Protein AF-0000000073392433 (afdb_homodimer)

Sequence (426 aa):
MHSLFSDGELLPSELARRAANLNHEVIAITDHVDYSNVEQIPQIQKAIDDINANWNIKVVLGAEVTHVPTESIDGVAKKAKDLGAQIVVVHGETLNEPVIEGTNYAAVNSEYVDILGHPGLITYEEAQIAKENGIYLEISARSGHCLGNGHVANIASEVGNKLLVNTDTHSPDNLITFEKSYEIALGAGLSKKEAMAAIVDNPRELLKSKGILMHSLFSDGELLPSELARRAANLNHEVIAITDHVDYSNVEQIPQIQKAIDDINANWNIKVVLGAEVTHVPTESIDGVAKKAKDLGAQIVVVHGETLNEPVIEGTNYAAVNSEYVDILGHPGLITYEEAQIAKENGIYLEISARSGHCLGNGHVANIASEVGNKLLVNTDTHSPDNLITFEKSYEIALGAGLSKKEAMAAIVDNPRELLKSKGIL

Nearest PDB structures (foldseek):
  2r8w-assembly1_A  TM=4.993E-01  e=2.217E-03  Agrobacterium fabrum str. C58
  3na8-assembly1_D  TM=4.942E-01  e=3.981E-03  Pseudomonas aeruginosa
  3na8-assembly1_B  TM=4.917E-01  e=8.037E-03  Pseudomonas aeruginosa
  4dpp-assembly1_A  TM=5.577E-01  e=8.863E-02  Arabidopsis thaliana
  5zjm-assembly1_B  TM=4.886E-01  e=6.119E-01  Fusobacterium nucleatum subsp. nucleatum ATCC 25586

Foldseek 3Di:
DEDPLAQFDHQPLVVQVLLVVLVAAEDEHAHEDDPVRLLCLLVSVVVQVVCCVPHRHHYFRAYEHEQDPLVCQQVSLVSNVVSPHLAYEYAADAPQDDHDPCNLVSQLQHLSHAEYELNAQDDLVSQLSNQVSNHEYECELDPRSNPRLLNVQVSCVVNVGQYAYDQPHRYSVSDDHLVVQLVSLVVSVDDNVSSCRRYPVVVVVSCVVSVND/DEDPLAQFDHQPLVVQVLLVVLVAAEDEHAHEDDPVRLLCLLVSVVVQVVCCVPHRHHYARAYEHEQDPLVCQQVSLVSNVVSPHLAYEYAAPAPQDDHDPCNLVSQLQHLSHAEHELNAQDDLVSQLSNQVSNHEYECELDPRSNPRLLNVQVSCVVNVGQYAYDQPHRYSVSDDHLVVQLVSLVVSVDDNVSSCRRYPVVVVVSCVVSVND

Organism: Methanobrevibacter smithii (strain ATCC 35061 / DSM 861 / OCM 144 / PS) (NCBI:txid420247)

Secondary structure (DSSP, 8-state):
---TTTT-SS-HHHHHHHHHHTT-SEEEE--EE-TTTGGGHHHHHHHHHHHHHHSSSEEEEEEEE-S--GGGHHHHHHHHHHTT-SEEEEE---SSS-PPTTHHHHHHT-TT--EEES-SS--HHHHHHHHHTTPEEEEE-STTGGGGHHHHHHHHHHHT--EEEE----SGGG---HHHHHHHHHHTT--HHHHHIIIIIHHHHHHHHTT--/---TTTT-SS-HHHHHHHHHHTT-SEEEE--EE-TTTGGGHHHHHHHHHHHHHHSSSEEEEEEEE-S--GGGHHHHHHHHHHTT-SEEEEE---SSS-PPTTHHHHHHT-TT--EEES-SS--HHHHHHHHHTTPEEEEE-STTGGGGHHHHHHHHHHHT--EEEE----SGGG---HHHHHHHHHHTT--HHHHHIIIIIHHHHHHHHTT--

Radius of gyration: 22.59 Å; Cα contacts (8 Å, |Δi|>4): 978; chains: 2; bounding box: 40×64×51 Å

Solvent-accessible surface area (backbone atoms only — not comparable to full-atom values): 21178 Å² total; per-residue (Å²): 53,30,23,56,84,43,82,14,74,35,50,66,66,57,48,50,51,53,39,37,75,54,65,40,64,64,50,48,44,29,26,59,27,44,91,89,48,43,83,49,53,54,70,52,46,59,60,39,50,54,43,49,74,72,44,94,35,42,62,40,54,30,28,18,44,47,86,60,58,49,87,43,47,49,58,52,35,42,51,35,43,75,49,59,32,72,43,30,31,31,58,24,35,27,80,69,52,93,49,63,87,56,34,50,53,39,44,39,70,26,91,51,40,42,32,41,32,28,36,12,77,65,46,71,66,47,48,47,42,13,43,76,64,65,27,30,40,38,36,38,69,30,64,45,39,16,40,12,22,8,26,43,41,52,51,27,66,74,72,64,43,54,41,33,67,44,40,70,22,37,47,82,85,40,64,71,44,68,69,52,53,46,50,44,33,36,11,19,47,38,50,74,68,54,22,47,34,19,69,47,51,40,53,50,50,56,34,36,75,66,67,74,92,52,30,24,58,86,44,82,14,74,36,50,67,66,57,48,50,52,55,40,39,74,53,65,40,63,65,48,47,45,31,27,59,27,45,90,89,47,44,82,49,53,54,68,52,45,58,60,39,50,54,44,46,72,72,45,92,36,42,62,40,54,28,29,18,44,48,86,59,58,50,88,43,47,50,57,52,34,42,49,35,42,74,50,59,32,71,43,31,31,31,58,25,36,24,80,70,52,94,47,62,85,55,32,50,54,39,45,38,70,26,93,50,40,43,32,41,31,28,37,12,78,64,45,71,67,46,47,48,43,12,44,76,63,66,27,29,40,38,36,39,68,28,64,43,39,16,40,11,22,9,25,43,42,52,52,27,63,73,72,63,40,53,42,33,66,43,40,70,21,36,45,82,84,40,63,70,41,70,68,52,52,46,53,42,32,36,11,18,46,36,50,75,68,55,22,46,35,18,69,46,52,41,52,50,50,54,35,35,75,66,66,73,92

pLDDT: mean 97.25, std 1.83, range [87.81, 98.94]

Structure (mmCIF, N/CA/C/O backbone):
data_AF-0000000073392433-model_v1
#
loop_
_entity.id
_entity.type
_entity.pdbx_description
1 polymer 'Amidohydrolase (PHP family)'
#
loop_
_atom_site.group_PDB
_atom_site.id
_atom_site.type_symbol
_atom_site.label_atom_id
_atom_site.label_alt_id
_atom_site.label_comp_id
_atom_site.label_asym_id
_atom_site.label_entity_id
_atom_site.label_seq_id
_atom_site.pdbx_PDB_ins_code
_atom_site.Cartn_x
_atom_site.Cartn_y
_atom_site.Cartn_z
_atom_site.occupancy
_atom_site.B_iso_or_equiv
_atom_site.auth_seq_id
_atom_site.auth_comp_id
_atom_site.auth_asym_id
_atom_site.auth_atom_id
_atom_site.pdbx_PDB_model_num
ATOM 1 N N . MET A 1 1 ? 4.375 -12.195 -11.547 1 97.12 1 MET A N 1
ATOM 2 C CA . MET A 1 1 ? 4.742 -11.102 -12.438 1 97.12 1 MET A CA 1
ATOM 3 C C . MET A 1 1 ? 3.912 -11.133 -13.719 1 97.12 1 MET A C 1
ATOM 5 O O . MET A 1 1 ? 3.422 -12.188 -14.117 1 97.12 1 MET A O 1
ATOM 9 N N . HIS A 1 2 ? 3.814 -9.938 -14.312 1 98.12 2 HIS A N 1
ATOM 10 C CA . HIS A 1 2 ? 3.047 -9.82 -15.547 1 98.12 2 HIS A CA 1
ATOM 11 C C . HIS A 1 2 ? 3.936 -9.391 -16.703 1 98.12 2 HIS A C 1
ATOM 13 O O . HIS A 1 2 ? 4.805 -8.531 -16.547 1 98.12 2 HIS A O 1
ATOM 19 N N . SER A 1 3 ? 3.717 -9.969 -17.797 1 96.75 3 SER A N 1
ATOM 20 C CA . SER A 1 3 ? 4.465 -9.672 -19.016 1 96.75 3 SER A CA 1
ATOM 21 C C . SER A 1 3 ? 3.566 -9.055 -20.078 1 96.75 3 SER A C 1
ATOM 23 O O . SER A 1 3 ? 2.414 -8.711 -19.812 1 96.75 3 SER A O 1
ATOM 25 N N . LEU A 1 4 ? 4.09 -8.914 -21.328 1 94.88 4 LEU A N 1
ATOM 26 C CA . LEU A 1 4 ? 3.369 -8.32 -22.453 1 94.88 4 LEU A CA 1
ATOM 27 C C . LEU A 1 4 ? 2.168 -9.18 -22.844 1 94.88 4 LEU A C 1
ATOM 29 O O . LEU A 1 4 ? 1.278 -8.719 -23.562 1 94.88 4 LEU A O 1
ATOM 33 N N . PHE A 1 5 ? 2.092 -10.375 -22.375 1 93.88 5 PHE A N 1
ATOM 34 C CA . PHE A 1 5 ? 0.995 -11.273 -22.703 1 93.88 5 PHE A CA 1
ATOM 35 C C . PHE A 1 5 ? -0.269 -10.898 -21.938 1 93.88 5 PHE A C 1
ATOM 37 O O . PHE A 1 5 ? -1.332 -11.484 -22.172 1 93.88 5 PHE A O 1
ATOM 44 N N . SER A 1 6 ? -0.134 -9.977 -21.078 1 95.31 6 SER A N 1
ATOM 45 C CA . SER A 1 6 ? -1.279 -9.281 -20.484 1 95.31 6 SER A CA 1
ATOM 46 C C . SER A 1 6 ? -1.027 -7.785 -20.391 1 95.31 6 SER A C 1
ATOM 48 O O . SER A 1 6 ? -1.01 -7.082 -21.391 1 95.31 6 SER A O 1
ATOM 50 N N . ASP A 1 7 ? -0.821 -7.254 -19.109 1 95.75 7 ASP A N 1
ATOM 51 C CA . ASP A 1 7 ? -0.661 -5.805 -19.016 1 95.75 7 ASP A CA 1
ATOM 52 C C . ASP A 1 7 ? 0.702 -5.445 -18.422 1 95.75 7 ASP A C 1
ATOM 54 O O . ASP A 1 7 ? 0.88 -4.352 -17.875 1 95.75 7 ASP A O 1
ATOM 58 N N . GLY A 1 8 ? 1.646 -6.305 -18.484 1 96.31 8 GLY A N 1
ATOM 59 C CA . GLY A 1 8 ? 3.021 -5.973 -18.156 1 96.31 8 GLY A CA 1
ATOM 60 C C . GLY A 1 8 ? 3.744 -5.23 -19.266 1 96.31 8 GLY A C 1
ATOM 61 O O . GLY A 1 8 ? 3.369 -5.332 -20.422 1 96.31 8 GLY A O 1
ATOM 62 N N . GLU A 1 9 ? 4.816 -4.621 -18.938 1 96.69 9 GLU A N 1
ATOM 63 C CA . GLU A 1 9 ? 5.516 -3.766 -19.891 1 96.69 9 GLU A CA 1
ATOM 64 C C . GLU A 1 9 ? 6.656 -4.52 -20.562 1 96.69 9 GLU A C 1
ATOM 66 O O . GLU A 1 9 ? 7.199 -4.059 -21.578 1 96.69 9 GLU A O 1
ATOM 71 N N . LEU A 1 10 ? 7.004 -5.688 -20.047 1 95.5 10 LEU A N 1
ATOM 72 C CA . LEU A 1 10 ? 8.25 -6.316 -20.469 1 95.5 10 LEU A CA 1
ATOM 73 C C . LEU A 1 10 ? 7.98 -7.699 -21.062 1 95.5 10 LEU A C 1
ATOM 75 O O . LEU A 1 10 ? 7.02 -8.367 -20.688 1 95.5 10 LEU A O 1
ATOM 79 N N . LEU A 1 11 ? 8.852 -8.102 -21.922 1 95.19 11 LEU A N 1
ATOM 80 C CA . LEU A 1 11 ? 8.898 -9.492 -22.375 1 95.19 11 LEU A CA 1
ATOM 81 C C . LEU A 1 11 ? 9.328 -10.414 -21.234 1 95.19 11 LEU A C 1
ATOM 83 O O . LEU A 1 11 ? 10.047 -9.992 -20.328 1 95.19 11 LEU A O 1
ATOM 87 N N . PRO A 1 12 ? 8.891 -11.695 -21.328 1 96 12 PRO A N 1
ATOM 88 C CA . PRO A 1 12 ? 9.352 -12.648 -20.312 1 96 12 PRO A CA 1
ATOM 89 C C . PRO A 1 12 ? 10.875 -12.664 -20.172 1 96 12 PRO A C 1
ATOM 91 O O . PRO A 1 12 ? 11.391 -12.711 -19.047 1 96 12 PRO A O 1
ATOM 94 N N . SER A 1 13 ? 11.578 -12.555 -21.281 1 96.5 13 SER A N 1
ATOM 95 C CA . SER A 1 13 ? 13.031 -12.586 -21.234 1 96.5 13 SER A CA 1
ATOM 96 C C . SER A 1 13 ? 13.586 -11.359 -20.516 1 96.5 13 SER A C 1
ATOM 98 O O . SER A 1 13 ? 14.539 -11.477 -19.734 1 96.5 13 SER A O 1
ATOM 100 N N . GLU A 1 14 ? 13.031 -10.227 -20.781 1 96.25 14 GLU A N 1
ATOM 101 C CA . GLU A 1 14 ? 13.477 -9.008 -20.125 1 96.25 14 GLU A CA 1
ATOM 102 C C . GLU A 1 14 ? 13.195 -9.062 -18.625 1 96.25 14 GLU A C 1
ATOM 104 O O . GLU A 1 14 ? 14.016 -8.633 -17.812 1 96.25 14 GLU A O 1
ATOM 109 N N . LEU A 1 15 ? 12.039 -9.578 -18.312 1 96.56 15 LEU A N 1
ATOM 110 C CA . LEU A 1 15 ? 11.672 -9.742 -16.906 1 96.56 15 LEU A CA 1
ATOM 111 C C . LEU A 1 15 ? 12.648 -10.672 -16.188 1 96.56 15 LEU A C 1
ATOM 113 O O . LEU A 1 15 ? 13.141 -10.344 -15.109 1 96.56 15 LEU A O 1
ATOM 117 N N . ALA A 1 16 ? 12.922 -11.758 -16.797 1 97 16 ALA A N 1
ATOM 118 C CA . ALA A 1 16 ? 13.82 -12.758 -16.219 1 97 16 ALA A CA 1
ATOM 119 C C . ALA A 1 16 ? 15.227 -12.195 -16.047 1 97 16 ALA A C 1
ATOM 121 O O . ALA A 1 16 ? 15.875 -12.43 -15.023 1 97 16 ALA A O 1
ATOM 122 N N . ARG A 1 17 ? 15.688 -11.445 -17.016 1 96.56 17 ARG A N 1
ATOM 123 C CA . ARG A 1 17 ? 17.016 -10.859 -16.953 1 96.56 17 ARG A CA 1
ATOM 124 C C . ARG A 1 17 ? 17.125 -9.867 -15.805 1 96.56 17 ARG A C 1
ATOM 126 O O . ARG A 1 17 ? 18.109 -9.883 -15.047 1 96.56 17 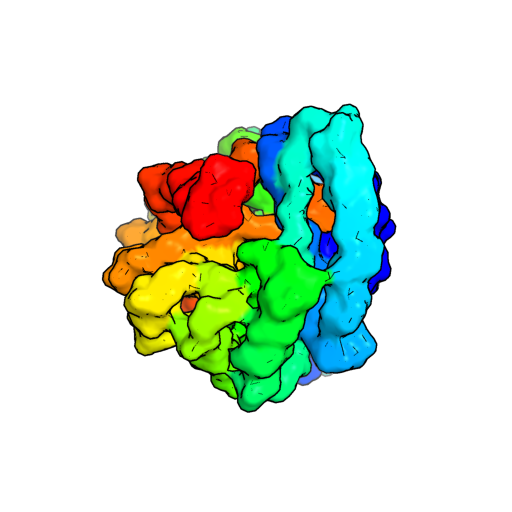ARG A O 1
ATOM 133 N N . ARG A 1 18 ? 16.156 -9.07 -15.688 1 96.5 18 ARG A N 1
ATOM 134 C CA . ARG A 1 18 ? 16.141 -8.086 -14.609 1 96.5 18 ARG A CA 1
ATOM 135 C C . ARG A 1 18 ? 16.047 -8.758 -13.25 1 96.5 18 ARG A C 1
ATOM 137 O O . ARG A 1 18 ? 16.719 -8.344 -12.297 1 96.5 18 ARG A O 1
ATOM 144 N N . ALA A 1 19 ? 15.188 -9.742 -13.164 1 96.75 19 ALA A N 1
ATOM 145 C CA . ALA A 1 19 ? 15.047 -10.492 -11.914 1 96.75 19 ALA A CA 1
ATOM 146 C C . ALA A 1 19 ? 16.344 -11.195 -11.547 1 96.75 19 ALA A C 1
ATOM 148 O O . ALA A 1 19 ? 16.734 -11.219 -10.375 1 96.75 19 ALA A O 1
ATOM 149 N N . ALA A 1 20 ? 17.016 -11.75 -12.539 1 95.88 20 ALA A N 1
ATOM 150 C CA . ALA A 1 20 ? 18.312 -12.406 -12.312 1 95.88 20 ALA A CA 1
ATOM 151 C C . ALA A 1 20 ? 19.344 -11.422 -11.766 1 95.88 20 ALA A C 1
ATOM 153 O O . ALA A 1 20 ? 20.125 -11.773 -10.883 1 95.88 20 ALA A O 1
ATOM 154 N N . ASN A 1 21 ? 19.312 -10.234 -12.312 1 95.56 21 ASN A N 1
ATOM 155 C CA . ASN A 1 21 ? 20.234 -9.195 -11.859 1 95.56 21 ASN A CA 1
ATOM 156 C C . ASN A 1 21 ? 20 -8.828 -10.398 1 95.56 21 ASN A C 1
ATOM 158 O O . ASN A 1 21 ? 20.891 -8.336 -9.719 1 95.56 21 ASN A O 1
ATOM 162 N N . LEU A 1 22 ? 18.812 -9.062 -9.906 1 95.38 22 LEU A N 1
ATOM 163 C CA . LEU A 1 22 ? 18.453 -8.812 -8.516 1 95.38 22 LEU A CA 1
ATOM 164 C C . LEU A 1 22 ? 18.625 -10.086 -7.68 1 95.38 22 LEU A C 1
ATOM 166 O O . LEU A 1 22 ? 18.188 -10.141 -6.535 1 95.38 22 LEU A O 1
ATOM 170 N N . ASN A 1 23 ? 19.109 -11.164 -8.312 1 95.56 23 ASN A N 1
ATOM 171 C CA . ASN A 1 23 ? 19.484 -12.414 -7.66 1 95.56 23 ASN A CA 1
ATOM 172 C C . ASN A 1 23 ? 18.25 -13.242 -7.281 1 95.56 23 ASN A C 1
ATOM 174 O O . ASN A 1 23 ? 18.234 -13.898 -6.242 1 95.56 23 ASN A O 1
ATOM 178 N N . HIS A 1 24 ? 17.203 -13.062 -8 1 95.38 24 HIS A N 1
ATOM 179 C CA . HIS A 1 24 ? 16.094 -14 -7.852 1 95.38 24 HIS A CA 1
ATOM 180 C C . HIS A 1 24 ? 16.469 -15.391 -8.344 1 95.38 24 HIS A C 1
ATOM 182 O O . HIS A 1 24 ? 17.125 -15.531 -9.383 1 95.38 24 HIS A O 1
ATOM 188 N N . GLU A 1 25 ? 16.109 -16.391 -7.594 1 95.5 25 GLU A N 1
ATOM 189 C CA . GLU A 1 25 ? 16.344 -17.766 -7.992 1 95.5 25 GLU A CA 1
ATOM 190 C C . GLU A 1 25 ? 15.234 -18.281 -8.898 1 95.5 25 GLU A C 1
ATOM 192 O O . GLU A 1 25 ? 15.492 -19.016 -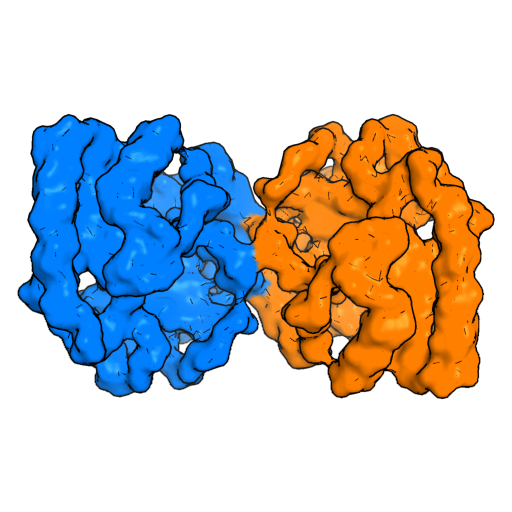9.859 1 95.5 25 GLU A O 1
ATOM 197 N N . VAL A 1 26 ? 14.039 -17.938 -8.562 1 97.12 26 VAL A N 1
ATOM 198 C CA . VAL A 1 26 ? 12.844 -18.375 -9.281 1 97.12 26 VAL A CA 1
ATOM 199 C C . VAL A 1 26 ? 11.875 -17.203 -9.445 1 97.12 26 VAL A C 1
ATOM 201 O O . VAL A 1 26 ? 11.719 -16.406 -8.523 1 97.12 26 VAL A O 1
ATOM 204 N N . ILE A 1 27 ? 11.289 -17.047 -10.555 1 97.69 27 ILE A N 1
ATOM 205 C CA . ILE A 1 27 ? 10.18 -16.125 -10.758 1 97.69 27 ILE A CA 1
ATOM 206 C C . ILE A 1 27 ? 9.039 -16.859 -11.477 1 97.69 27 ILE A C 1
ATOM 208 O O . ILE A 1 27 ? 9.258 -17.875 -12.125 1 97.69 27 ILE A O 1
ATOM 212 N N . ALA A 1 28 ? 7.887 -16.406 -11.289 1 98 28 ALA A N 1
ATOM 213 C CA . ALA A 1 28 ? 6.727 -16.922 -12.008 1 98 28 ALA A CA 1
ATOM 214 C C . ALA A 1 28 ? 6.086 -15.836 -12.867 1 98 28 ALA A C 1
ATOM 216 O O . ALA A 1 28 ? 5.918 -14.703 -12.422 1 98 28 ALA A O 1
ATOM 217 N N . ILE A 1 29 ? 5.848 -16.188 -14.078 1 97.56 29 ILE A N 1
ATOM 218 C CA . ILE A 1 29 ? 5.086 -15.312 -14.969 1 97.56 29 ILE A CA 1
ATOM 219 C C . ILE A 1 29 ? 3.605 -15.688 -14.914 1 97.56 29 ILE A C 1
ATOM 221 O O . ILE A 1 29 ? 3.203 -16.734 -15.422 1 97.56 29 ILE A O 1
ATOM 225 N N . THR A 1 30 ? 2.838 -14.812 -14.305 1 98.06 30 THR A N 1
ATOM 226 C CA . THR A 1 30 ? 1.433 -15.102 -14.039 1 98.06 30 THR A CA 1
ATOM 227 C C . THR A 1 30 ? 0.531 -14.07 -14.703 1 98.06 30 THR A C 1
ATOM 229 O O . THR A 1 30 ? -0.269 -13.414 -14.039 1 98.06 30 THR A O 1
ATOM 232 N N . ASP A 1 31 ? 0.594 -14 -16 1 98.19 31 ASP A N 1
ATOM 233 C CA . ASP A 1 31 ? -0.204 -13.031 -16.75 1 98.19 31 ASP A CA 1
ATOM 234 C C . ASP A 1 31 ? -1.694 -13.227 -16.484 1 98.19 31 ASP A C 1
ATOM 236 O O . ASP A 1 31 ? -2.135 -14.328 -16.156 1 98.19 31 ASP A O 1
ATOM 240 N N . HIS A 1 32 ? -2.449 -12.125 -16.609 1 98.5 32 HIS A N 1
ATOM 241 C CA . HIS A 1 32 ? -3.898 -12.18 -16.453 1 98.5 32 HIS A CA 1
ATOM 242 C C . HIS A 1 32 ? -4.535 -13.086 -17.5 1 98.5 32 HIS A C 1
ATOM 244 O O . HIS A 1 32 ? -4.188 -13.023 -18.672 1 98.5 32 HIS A O 1
ATOM 250 N N . VAL A 1 33 ? -5.543 -13.852 -17 1 98.06 33 VAL A N 1
ATOM 251 C CA . VAL A 1 33 ? -6.273 -14.672 -17.953 1 98.06 33 VAL A CA 1
ATOM 252 C C . VAL A 1 33 ? -7.758 -14.68 -17.609 1 98.06 33 VAL A C 1
ATOM 254 O O . VAL A 1 33 ? -8.133 -14.547 -16.438 1 98.06 33 VAL A O 1
ATOM 257 N N . ASP A 1 34 ? -8.531 -14.703 -18.562 1 96.94 34 ASP A N 1
ATOM 258 C CA . ASP A 1 34 ? -9.914 -15.164 -18.578 1 96.94 34 ASP A CA 1
ATOM 259 C C . ASP A 1 34 ? -10.164 -16.094 -19.766 1 96.94 34 ASP A C 1
ATOM 261 O O . ASP A 1 34 ? -9.227 -16.609 -20.375 1 96.94 34 ASP A O 1
ATOM 265 N N . TYR A 1 35 ? -11.391 -16.344 -20.125 1 96.62 35 TYR A N 1
ATOM 266 C CA . TYR A 1 35 ? -11.656 -17.297 -21.203 1 96.62 35 TYR A CA 1
ATOM 267 C C . TYR A 1 35 ? -11.242 -16.719 -22.547 1 96.62 35 TYR A C 1
ATOM 269 O O . TYR A 1 35 ? -11.094 -17.453 -23.531 1 96.62 35 TYR A O 1
ATOM 277 N N . SER A 1 36 ? -11.023 -15.445 -22.656 1 96.06 36 SER A N 1
ATOM 278 C CA . SER A 1 36 ? -10.688 -14.828 -23.938 1 96.06 36 SER A CA 1
ATOM 279 C C . SER A 1 36 ? -9.242 -15.117 -24.328 1 96.06 36 SER A C 1
ATOM 281 O O . SER A 1 36 ? -8.898 -15.125 -25.516 1 96.06 36 SER A O 1
ATOM 283 N N . ASN A 1 37 ? -8.359 -15.383 -23.281 1 96.56 37 ASN A N 1
ATOM 284 C CA . ASN A 1 37 ? -6.941 -15.477 -23.625 1 96.56 37 ASN A CA 1
ATOM 285 C C . ASN A 1 37 ? -6.266 -16.641 -22.922 1 96.56 37 ASN A C 1
ATOM 287 O O . ASN A 1 37 ? -5.066 -16.875 -23.094 1 96.56 37 ASN A O 1
ATOM 291 N N . VAL A 1 38 ? -7.043 -17.391 -22.094 1 97.06 38 VAL A N 1
ATOM 292 C CA . VAL A 1 38 ? -6.453 -18.469 -21.312 1 97.06 38 VAL A CA 1
ATOM 293 C C . VAL A 1 38 ? -5.754 -19.453 -22.25 1 97.06 38 VAL A C 1
ATOM 295 O O . VAL A 1 38 ? -4.738 -20.047 -21.891 1 97.06 38 VAL A O 1
ATOM 298 N N . GLU A 1 39 ? -6.145 -19.562 -23.5 1 96.75 39 GLU A N 1
ATOM 299 C CA . GLU A 1 39 ? -5.578 -20.484 -24.469 1 96.75 39 GLU A CA 1
ATOM 300 C C . GLU A 1 39 ? -4.195 -20.031 -24.922 1 96.75 39 GLU A C 1
ATOM 302 O O . GLU A 1 39 ? -3.459 -20.812 -25.547 1 96.75 39 GLU A O 1
ATOM 307 N N . GLN A 1 40 ? -3.777 -18.859 -24.531 1 94.94 40 GLN A N 1
ATOM 308 C CA . GLN A 1 40 ? -2.477 -18.344 -24.938 1 94.94 40 GLN A CA 1
ATOM 309 C C . GLN A 1 40 ? -1.378 -18.812 -23.984 1 94.94 40 GLN A C 1
ATOM 311 O O . GLN A 1 40 ? -0.19 -18.641 -24.266 1 94.94 40 GLN A O 1
ATOM 316 N N . ILE A 1 41 ? -1.717 -19.453 -22.906 1 95.56 41 ILE A N 1
ATOM 317 C CA . ILE A 1 41 ? -0.773 -19.859 -21.859 1 95.56 41 ILE A CA 1
ATOM 318 C C . ILE A 1 41 ? 0.349 -20.688 -22.484 1 95.56 41 ILE A C 1
ATOM 320 O O . ILE A 1 41 ? 1.529 -20.422 -22.234 1 95.56 41 ILE A O 1
ATOM 324 N N . PRO A 1 42 ? 0.035 -21.609 -23.438 1 95.38 42 PRO A N 1
ATOM 325 C CA . PRO A 1 42 ? 1.104 -22.438 -24 1 95.38 42 PRO A CA 1
ATOM 326 C C . PRO A 1 42 ? 2.078 -21.641 -24.859 1 95.38 42 PRO A C 1
ATOM 328 O O . PRO A 1 42 ? 3.223 -22.062 -25.047 1 95.38 42 PRO A O 1
ATOM 331 N N . GLN A 1 43 ? 1.611 -20.5 -25.297 1 93.06 43 GLN A N 1
ATOM 332 C CA . GLN A 1 43 ? 2.436 -19.688 -26.188 1 93.06 43 GLN A CA 1
ATOM 333 C C . GLN A 1 43 ? 3.639 -19.109 -25.453 1 93.06 43 GLN A C 1
ATOM 335 O O . GLN A 1 43 ? 4.656 -18.781 -26.062 1 93.06 43 GLN A O 1
ATOM 340 N N . ILE A 1 44 ? 3.506 -18.969 -24.156 1 94.44 44 ILE A N 1
ATOM 341 C CA . ILE A 1 44 ? 4.555 -18.359 -23.344 1 94.44 44 ILE A CA 1
ATOM 342 C C . ILE A 1 44 ? 5.637 -19.391 -23.047 1 94.44 44 ILE A C 1
ATOM 344 O O . ILE A 1 44 ? 6.773 -19.031 -22.719 1 94.44 44 ILE A O 1
ATOM 348 N N . GLN A 1 45 ? 5.309 -20.641 -23.234 1 95.31 45 GLN A N 1
ATOM 349 C CA . GLN A 1 45 ? 6.141 -21.75 -22.797 1 95.31 45 GLN A CA 1
ATOM 350 C C . GLN A 1 45 ? 7.484 -21.75 -23.516 1 95.31 45 GLN A C 1
ATOM 352 O O . GLN A 1 45 ? 8.523 -22.016 -22.906 1 95.31 45 GLN A O 1
ATOM 357 N N . LYS A 1 46 ? 7.441 -21.453 -24.797 1 94.31 46 LYS A N 1
ATOM 358 C CA . LYS A 1 46 ? 8.68 -21.484 -25.562 1 94.31 46 LYS A CA 1
ATOM 359 C C . LYS A 1 46 ? 9.695 -20.484 -25.016 1 94.31 46 LYS A C 1
ATOM 361 O O . LYS A 1 46 ? 10.883 -20.781 -24.938 1 94.31 46 LYS A O 1
ATOM 366 N N . ALA A 1 47 ? 9.172 -19.312 -24.766 1 95.06 47 ALA A N 1
ATOM 367 C CA . ALA A 1 47 ? 10.055 -18.297 -24.188 1 95.06 47 ALA A CA 1
ATOM 368 C C . ALA A 1 47 ? 10.625 -18.766 -22.859 1 95.06 47 ALA A C 1
ATOM 370 O O . ALA A 1 47 ? 11.82 -18.578 -22.578 1 95.06 47 ALA A O 1
ATOM 371 N N . ILE A 1 48 ? 9.836 -19.359 -22.078 1 96.62 48 ILE A N 1
ATOM 372 C CA . ILE A 1 48 ? 10.242 -19.844 -20.766 1 96.62 48 ILE A CA 1
ATOM 373 C C . ILE A 1 48 ? 11.281 -20.953 -20.922 1 96.62 48 ILE A C 1
ATOM 375 O O . ILE A 1 48 ? 12.289 -20.969 -20.219 1 96.62 48 ILE A O 1
ATOM 379 N N . ASP A 1 49 ? 11.055 -21.812 -21.906 1 97.06 49 ASP A N 1
ATOM 380 C CA . ASP A 1 49 ? 12.008 -22.891 -22.156 1 97.06 49 ASP A CA 1
ATOM 381 C C . ASP A 1 49 ? 13.375 -22.344 -22.547 1 97.06 49 ASP A C 1
ATOM 383 O O . ASP A 1 49 ? 14.406 -22.828 -22.078 1 97.06 49 ASP A O 1
ATOM 387 N N . ASP A 1 50 ? 13.281 -21.391 -23.391 1 96.94 50 ASP A N 1
ATOM 388 C CA . ASP A 1 50 ? 14.523 -20.781 -23.859 1 96.94 50 ASP A CA 1
ATOM 389 C C . ASP A 1 50 ? 15.289 -20.156 -22.688 1 96.94 50 ASP A C 1
ATOM 391 O O . ASP A 1 50 ? 16.5 -20.312 -22.578 1 96.94 50 ASP A O 1
ATOM 395 N N . ILE A 1 51 ? 14.594 -19.438 -21.797 1 97.25 51 ILE A N 1
ATOM 396 C CA . ILE A 1 51 ? 15.203 -18.781 -20.641 1 97.25 51 ILE A CA 1
ATOM 397 C C . ILE A 1 51 ? 15.789 -19.844 -19.703 1 97.25 51 ILE A C 1
ATOM 399 O O . ILE A 1 51 ? 16.953 -19.75 -19.312 1 97.25 51 ILE A O 1
ATOM 403 N N . ASN A 1 52 ? 15.023 -20.859 -19.469 1 97.38 52 ASN A N 1
ATOM 404 C CA . ASN A 1 52 ? 15.43 -21.891 -18.5 1 97.38 52 ASN A CA 1
ATOM 405 C C . ASN A 1 52 ? 16.625 -22.688 -19.016 1 97.38 52 ASN A C 1
ATOM 407 O O . ASN A 1 52 ? 17.422 -23.203 -18.234 1 97.38 52 ASN A O 1
ATOM 411 N N . ALA A 1 53 ? 16.766 -22.766 -20.281 1 97.31 53 ALA A N 1
ATOM 412 C CA . ALA A 1 53 ? 17.859 -23.516 -20.875 1 97.31 53 ALA A CA 1
ATOM 413 C C . ALA A 1 53 ? 19.156 -22.703 -20.875 1 97.31 53 ALA A C 1
ATOM 415 O O . ALA A 1 53 ? 20.25 -23.266 -20.875 1 97.31 53 ALA A O 1
ATOM 416 N N . ASN A 1 54 ? 19.031 -21.406 -20.828 1 96.69 54 ASN A N 1
ATOM 417 C CA . ASN A 1 54 ? 20.188 -20.609 -21.172 1 96.69 54 ASN A CA 1
ATOM 418 C C . ASN A 1 54 ? 20.609 -19.703 -20.016 1 96.69 54 ASN A C 1
ATOM 420 O O . ASN A 1 54 ? 21.734 -19.203 -19.984 1 96.69 54 ASN A O 1
ATOM 424 N N . TRP A 1 55 ? 19.734 -19.438 -19.094 1 95.12 55 TRP A N 1
ATOM 425 C CA . TRP A 1 55 ? 20.047 -18.531 -18 1 95.12 55 TRP A CA 1
ATOM 426 C C . TRP A 1 55 ? 19.984 -19.234 -16.656 1 95.12 55 TRP A C 1
ATOM 428 O O . TRP A 1 55 ? 19.375 -20.297 -16.547 1 95.12 55 TRP A O 1
ATOM 438 N N . ASN A 1 56 ? 20.734 -18.609 -15.68 1 94.56 56 ASN A N 1
ATOM 439 C CA . ASN A 1 56 ? 20.75 -19.156 -14.32 1 94.56 56 ASN A CA 1
ATOM 440 C C . ASN A 1 56 ? 19.609 -18.594 -13.477 1 94.56 56 ASN A C 1
ATOM 442 O O . ASN A 1 56 ? 19.844 -17.953 -12.445 1 94.56 56 ASN A O 1
ATOM 446 N N . ILE A 1 57 ? 18.453 -18.734 -13.867 1 96.44 57 ILE A N 1
ATOM 447 C CA . ILE A 1 57 ? 17.203 -18.406 -13.195 1 96.44 57 ILE A CA 1
ATOM 448 C C . ILE A 1 57 ? 16.109 -19.359 -13.656 1 96.44 57 ILE A C 1
ATOM 450 O O . ILE A 1 57 ? 16.062 -19.734 -14.828 1 96.44 57 ILE A O 1
ATOM 454 N N . LYS A 1 58 ? 15.297 -19.719 -12.805 1 97.62 58 LYS A N 1
ATOM 455 C CA . LYS A 1 58 ? 14.156 -20.562 -13.156 1 97.62 58 LYS A CA 1
ATOM 456 C C . LYS A 1 58 ? 12.891 -19.734 -13.344 1 97.62 58 LYS A C 1
ATOM 458 O O . LYS A 1 58 ? 12.531 -18.938 -12.469 1 97.62 58 LYS A O 1
ATOM 463 N N . VAL A 1 59 ? 12.312 -19.875 -14.445 1 98 59 VAL A N 1
ATOM 464 C CA . VAL A 1 59 ? 11.047 -19.188 -14.727 1 98 59 VAL A CA 1
ATOM 465 C C . VAL A 1 59 ? 9.906 -20.203 -14.742 1 98 59 VAL A C 1
ATOM 467 O O . VAL A 1 59 ? 9.992 -21.234 -15.43 1 98 59 VAL A O 1
ATOM 470 N N . VAL A 1 60 ? 8.891 -19.938 -13.992 1 98.06 60 VAL A N 1
ATOM 471 C CA . VAL A 1 60 ? 7.727 -20.797 -13.867 1 98.06 60 VAL A CA 1
ATOM 472 C C . VAL A 1 60 ? 6.562 -20.234 -14.672 1 98.06 60 VAL A C 1
ATOM 474 O O . VAL A 1 60 ? 6.285 -19.031 -14.602 1 98.06 60 VAL A O 1
ATOM 477 N N . LEU A 1 61 ? 5.949 -21.109 -15.445 1 97.81 61 LEU A N 1
ATOM 478 C CA . LEU A 1 61 ? 4.746 -20.703 -16.172 1 97.81 61 LEU A CA 1
ATOM 479 C C . LEU A 1 61 ? 3.527 -20.734 -15.25 1 97.81 61 LEU A C 1
ATOM 481 O O . LEU A 1 61 ? 3.193 -21.781 -14.688 1 97.81 61 LEU A O 1
ATOM 485 N N . GLY A 1 62 ? 2.904 -19.547 -15.07 1 98 62 GLY A N 1
ATOM 486 C CA . GLY A 1 62 ? 1.69 -19.453 -14.281 1 98 62 GLY A CA 1
ATOM 487 C C . GLY A 1 62 ? 0.606 -18.625 -14.953 1 98 62 GLY A C 1
ATOM 488 O O . GLY A 1 62 ? 0.667 -18.375 -16.156 1 98 62 GLY A O 1
ATOM 489 N N . ALA A 1 63 ? -0.406 -18.359 -14.188 1 98.5 63 ALA A N 1
ATOM 490 C CA . ALA A 1 63 ? -1.525 -17.531 -14.633 1 98.5 63 ALA A CA 1
ATOM 491 C C . ALA A 1 63 ? -2.232 -16.875 -13.453 1 98.5 63 ALA A C 1
ATOM 493 O O . ALA A 1 63 ? -2.254 -17.438 -12.352 1 98.5 63 ALA A O 1
ATOM 494 N N . GLU A 1 64 ? -2.787 -15.734 -13.719 1 98.81 64 GLU A N 1
ATOM 495 C CA . GLU A 1 64 ? -3.66 -15.086 -12.75 1 98.81 64 GLU A CA 1
ATOM 496 C C . GLU A 1 64 ? -5.07 -14.914 -13.297 1 98.81 64 GLU A C 1
ATOM 498 O O . GLU A 1 64 ? -5.293 -14.125 -14.219 1 98.81 64 GLU A O 1
ATOM 503 N N . VAL A 1 65 ? -5.988 -15.633 -12.734 1 98.75 65 VAL A N 1
ATOM 504 C CA . VAL A 1 65 ? -7.391 -15.461 -13.094 1 98.75 65 VAL A CA 1
ATOM 505 C C . VAL A 1 65 ? -7.898 -14.125 -12.555 1 98.75 65 VAL A C 1
ATOM 507 O O . VAL A 1 65 ? -7.867 -13.875 -11.352 1 98.75 65 VAL A O 1
ATOM 510 N N . THR A 1 66 ? -8.391 -13.273 -13.531 1 98.06 66 THR A N 1
ATOM 511 C CA . THR A 1 66 ? -8.625 -11.891 -13.141 1 98.06 66 THR A CA 1
ATOM 512 C C . THR A 1 66 ? -10.008 -11.43 -13.602 1 98.06 66 THR A C 1
ATOM 514 O O . THR A 1 66 ? -10.305 -11.438 -14.797 1 98.06 66 THR A O 1
ATOM 517 N N . HIS A 1 67 ? -10.891 -11.062 -12.664 1 96.44 67 HIS A N 1
ATOM 518 C CA . HIS A 1 67 ? -12.141 -10.344 -12.852 1 96.44 67 HIS A CA 1
ATOM 519 C C . HIS A 1 67 ? -13.148 -11.172 -13.641 1 96.44 67 HIS A C 1
ATOM 521 O O . HIS A 1 67 ? -13.953 -10.633 -14.398 1 96.44 67 HIS A O 1
ATOM 527 N N . VAL A 1 68 ? -13.055 -12.484 -13.602 1 97.25 68 VAL A N 1
ATOM 528 C CA . VAL A 1 68 ? -14.078 -13.344 -14.195 1 97.25 68 VAL A CA 1
ATOM 529 C C . VAL A 1 68 ? -15.242 -13.508 -13.219 1 97.25 68 VAL A C 1
ATOM 531 O O . VAL A 1 68 ? -15.102 -13.266 -12.023 1 97.25 68 VAL A O 1
ATOM 534 N N . PRO A 1 69 ? -16.422 -13.852 -13.773 1 97.56 69 PRO A N 1
ATOM 535 C CA . PRO A 1 69 ? -17.5 -14.195 -12.836 1 97.56 69 PRO A CA 1
ATOM 536 C C . PRO A 1 69 ? -17.062 -15.234 -11.797 1 97.56 69 PRO A C 1
ATOM 538 O O . PRO A 1 69 ? -16.297 -16.141 -12.117 1 97.56 69 PRO A O 1
ATOM 541 N N . THR A 1 70 ? -17.578 -15.062 -10.617 1 98.25 70 THR A N 1
ATOM 542 C CA . TH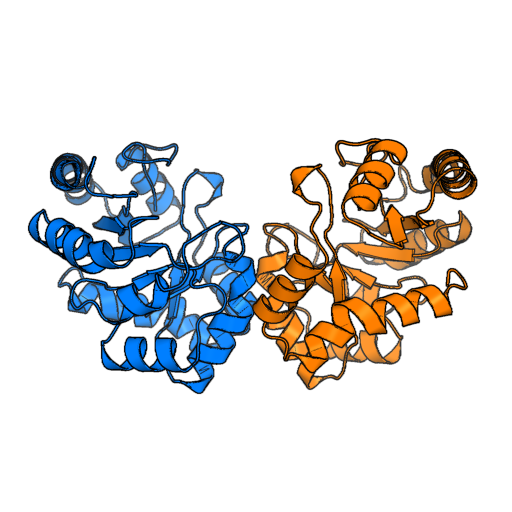R A 1 70 ? -17.156 -15.945 -9.531 1 98.25 70 THR A CA 1
ATOM 543 C C . THR A 1 70 ? -17.406 -17.406 -9.898 1 98.25 70 THR A C 1
ATOM 545 O O . THR A 1 70 ? -16.594 -18.281 -9.547 1 98.25 70 THR A O 1
ATOM 548 N N . GLU A 1 71 ? -18.453 -17.672 -10.672 1 97.81 71 GLU A N 1
ATOM 549 C CA . GLU A 1 71 ? -18.812 -19.031 -11.078 1 97.81 71 GLU A CA 1
ATOM 550 C C . GLU A 1 71 ? -17.812 -19.594 -12.062 1 97.81 71 GLU A C 1
ATOM 552 O O . GLU A 1 71 ? -17.734 -20.812 -12.25 1 97.81 71 GLU A O 1
ATOM 557 N N . SER A 1 72 ? -17.031 -18.719 -12.656 1 98.25 72 SER A N 1
ATOM 558 C CA . SER A 1 72 ? -16.125 -19.141 -13.711 1 98.25 72 SER A CA 1
ATOM 559 C C . SER A 1 72 ? -14.711 -19.359 -13.18 1 98.25 72 SER A C 1
ATOM 561 O O . SER A 1 72 ? -13.859 -19.906 -13.875 1 98.25 72 SER A O 1
ATOM 563 N N . ILE A 1 73 ? -14.43 -18.984 -11.969 1 98.62 73 ILE A N 1
ATOM 564 C CA . ILE A 1 73 ? -13.078 -18.969 -11.43 1 98.62 73 ILE A CA 1
ATOM 565 C C . ILE A 1 73 ? -12.492 -20.375 -11.438 1 98.62 73 ILE A C 1
ATOM 567 O O . ILE A 1 73 ? -11.391 -20.594 -11.953 1 98.62 73 ILE A O 1
ATOM 571 N N . ASP A 1 74 ? -13.266 -21.312 -10.953 1 98.69 74 ASP A N 1
ATOM 572 C CA . ASP A 1 74 ? -12.789 -22.703 -10.883 1 98.69 74 ASP A CA 1
ATOM 573 C C . ASP A 1 74 ? -12.492 -23.25 -12.273 1 98.69 74 ASP A C 1
ATOM 575 O O . ASP A 1 74 ? -11.453 -23.891 -12.492 1 98.69 74 ASP A O 1
ATOM 579 N N . GLY A 1 75 ? -13.367 -22.969 -13.203 1 98.62 75 GLY A N 1
ATOM 580 C CA . GLY A 1 75 ? -13.195 -23.469 -14.555 1 98.62 75 GLY A CA 1
ATOM 581 C C . GLY A 1 75 ? -11.992 -22.859 -15.258 1 98.62 75 GLY A C 1
ATOM 582 O O . GLY A 1 75 ? -11.242 -23.578 -15.93 1 98.62 75 GLY A O 1
ATOM 583 N N . VAL A 1 76 ? -11.797 -21.578 -15.109 1 98.62 76 VAL A N 1
ATOM 584 C CA . VAL A 1 76 ? -10.672 -20.906 -15.742 1 98.62 76 VAL A CA 1
ATOM 585 C C . VAL A 1 76 ? -9.367 -21.391 -15.117 1 98.62 76 VAL A C 1
ATOM 587 O O . VAL A 1 76 ? -8.367 -21.609 -15.812 1 98.62 76 VAL A O 1
ATOM 590 N N . ALA A 1 77 ? -9.391 -21.578 -13.805 1 98.81 77 ALA A N 1
ATOM 591 C CA . ALA A 1 77 ? -8.211 -22.094 -13.102 1 98.81 77 ALA A CA 1
ATOM 592 C C . ALA A 1 77 ? -7.844 -23.484 -13.586 1 98.81 77 ALA A C 1
ATOM 594 O O . ALA A 1 77 ? -6.676 -23.766 -13.859 1 98.81 77 ALA A O 1
ATOM 595 N N . LYS A 1 78 ? -8.836 -24.312 -13.703 1 98.81 78 LYS A N 1
ATOM 596 C CA . LYS A 1 78 ? -8.609 -25.656 -14.219 1 98.81 78 LYS A CA 1
ATOM 597 C C . LYS A 1 78 ? -8.023 -25.625 -15.625 1 98.81 78 LYS A C 1
ATOM 599 O O . LYS A 1 78 ? -7.07 -26.344 -15.93 1 98.81 78 LYS A O 1
ATOM 604 N N . LYS A 1 79 ? -8.641 -24.812 -16.453 1 98.69 79 LYS A N 1
ATOM 605 C CA . LYS A 1 79 ? -8.18 -24.703 -17.828 1 98.69 79 LYS A CA 1
ATOM 606 C C . LYS A 1 79 ? -6.727 -24.25 -17.891 1 98.69 79 LYS A C 1
ATOM 608 O O . LYS A 1 79 ? -5.941 -24.734 -18.703 1 98.69 79 LYS A O 1
ATOM 613 N N . ALA A 1 80 ? -6.414 -23.281 -17.016 1 98.44 80 ALA A N 1
ATOM 614 C CA . ALA A 1 80 ? -5.035 -22.797 -16.953 1 98.44 80 ALA A CA 1
ATOM 615 C C . ALA A 1 80 ? -4.074 -23.938 -16.609 1 98.44 80 ALA A C 1
ATOM 617 O O . ALA A 1 80 ? -3.027 -24.078 -17.25 1 98.44 80 ALA A O 1
ATOM 618 N N . LYS A 1 81 ? -4.457 -24.734 -15.641 1 98.44 81 LYS A N 1
ATOM 619 C CA . LYS A 1 81 ? -3.635 -25.891 -15.266 1 98.44 81 LYS A CA 1
ATOM 620 C C . LYS A 1 81 ? -3.516 -26.875 -16.406 1 98.44 81 LYS A C 1
ATOM 622 O O . LYS A 1 81 ? -2.424 -27.375 -16.703 1 98.44 81 LYS A O 1
ATOM 627 N N . ASP A 1 82 ? -4.586 -27.109 -17.078 1 98.38 82 ASP A N 1
ATOM 628 C CA . ASP A 1 82 ? -4.602 -28.047 -18.188 1 98.38 82 ASP A CA 1
ATOM 629 C C . ASP A 1 82 ? -3.676 -27.578 -19.312 1 98.38 82 ASP A C 1
ATOM 631 O O . ASP A 1 82 ? -3.119 -28.391 -20.047 1 98.38 82 ASP A O 1
ATOM 635 N N . LEU A 1 83 ? -3.525 -26.328 -19.391 1 98 83 LEU A N 1
ATOM 636 C CA . LEU A 1 83 ? -2.752 -25.75 -20.484 1 98 83 LEU A CA 1
ATOM 637 C C . LEU A 1 83 ? -1.296 -25.547 -20.078 1 98 83 LEU A C 1
ATOM 639 O O . LEU A 1 83 ? -0.505 -24.984 -20.844 1 98 83 LEU A O 1
ATOM 643 N N . GLY A 1 84 ? -0.998 -25.96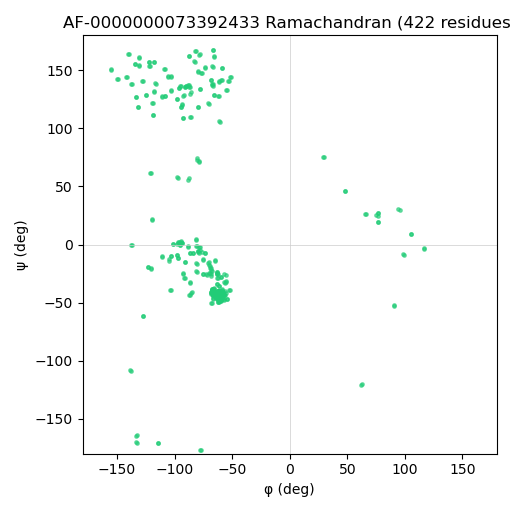9 -18.797 1 97.5 84 GLY A N 1
ATOM 644 C CA . GLY A 1 84 ? 0.41 -26.062 -18.453 1 97.5 84 GLY A CA 1
ATOM 645 C C . GLY A 1 84 ? 0.812 -25.109 -17.344 1 97.5 84 GLY A C 1
ATOM 646 O O . GLY A 1 84 ? 1.964 -25.125 -16.891 1 97.5 84 GLY A O 1
ATOM 647 N N . ALA A 1 85 ? -0.091 -24.266 -16.844 1 98.25 85 ALA A N 1
ATOM 648 C CA . ALA A 1 85 ? 0.241 -23.391 -15.727 1 98.25 85 ALA A CA 1
ATOM 649 C C . ALA A 1 85 ? 0.605 -24.203 -14.484 1 98.25 85 ALA A C 1
ATOM 651 O O . ALA A 1 85 ? -0.17 -25.062 -14.039 1 98.25 85 ALA A O 1
ATOM 652 N N . GLN A 1 86 ? 1.72 -23.875 -13.953 1 98 86 GLN A N 1
ATOM 653 C CA . GLN A 1 86 ? 2.17 -24.594 -12.766 1 98 86 GLN A CA 1
ATOM 654 C C . GLN A 1 86 ? 1.702 -23.891 -11.492 1 98 86 GLN A C 1
ATOM 656 O O . GLN A 1 86 ? 1.564 -24.531 -10.445 1 98 86 GLN A O 1
ATOM 661 N N . ILE A 1 87 ? 1.528 -22.578 -11.562 1 98.38 87 ILE A N 1
ATOM 662 C CA . ILE A 1 87 ? 1.01 -21.766 -10.469 1 98.38 87 ILE A CA 1
ATOM 663 C C . ILE A 1 87 ? -0.208 -20.984 -10.945 1 98.38 87 ILE A C 1
ATOM 665 O O . ILE A 1 87 ? -0.147 -20.281 -11.961 1 98.38 87 ILE A O 1
ATOM 669 N N . VAL A 1 88 ? -1.26 -21.062 -10.227 1 98.81 88 VAL A N 1
ATOM 670 C CA . VAL A 1 88 ? -2.457 -20.297 -10.547 1 98.81 88 VAL A CA 1
ATOM 671 C C . VAL A 1 88 ? -2.795 -19.359 -9.391 1 98.81 88 VAL A C 1
ATOM 673 O O . VAL A 1 88 ? -2.926 -19.797 -8.25 1 98.81 88 VAL A O 1
ATOM 676 N N . VAL A 1 89 ? -2.844 -18.078 -9.688 1 98.88 89 VAL A N 1
ATOM 677 C CA . VAL A 1 89 ? -3.252 -17.031 -8.773 1 98.88 89 VAL A CA 1
ATOM 678 C C . VAL A 1 89 ? -4.652 -16.531 -9.141 1 98.88 89 VAL A C 1
ATOM 680 O O . VAL A 1 89 ? -5.027 -16.531 -10.312 1 98.88 89 VAL A O 1
ATOM 683 N N . VAL A 1 90 ? -5.445 -16.188 -8.164 1 98.88 90 VAL A N 1
ATOM 684 C CA . VAL A 1 90 ? -6.68 -15.445 -8.422 1 98.88 90 VAL A CA 1
ATOM 685 C C . VAL A 1 90 ? -6.555 -14.023 -7.883 1 98.88 90 VAL A C 1
ATOM 687 O O . VAL A 1 90 ? -6.148 -13.82 -6.738 1 98.88 90 VAL A O 1
ATOM 690 N N . HIS A 1 91 ? -6.836 -13.062 -8.75 1 98.62 91 HIS A N 1
ATOM 691 C CA . HIS A 1 91 ? -6.926 -11.664 -8.344 1 98.62 91 HIS A CA 1
ATOM 692 C C . HIS A 1 91 ? -8.023 -11.461 -7.305 1 98.62 91 HIS A C 1
ATOM 694 O O . HIS A 1 91 ? -9.211 -11.461 -7.645 1 98.62 91 HIS A O 1
ATOM 700 N N . GLY A 1 92 ? -7.648 -11.273 -6.105 1 98.56 92 GLY A N 1
ATOM 701 C CA . GLY A 1 92 ? -8.602 -11.227 -5.008 1 98.56 92 GLY A CA 1
ATOM 702 C C . GLY A 1 92 ? -9.344 -9.906 -4.926 1 98.56 92 GLY A C 1
ATOM 703 O O . GLY A 1 92 ? -9.195 -9.047 -5.801 1 98.56 92 GLY A O 1
ATOM 704 N N . GLU A 1 93 ? -10.195 -9.789 -3.869 1 97.44 93 GLU A N 1
ATOM 705 C CA . GLU A 1 93 ? -11.023 -8.609 -3.65 1 97.44 93 GLU A CA 1
ATOM 706 C C . GLU A 1 93 ? -10.211 -7.477 -3.033 1 97.44 93 GLU A C 1
ATOM 708 O O . GLU A 1 93 ? -10.484 -7.055 -1.907 1 97.44 93 GLU A O 1
ATOM 713 N N . THR A 1 94 ? -9.359 -6.945 -3.871 1 95 94 THR A N 1
ATOM 714 C CA . THR A 1 94 ? -8.492 -5.859 -3.438 1 95 94 THR A CA 1
ATOM 715 C C . THR A 1 94 ? -9.305 -4.613 -3.1 1 95 94 THR A C 1
ATOM 717 O O . THR A 1 94 ? -10.453 -4.484 -3.52 1 95 94 THR A O 1
ATOM 720 N N . LEU A 1 95 ? -8.727 -3.672 -2.35 1 93.88 95 LEU A N 1
ATOM 721 C CA . LEU A 1 95 ? -9.391 -2.426 -1.973 1 93.88 95 LEU A CA 1
ATOM 722 C C . LEU A 1 95 ? -9.258 -1.384 -3.078 1 93.88 95 LEU A C 1
ATOM 724 O O . LEU A 1 95 ? -9.93 -0.35 -3.047 1 93.88 95 LEU A O 1
ATOM 728 N N . ASN A 1 96 ? -8.531 -1.65 -4.039 1 90.81 96 ASN A N 1
ATOM 729 C CA . ASN A 1 96 ? -8.148 -0.626 -5.008 1 90.81 96 ASN A CA 1
ATOM 730 C C . ASN A 1 96 ? -8.922 -0.775 -6.316 1 90.81 96 ASN A C 1
ATOM 732 O O . ASN A 1 96 ? -8.867 0.102 -7.18 1 90.81 96 ASN A O 1
ATOM 736 N N . GLU A 1 97 ? -9.578 -1.928 -6.496 1 92.44 97 GLU A N 1
ATOM 737 C CA . GLU A 1 97 ? -10.273 -2.209 -7.75 1 92.44 97 GLU A CA 1
ATOM 738 C C . GLU A 1 97 ? -11.664 -2.771 -7.492 1 92.44 97 GLU A C 1
ATOM 740 O O . GLU A 1 97 ? -11.93 -3.318 -6.418 1 92.44 97 GLU A O 1
ATOM 745 N N . PRO A 1 98 ? -12.469 -2.582 -8.43 1 93 98 PRO A N 1
ATOM 746 C CA . PRO A 1 98 ? -13.844 -3.062 -8.281 1 93 98 PRO A CA 1
ATOM 747 C C . PRO A 1 98 ? -13.977 -4.559 -8.562 1 93 98 PRO A C 1
ATOM 749 O O . PRO A 1 98 ? -14.617 -4.945 -9.547 1 93 98 PRO A O 1
ATOM 752 N N . VAL A 1 99 ? -13.547 -5.383 -7.75 1 95.19 99 VAL A N 1
ATOM 753 C CA . VAL A 1 99 ? -13.656 -6.832 -7.883 1 95.19 99 VAL A CA 1
ATOM 754 C C . VAL A 1 99 ? -14.984 -7.301 -7.297 1 95.19 99 VAL A C 1
ATOM 756 O O . VAL A 1 99 ? -15.406 -6.84 -6.23 1 95.19 99 VAL A O 1
ATOM 759 N N . ILE A 1 100 ? -15.617 -8.164 -7.961 1 96.19 100 ILE A N 1
ATOM 760 C CA . ILE A 1 100 ? -16.938 -8.617 -7.551 1 96.19 100 ILE A CA 1
ATOM 761 C C . ILE A 1 100 ? -16.828 -9.398 -6.242 1 96.19 100 ILE A C 1
ATOM 763 O O . ILE A 1 100 ? -15.898 -10.188 -6.059 1 96.19 100 ILE A O 1
ATOM 767 N N . GLU A 1 101 ? -17.766 -9.141 -5.355 1 96.81 101 GLU A N 1
ATOM 768 C CA . GLU A 1 101 ? -17.844 -9.867 -4.09 1 96.81 101 GLU A CA 1
ATOM 769 C C . GLU A 1 101 ? -18 -11.367 -4.32 1 96.81 101 GLU A C 1
ATOM 771 O O . GLU A 1 101 ? -18.75 -11.781 -5.207 1 96.81 101 GLU A O 1
ATOM 776 N N . GLY A 1 102 ? -17.375 -12.156 -3.521 1 98.38 102 GLY A N 1
ATOM 777 C CA . GLY A 1 102 ? -17.422 -13.602 -3.672 1 98.38 102 GLY A CA 1
ATOM 778 C C . GLY A 1 102 ? -16.219 -14.172 -4.391 1 98.38 102 GLY A C 1
ATOM 779 O O . GLY A 1 102 ? -16.031 -15.391 -4.422 1 98.38 102 GLY A O 1
ATOM 780 N N . THR A 1 103 ? -15.398 -13.336 -4.922 1 98.75 103 THR A N 1
ATOM 781 C CA . THR A 1 103 ? -14.203 -13.773 -5.641 1 98.75 103 THR A CA 1
ATOM 782 C C . THR A 1 103 ? -13.266 -14.539 -4.719 1 98.75 103 THR A C 1
ATOM 784 O O . THR A 1 103 ? -12.797 -15.625 -5.059 1 98.75 103 THR A O 1
ATOM 787 N N . ASN A 1 104 ? -13 -13.977 -3.523 1 98.88 104 ASN A N 1
ATOM 788 C CA . ASN A 1 104 ? -12.141 -14.672 -2.566 1 98.88 104 ASN A CA 1
ATOM 789 C C . ASN A 1 104 ? -12.68 -16.062 -2.23 1 98.88 104 ASN A C 1
ATOM 791 O O . ASN A 1 104 ? -11.93 -17.031 -2.254 1 98.88 104 ASN A O 1
ATOM 795 N N . TYR A 1 105 ? -13.938 -16.062 -1.972 1 98.88 105 TYR A N 1
ATOM 796 C CA . TYR A 1 105 ? -14.57 -17.328 -1.581 1 98.88 105 TYR A CA 1
ATOM 797 C C . TYR A 1 105 ? -14.445 -18.359 -2.688 1 98.88 105 TYR A C 1
ATOM 799 O O . TYR A 1 105 ? -14.094 -19.516 -2.428 1 98.88 105 TYR A O 1
ATOM 807 N N . ALA A 1 106 ? -14.766 -17.984 -3.908 1 98.81 106 ALA A N 1
ATOM 808 C CA . ALA A 1 106 ? -14.648 -18.891 -5.043 1 98.81 106 ALA A CA 1
ATOM 809 C C . ALA A 1 106 ? -13.211 -19.375 -5.211 1 98.81 106 ALA A C 1
ATOM 811 O O . ALA A 1 106 ? -12.977 -20.562 -5.492 1 98.81 106 ALA A O 1
ATOM 812 N N . ALA A 1 107 ? -12.305 -18.531 -5.035 1 98.88 107 ALA A N 1
ATOM 813 C CA . ALA A 1 107 ? -10.891 -18.844 -5.219 1 98.88 107 ALA A CA 1
ATOM 814 C C . ALA A 1 107 ? -10.422 -19.891 -4.215 1 98.88 107 ALA A C 1
ATOM 816 O O . ALA A 1 107 ? -9.797 -20.891 -4.59 1 98.88 107 ALA A O 1
ATOM 817 N N . VAL A 1 108 ? -10.789 -19.734 -2.908 1 98.81 108 VAL A N 1
ATOM 818 C CA . VAL A 1 108 ? -10.227 -20.578 -1.857 1 98.81 108 VAL A CA 1
ATOM 819 C C . VAL A 1 108 ? -10.93 -21.938 -1.85 1 98.81 108 VAL A C 1
ATOM 821 O O . VAL A 1 108 ? -10.484 -22.875 -1.182 1 98.81 108 VAL A O 1
ATOM 824 N N . ASN A 1 109 ? -11.938 -22.016 -2.643 1 98.69 109 ASN A N 1
ATOM 825 C CA . ASN A 1 109 ? -12.648 -23.281 -2.74 1 98.69 109 ASN A CA 1
ATOM 826 C C . ASN A 1 109 ? -12.25 -24.047 -3.994 1 98.69 109 ASN A C 1
ATOM 828 O O . ASN A 1 109 ? -12.75 -25.156 -4.242 1 98.69 109 ASN A O 1
ATOM 832 N N . SER A 1 110 ? -11.398 -23.547 -4.754 1 98.69 110 SER A N 1
ATOM 833 C CA . SER A 1 110 ? -10.961 -24.203 -5.977 1 98.69 110 SER A CA 1
ATOM 834 C C . SER A 1 110 ? -9.75 -25.094 -5.723 1 98.69 110 SER A C 1
ATOM 836 O O . SER A 1 110 ? -8.766 -24.656 -5.113 1 98.69 110 SER A O 1
ATOM 838 N N . GLU A 1 111 ? -9.734 -26.312 -6.258 1 98.19 111 GLU A N 1
ATOM 839 C CA . GLU A 1 111 ? -8.594 -27.203 -6.082 1 98.19 111 GLU A CA 1
ATOM 840 C C . GLU A 1 111 ? -7.461 -26.859 -7.039 1 98.19 111 GLU A C 1
ATOM 842 O O . GLU A 1 111 ? -6.344 -27.359 -6.898 1 98.19 111 GLU A O 1
ATOM 847 N N . TYR A 1 112 ? -7.719 -25.906 -7.949 1 98.69 112 TYR A N 1
ATOM 848 C CA . TYR A 1 112 ? -6.742 -25.578 -8.984 1 98.69 112 TYR A CA 1
ATOM 849 C C . TYR A 1 112 ? -6.012 -24.281 -8.648 1 98.69 112 TYR A C 1
ATOM 851 O O . TYR A 1 112 ? -5.043 -23.906 -9.32 1 98.69 112 TYR A O 1
ATOM 859 N N . VAL A 1 113 ? -6.465 -23.562 -7.645 1 98.88 113 VAL A N 1
ATOM 860 C CA . VAL A 1 113 ? -5.867 -22.297 -7.246 1 98.88 113 VAL A CA 1
ATOM 861 C C . VAL A 1 113 ? -4.777 -22.547 -6.207 1 98.88 113 VAL A C 1
ATOM 863 O O . VAL A 1 113 ? -4.969 -23.312 -5.266 1 98.88 113 VAL A O 1
ATOM 866 N N . ASP A 1 114 ? -3.648 -21.875 -6.375 1 98.88 114 ASP A N 1
ATOM 867 C CA . ASP A 1 114 ? -2.523 -22.016 -5.457 1 98.88 114 ASP A CA 1
ATOM 868 C C . ASP A 1 114 ? -2.416 -20.828 -4.516 1 98.88 114 ASP A C 1
ATOM 870 O O . ASP A 1 114 ? -2.01 -20.969 -3.361 1 98.88 114 ASP A O 1
ATOM 874 N N . ILE A 1 115 ? -2.676 -19.656 -5.047 1 98.88 115 ILE A N 1
ATOM 875 C CA . ILE A 1 115 ? -2.469 -18.406 -4.328 1 98.88 115 ILE A CA 1
ATOM 876 C C . ILE A 1 115 ? -3.686 -17.5 -4.5 1 98.88 115 ILE A C 1
ATOM 878 O O . ILE A 1 115 ? -4.176 -17.312 -5.617 1 98.88 115 ILE A O 1
ATOM 882 N N . LEU A 1 116 ? -4.25 -17.031 -3.412 1 98.94 116 LEU A N 1
ATOM 883 C CA . LEU A 1 116 ? -5.188 -15.906 -3.469 1 98.94 116 LEU A CA 1
ATOM 884 C C . LEU A 1 116 ? -4.449 -14.578 -3.412 1 98.94 116 LEU A C 1
ATOM 886 O O . LEU A 1 116 ? -3.889 -14.211 -2.375 1 98.94 116 LEU A O 1
ATOM 890 N N . GLY A 1 117 ? -4.461 -13.875 -4.551 1 98.75 117 GLY A N 1
ATOM 891 C CA . GLY A 1 117 ? -3.721 -12.633 -4.695 1 98.75 117 GLY A CA 1
ATOM 892 C C . GLY A 1 117 ? -4.406 -11.453 -4.039 1 98.75 117 GLY A C 1
ATOM 893 O O . GLY A 1 117 ? -5.609 -11.258 -4.207 1 98.75 117 GLY A O 1
ATOM 894 N N . HIS A 1 118 ? -3.688 -10.633 -3.287 1 98.38 118 HIS A N 1
ATOM 895 C CA . HIS A 1 118 ? -4.117 -9.398 -2.639 1 98.38 118 HIS A CA 1
ATOM 896 C C . HIS A 1 118 ? -5.602 -9.445 -2.297 1 98.38 118 HIS A C 1
ATOM 898 O O . HIS A 1 118 ? -6.395 -8.695 -2.867 1 98.38 118 HIS A O 1
ATOM 904 N N . PRO A 1 119 ? -5.922 -10.172 -1.292 1 98.56 119 PRO A N 1
ATOM 905 C CA . PRO A 1 119 ? -7.312 -10.539 -1.019 1 98.56 119 PRO A CA 1
ATOM 906 C C . PRO A 1 119 ? -8.086 -9.438 -0.287 1 98.56 119 PRO A C 1
ATOM 908 O O . PRO A 1 119 ? -9.242 -9.641 0.088 1 98.56 119 PRO A O 1
ATOM 911 N N . GLY A 1 120 ? -7.473 -8.281 -0.056 1 97.62 120 GLY A N 1
ATOM 912 C CA . GLY A 1 120 ? -8.18 -7.176 0.574 1 97.62 120 GLY A CA 1
ATOM 913 C C . GLY A 1 120 ? -8.648 -7.496 1.981 1 97.62 120 GLY A C 1
ATOM 914 O O . GLY A 1 120 ? -7.844 -7.867 2.84 1 97.62 120 GLY A O 1
ATOM 915 N N . LEU A 1 121 ? -9.961 -7.434 2.215 1 98.31 121 LEU A N 1
ATOM 916 C CA . LEU A 1 121 ? -10.547 -7.703 3.523 1 98.31 121 LEU A CA 1
ATOM 917 C C . LEU A 1 121 ? -11.055 -9.133 3.605 1 98.31 121 LEU A C 1
ATOM 919 O O . LEU A 1 121 ? -12.242 -9.359 3.873 1 98.31 121 LEU A O 1
ATOM 923 N N . ILE A 1 122 ? -10.156 -10.023 3.379 1 98.75 122 ILE A N 1
ATOM 924 C CA . ILE A 1 122 ? -10.484 -11.445 3.457 1 98.75 122 ILE A CA 1
ATOM 925 C C . ILE A 1 122 ? -11.133 -11.75 4.805 1 98.75 122 ILE A C 1
ATOM 927 O O . ILE A 1 122 ? -10.703 -11.234 5.84 1 98.75 122 ILE A O 1
ATOM 931 N N . THR A 1 123 ? -12.148 -12.617 4.812 1 98.5 123 THR A N 1
ATOM 932 C CA . THR A 1 123 ? -12.852 -12.961 6.043 1 98.5 123 THR A CA 1
ATOM 933 C C . THR A 1 123 ? -12.164 -14.125 6.754 1 98.5 123 THR A C 1
ATOM 935 O O . THR A 1 123 ? -11.367 -14.844 6.145 1 98.5 123 THR A O 1
ATOM 938 N N . TYR A 1 124 ? -12.516 -14.234 8.023 1 98.5 124 TYR A N 1
ATOM 939 C CA . TYR A 1 124 ? -12.016 -15.352 8.812 1 98.5 124 TYR A CA 1
ATOM 940 C C . TYR A 1 124 ? -12.391 -16.688 8.172 1 98.5 124 TYR A C 1
ATOM 942 O O . TYR A 1 124 ? -11.562 -17.594 8.086 1 98.5 124 TYR A O 1
ATOM 950 N N . GLU A 1 125 ? -13.594 -16.781 7.727 1 98.62 125 GLU A N 1
ATOM 951 C CA . GLU A 1 125 ? -14.086 -18 7.09 1 98.62 125 GLU A CA 1
ATOM 952 C C . GLU A 1 125 ? -13.297 -18.328 5.828 1 98.62 125 GLU A C 1
ATOM 954 O O . GLU A 1 125 ? -12.867 -19.469 5.633 1 98.62 125 GLU A O 1
ATOM 959 N N . GLU A 1 126 ? -13.109 -17.391 4.984 1 98.81 126 GLU A N 1
ATOM 960 C CA . GLU A 1 126 ? -12.352 -17.578 3.756 1 98.81 126 GLU A CA 1
ATOM 961 C C . GLU A 1 126 ? -10.914 -18.016 4.055 1 98.81 126 GLU A C 1
ATOM 963 O O . GLU A 1 126 ? -10.375 -18.891 3.379 1 98.81 126 GLU A O 1
ATOM 968 N N . ALA A 1 127 ? -10.336 -17.375 5.043 1 98.88 127 ALA A N 1
ATOM 969 C CA . ALA A 1 127 ? -8.977 -17.719 5.441 1 98.88 127 ALA A CA 1
ATOM 970 C C . ALA A 1 127 ? -8.891 -19.156 5.945 1 98.88 127 ALA A C 1
ATOM 972 O O . ALA A 1 127 ? -7.93 -19.875 5.648 1 98.88 127 ALA A O 1
ATOM 973 N N . GLN A 1 128 ? -9.859 -19.562 6.707 1 98.81 128 GLN A N 1
ATOM 974 C CA . GLN A 1 128 ? -9.898 -20.938 7.199 1 98.81 128 GLN A CA 1
ATOM 975 C C . GLN A 1 128 ? -9.977 -21.922 6.043 1 98.81 128 GLN A C 1
ATOM 977 O O . GLN A 1 128 ? -9.273 -22.938 6.035 1 98.81 128 GLN A O 1
ATOM 982 N N . ILE A 1 129 ? -10.82 -21.656 5.09 1 98.88 129 ILE A N 1
ATOM 983 C CA . ILE A 1 129 ? -10.961 -22.531 3.93 1 98.88 129 ILE A CA 1
ATOM 984 C C . ILE A 1 129 ? -9.648 -22.562 3.15 1 98.88 129 ILE A C 1
ATOM 986 O O . ILE A 1 129 ? -9.219 -23.641 2.711 1 98.88 129 ILE A O 1
ATOM 990 N N . ALA A 1 130 ? -9.039 -21.406 2.955 1 98.88 130 ALA A N 1
ATOM 991 C CA . ALA A 1 130 ? -7.746 -21.344 2.273 1 98.88 130 ALA A CA 1
ATOM 992 C C . ALA A 1 130 ? -6.727 -22.266 2.949 1 98.88 130 ALA A C 1
ATOM 994 O O . ALA A 1 130 ? -6.012 -23.016 2.277 1 98.88 130 ALA A O 1
ATOM 995 N N . LYS A 1 131 ? -6.684 -22.172 4.262 1 98.69 131 LYS A N 1
ATOM 996 C CA . LYS A 1 131 ? -5.758 -22.984 5.035 1 98.69 131 LYS A CA 1
ATOM 997 C C . LYS A 1 131 ? -6.035 -24.484 4.816 1 98.69 131 LYS A C 1
ATOM 999 O O . LYS A 1 131 ? -5.113 -25.25 4.555 1 98.69 131 LYS A O 1
ATOM 1004 N N . GLU A 1 132 ? -7.219 -24.828 4.922 1 98.5 132 GLU A N 1
ATOM 1005 C CA . GLU A 1 132 ? -7.613 -26.234 4.789 1 98.5 132 GLU A CA 1
ATOM 1006 C C . GLU A 1 132 ? -7.305 -26.766 3.393 1 98.5 132 GLU A C 1
ATOM 1008 O O . GLU A 1 132 ? -6.953 -27.938 3.23 1 98.5 132 GLU A O 1
ATOM 1013 N N . ASN A 1 133 ? -7.418 -25.922 2.424 1 98.5 133 ASN A N 1
ATOM 1014 C CA . ASN A 1 133 ? -7.25 -26.359 1.042 1 98.5 133 ASN A CA 1
ATOM 1015 C C . ASN A 1 133 ? -5.832 -26.094 0.543 1 98.5 133 ASN A C 1
ATOM 1017 O O . ASN A 1 133 ? -5.535 -26.297 -0.635 1 98.5 133 ASN A O 1
ATOM 1021 N N . GLY A 1 134 ? -4.984 -25.578 1.391 1 98.25 134 GLY A N 1
ATOM 1022 C CA . GLY A 1 134 ? -3.58 -25.406 1.062 1 98.25 134 GLY A CA 1
ATOM 1023 C C . GLY A 1 134 ? -3.33 -24.219 0.137 1 98.25 134 GLY A C 1
ATOM 1024 O O . GLY A 1 134 ? -2.379 -24.234 -0.647 1 98.25 134 GLY A O 1
ATOM 1025 N N . ILE A 1 135 ? -4.211 -23.25 0.136 1 98.81 135 ILE A N 1
ATOM 1026 C CA . ILE A 1 135 ? -4.074 -22.062 -0.7 1 98.81 135 ILE A CA 1
ATOM 1027 C C . ILE A 1 135 ? -3.35 -20.969 0.078 1 98.81 135 ILE A C 1
ATOM 1029 O O . ILE A 1 135 ? -3.723 -20.641 1.21 1 98.81 135 ILE A O 1
ATOM 1033 N N . TYR A 1 136 ? -2.299 -20.406 -0.514 1 98.88 136 TYR A N 1
ATOM 1034 C CA . TYR A 1 136 ? -1.519 -19.344 0.108 1 98.88 136 TYR A CA 1
ATOM 1035 C C . TYR A 1 136 ? -2.215 -17.984 -0.043 1 98.88 136 TYR A C 1
ATOM 1037 O O . TYR A 1 136 ? -2.934 -17.766 -1.02 1 98.88 136 TYR A O 1
ATOM 1045 N N . LEU A 1 137 ? -2.023 -17.125 0.914 1 98.94 137 LEU A N 1
ATOM 1046 C CA . LEU A 1 137 ? -2.488 -15.742 0.814 1 98.94 137 LEU A CA 1
ATOM 1047 C C . LEU A 1 137 ? -1.333 -14.797 0.5 1 98.94 137 LEU A C 1
ATOM 1049 O O . LEU A 1 137 ? -0.236 -14.953 1.042 1 98.94 137 LEU A O 1
ATOM 1053 N N . GLU A 1 138 ? -1.62 -13.812 -0.26 1 98.88 138 GLU A N 1
ATOM 1054 C CA . GLU A 1 138 ? -0.569 -12.906 -0.714 1 98.88 138 GLU A CA 1
ATOM 1055 C C . GLU A 1 138 ? -0.481 -11.672 0.177 1 98.88 138 GLU A C 1
ATOM 1057 O O . GLU A 1 138 ? -1.505 -11.094 0.545 1 98.88 138 GLU A O 1
ATOM 1062 N N . ILE A 1 139 ? 0.681 -11.305 0.549 1 98.75 139 ILE A N 1
ATOM 1063 C CA . ILE A 1 139 ? 1.076 -9.945 0.899 1 98.75 139 ILE A CA 1
ATOM 1064 C C . ILE A 1 139 ? 1.66 -9.242 -0.327 1 98.75 139 ILE A C 1
ATOM 1066 O O . ILE A 1 139 ? 2.691 -9.664 -0.855 1 98.75 139 ILE A O 1
ATOM 1070 N N . SER A 1 140 ? 1.035 -8.156 -0.698 1 98 140 SER A N 1
ATOM 1071 C CA . SER A 1 140 ? 1.383 -7.562 -1.985 1 98 140 SER A CA 1
ATOM 1072 C C . SER A 1 140 ? 2.426 -6.461 -1.823 1 98 140 SER A C 1
ATOM 1074 O O . SER A 1 140 ? 2.309 -5.613 -0.937 1 98 140 SER A O 1
ATOM 1076 N N . ALA A 1 141 ? 3.414 -6.465 -2.697 1 97.19 141 ALA A N 1
ATOM 1077 C CA . ALA A 1 141 ? 4.375 -5.367 -2.77 1 97.19 141 ALA A CA 1
ATOM 1078 C C . ALA A 1 141 ? 3.885 -4.266 -3.703 1 97.19 141 ALA A C 1
ATOM 1080 O O . ALA A 1 141 ? 4.523 -3.219 -3.83 1 97.19 141 ALA A O 1
ATOM 1081 N N . ARG A 1 142 ? 2.734 -4.484 -4.312 1 94.75 142 ARG A N 1
ATOM 1082 C CA . ARG A 1 142 ? 2.229 -3.586 -5.348 1 94.75 142 ARG A CA 1
ATOM 1083 C C . ARG A 1 142 ? 1.443 -2.43 -4.734 1 94.75 142 ARG A C 1
ATOM 1085 O O . ARG A 1 142 ? 0.594 -2.641 -3.867 1 94.75 142 ARG A O 1
ATOM 1092 N N . SER A 1 143 ? 1.751 -1.252 -5.277 1 88.12 143 SER A N 1
ATOM 1093 C CA . SER A 1 143 ? 1.029 -0.05 -4.867 1 88.12 143 SER A CA 1
ATOM 1094 C C . SER A 1 143 ? -0.476 -0.226 -5.039 1 88.12 143 SER A C 1
ATOM 1096 O O . SER A 1 143 ? -0.938 -0.707 -6.074 1 88.12 143 SER A O 1
ATOM 1098 N N . GLY A 1 144 ? -1.227 0.168 -3.98 1 91.38 144 GLY A N 1
ATOM 1099 C CA . GLY A 1 144 ? -2.674 0.022 -3.996 1 91.38 144 GLY A CA 1
ATOM 1100 C C . GLY A 1 144 ? -3.146 -1.302 -3.426 1 91.38 144 GLY A C 1
ATOM 1101 O O . GLY A 1 144 ? -3.996 -1.332 -2.535 1 91.38 144 GLY A O 1
ATOM 1102 N N . HIS A 1 145 ? -2.564 -2.389 -3.971 1 95.19 145 HIS A N 1
ATOM 1103 C CA . HIS A 1 145 ? -2.951 -3.709 -3.488 1 95.19 145 HIS A CA 1
ATOM 1104 C C . HIS A 1 145 ? -2.492 -3.93 -2.051 1 95.19 145 HIS A C 1
ATOM 1106 O O . HIS A 1 145 ? -3.111 -4.695 -1.309 1 95.19 145 HIS A O 1
ATOM 1112 N N . CYS A 1 146 ? -1.518 -3.213 -1.646 1 96.56 146 CYS A N 1
ATOM 1113 C CA . CYS A 1 146 ? -0.932 -3.408 -0.323 1 96.56 146 CYS A CA 1
ATOM 1114 C C . CYS A 1 146 ? -1.769 -2.725 0.75 1 96.56 146 CYS A C 1
ATOM 1116 O O . CYS A 1 146 ? -1.477 -2.844 1.941 1 96.56 146 CYS A O 1
ATOM 1118 N N . LEU A 1 147 ? -2.807 -2.08 0.381 1 97.12 147 LEU A N 1
ATOM 1119 C CA . LEU A 1 147 ? -3.691 -1.409 1.329 1 97.12 147 LEU A CA 1
ATOM 1120 C C . LEU A 1 147 ? -4.34 -2.416 2.271 1 97.12 147 LEU A C 1
ATOM 1122 O O . LEU A 1 147 ? -4.715 -2.068 3.395 1 97.12 147 LEU A O 1
ATOM 1126 N N . GLY A 1 148 ? -4.461 -3.604 1.856 1 97.94 148 GLY A N 1
ATOM 1127 C CA . GLY A 1 148 ? -5.113 -4.625 2.664 1 97.94 148 GLY A CA 1
ATOM 1128 C C . GLY A 1 148 ? -4.137 -5.488 3.434 1 97.94 148 GLY A C 1
ATOM 1129 O O . GLY A 1 148 ? -4.543 -6.371 4.191 1 97.94 148 GLY A O 1
ATOM 1130 N N . ASN A 1 149 ? -2.803 -5.227 3.316 1 98.56 149 ASN A N 1
ATOM 1131 C CA . ASN A 1 149 ? -1.771 -6.125 3.824 1 98.56 149 ASN A CA 1
ATOM 1132 C C . ASN A 1 149 ? -1.898 -6.324 5.332 1 98.56 149 ASN A C 1
ATOM 1134 O O . ASN A 1 149 ? -1.704 -7.434 5.832 1 98.56 149 ASN A O 1
ATOM 1138 N N . GLY A 1 150 ? -2.123 -5.246 6.043 1 98.69 150 GLY A N 1
ATOM 1139 C CA . GLY A 1 150 ? -2.217 -5.371 7.488 1 98.69 150 GLY A CA 1
ATOM 1140 C C . GLY A 1 150 ? -3.32 -6.312 7.934 1 98.69 150 GLY A C 1
ATOM 1141 O O . GLY A 1 150 ? -3.113 -7.145 8.82 1 98.69 150 GLY A O 1
ATOM 1142 N N . HIS A 1 151 ? -4.488 -6.172 7.352 1 98.69 151 HIS A N 1
ATOM 1143 C CA . HIS A 1 151 ? -5.625 -7.035 7.652 1 98.69 151 HIS A CA 1
ATOM 1144 C C . HIS A 1 151 ? -5.32 -8.492 7.301 1 98.69 151 HIS A C 1
ATOM 1146 O O . HIS A 1 151 ? -5.582 -9.391 8.102 1 98.69 151 HIS A O 1
ATOM 1152 N N . VAL A 1 152 ? -4.773 -8.68 6.133 1 98.81 152 VAL A N 1
ATOM 1153 C CA . VAL A 1 152 ? -4.434 -10.023 5.684 1 98.81 152 VAL A CA 1
ATOM 1154 C C . VAL A 1 152 ? -3.443 -10.664 6.656 1 98.81 152 VAL A C 1
ATOM 1156 O O . VAL A 1 152 ? -3.602 -11.82 7.043 1 98.81 152 VAL A O 1
ATOM 1159 N N . ALA A 1 153 ? -2.438 -9.914 7.039 1 98.75 153 ALA A N 1
ATOM 1160 C CA . ALA A 1 153 ? -1.429 -10.406 7.973 1 98.75 153 ALA A CA 1
ATOM 1161 C C . ALA A 1 153 ? -2.062 -10.805 9.305 1 98.75 153 ALA A C 1
ATOM 1163 O O . ALA A 1 153 ? -1.761 -11.875 9.844 1 98.75 153 ALA A O 1
ATOM 1164 N N . ASN A 1 154 ? -2.951 -9.961 9.82 1 98.25 154 ASN A N 1
ATOM 1165 C CA . ASN A 1 154 ? -3.613 -10.242 11.094 1 98.25 154 ASN A CA 1
ATOM 1166 C C . ASN A 1 154 ? -4.453 -11.516 11.016 1 98.25 154 ASN A C 1
ATOM 1168 O O . ASN A 1 154 ? -4.344 -12.383 11.883 1 98.25 154 ASN A O 1
ATOM 1172 N N . ILE A 1 155 ? -5.285 -11.602 9.984 1 98.44 155 ILE A N 1
ATOM 1173 C CA . ILE A 1 155 ? -6.16 -12.758 9.812 1 98.44 155 ILE A CA 1
ATOM 1174 C C . ILE A 1 155 ? -5.32 -14.023 9.664 1 98.44 155 ILE A C 1
ATOM 1176 O O . ILE A 1 155 ? -5.621 -15.055 10.281 1 98.44 155 ILE A O 1
ATOM 1180 N N . ALA A 1 156 ? -4.289 -13.938 8.836 1 98.44 156 ALA A N 1
ATOM 1181 C CA . ALA A 1 156 ? -3.436 -15.102 8.586 1 98.44 156 ALA A CA 1
ATOM 1182 C C . ALA A 1 156 ? -2.756 -15.562 9.875 1 98.44 156 ALA A C 1
ATOM 1184 O O . ALA A 1 156 ? -2.584 -16.766 10.094 1 98.44 156 ALA A O 1
ATOM 1185 N N . SER A 1 157 ? -2.324 -14.617 10.656 1 96.88 157 SER A N 1
ATOM 1186 C CA . SER A 1 157 ? -1.694 -14.938 11.93 1 96.88 157 SER A CA 1
ATOM 1187 C C . SER A 1 157 ? -2.666 -15.656 12.859 1 96.88 157 SER A C 1
ATOM 1189 O O . SER A 1 157 ? -2.295 -16.609 13.539 1 96.88 157 SER A O 1
ATOM 1191 N N . GLU A 1 158 ? -3.859 -15.227 12.922 1 97 158 GLU A N 1
ATOM 1192 C CA . GLU A 1 158 ? -4.883 -15.812 13.781 1 97 158 GLU A CA 1
ATOM 1193 C C . GLU A 1 158 ? -5.266 -17.203 13.305 1 97 158 GLU A C 1
ATOM 1195 O O . GLU A 1 158 ? -5.434 -18.125 14.117 1 97 158 GLU A O 1
ATOM 1200 N N . VAL A 1 159 ? -5.402 -17.391 12.047 1 98.19 159 VAL A N 1
ATOM 1201 C CA . VAL A 1 159 ? -5.934 -18.625 11.477 1 98.19 159 VAL A CA 1
ATOM 1202 C C . VAL A 1 159 ? -4.805 -19.641 11.281 1 98.19 159 VAL A C 1
ATOM 1204 O O . VAL A 1 159 ? -5.023 -20.844 11.375 1 98.19 159 VAL A O 1
ATOM 1207 N N . GLY A 1 160 ? -3.578 -19.141 10.992 1 98.25 160 GLY A N 1
ATOM 1208 C CA . GLY A 1 160 ? -2.445 -20 10.672 1 98.25 160 GLY A CA 1
ATOM 1209 C C . GLY A 1 160 ? -2.264 -20.219 9.18 1 98.25 160 GLY A C 1
ATOM 1210 O O . GLY A 1 160 ? -1.881 -21.312 8.75 1 98.25 160 GLY A O 1
ATOM 1211 N N . ASN A 1 161 ? -2.637 -19.234 8.398 1 98.81 161 ASN A N 1
ATOM 1212 C CA . ASN A 1 161 ? -2.449 -19.328 6.957 1 98.81 161 ASN A CA 1
ATOM 1213 C C . ASN A 1 161 ? -0.98 -19.172 6.57 1 98.81 161 ASN A C 1
ATOM 1215 O O . ASN A 1 161 ? -0.222 -18.484 7.258 1 98.81 161 ASN A O 1
ATOM 1219 N N . LYS A 1 162 ? -0.597 -19.766 5.453 1 98.69 162 LYS A N 1
ATOM 1220 C CA . LYS A 1 162 ? 0.713 -19.531 4.855 1 98.69 162 LYS A CA 1
ATOM 1221 C C . LYS A 1 162 ? 0.679 -18.312 3.928 1 98.69 162 LYS A C 1
ATOM 1223 O O . LYS A 1 162 ? -0.196 -18.219 3.064 1 98.69 162 LYS A O 1
ATOM 1228 N N . LEU A 1 163 ? 1.619 -17.422 4.125 1 98.81 163 LEU A N 1
ATOM 1229 C CA . LEU A 1 163 ? 1.678 -16.172 3.373 1 98.81 163 LEU A CA 1
ATOM 1230 C C . LEU A 1 163 ? 2.832 -16.188 2.379 1 98.81 163 LEU A C 1
ATOM 1232 O O . LEU A 1 163 ? 3.834 -16.875 2.596 1 98.81 163 LEU A O 1
ATOM 1236 N N . LEU A 1 164 ? 2.66 -15.461 1.287 1 98.75 164 LEU A N 1
ATOM 1237 C CA . LEU A 1 164 ? 3.719 -15.148 0.333 1 98.75 164 LEU A CA 1
ATOM 1238 C C . LEU A 1 164 ? 3.801 -13.648 0.08 1 98.75 164 LEU A C 1
ATOM 1240 O O . LEU A 1 164 ? 2.773 -12.969 0.003 1 98.75 164 LEU A O 1
ATOM 1244 N N . VAL A 1 165 ? 4.98 -13.133 -0.043 1 98.56 165 VAL A N 1
ATOM 1245 C CA . VAL A 1 165 ? 5.152 -11.773 -0.543 1 98.56 165 VAL A CA 1
ATOM 1246 C C . VAL A 1 165 ? 5.402 -11.805 -2.049 1 98.56 165 VAL A C 1
ATOM 1248 O O . VAL A 1 165 ? 6.359 -12.43 -2.514 1 98.56 165 VAL A O 1
ATOM 1251 N N . ASN A 1 166 ? 4.527 -11.211 -2.797 1 98.25 166 ASN A N 1
ATOM 1252 C CA . ASN A 1 166 ? 4.676 -11.164 -4.246 1 98.25 166 ASN A CA 1
ATOM 1253 C C . ASN A 1 166 ? 4.695 -9.727 -4.766 1 98.25 166 ASN A C 1
ATOM 1255 O O . ASN A 1 166 ? 4.141 -8.828 -4.133 1 98.25 166 ASN A O 1
ATOM 1259 N N . THR A 1 167 ? 5.277 -9.57 -5.926 1 97 167 THR A N 1
ATOM 1260 C CA . THR A 1 167 ? 5.551 -8.227 -6.426 1 97 167 THR A CA 1
ATOM 1261 C C . THR A 1 167 ? 4.406 -7.738 -7.305 1 97 167 THR A C 1
ATOM 1263 O O . THR A 1 167 ? 4.188 -6.531 -7.434 1 97 167 THR A O 1
ATOM 1266 N N . ASP A 1 168 ? 3.689 -8.711 -7.879 1 96.69 168 ASP A N 1
ATOM 1267 C CA . ASP A 1 168 ? 2.727 -8.297 -8.891 1 96.69 168 ASP A CA 1
ATOM 1268 C C . ASP A 1 168 ? 3.363 -7.336 -9.898 1 96.69 168 ASP A C 1
ATOM 1270 O O . ASP A 1 168 ? 2.793 -6.293 -10.219 1 96.69 168 ASP A O 1
ATOM 1274 N N . THR A 1 169 ? 4.508 -7.637 -10.375 1 97.19 169 THR A N 1
ATOM 1275 C CA . THR A 1 169 ? 5.32 -6.781 -11.242 1 97.19 169 THR A CA 1
ATOM 1276 C C . THR A 1 169 ? 4.637 -6.57 -12.586 1 97.19 169 THR A C 1
ATOM 1278 O O . THR A 1 169 ? 4.254 -7.535 -13.258 1 97.19 169 THR A O 1
ATOM 1281 N N . HIS A 1 170 ? 4.523 -5.262 -12.961 1 97.31 170 HIS A N 1
ATOM 1282 C CA . HIS A 1 170 ? 3.98 -4.898 -14.266 1 97.31 170 HIS A CA 1
ATOM 1283 C C . HIS A 1 170 ? 4.973 -4.055 -15.055 1 97.31 170 HIS A C 1
ATOM 1285 O O . HIS A 1 170 ? 4.828 -3.895 -16.266 1 97.31 170 HIS A O 1
ATOM 1291 N N . SER A 1 171 ? 5.918 -3.492 -14.297 1 95.94 171 SER A N 1
ATOM 1292 C CA . SER A 1 171 ? 6.945 -2.635 -14.875 1 95.94 171 SER A CA 1
ATOM 1293 C C . SER A 1 171 ? 8.305 -2.875 -14.227 1 95.94 171 SER A C 1
ATOM 1295 O O . SER A 1 171 ? 8.383 -3.482 -13.156 1 95.94 171 SER A O 1
ATOM 1297 N N . PRO A 1 172 ? 9.344 -2.408 -14.867 1 94.06 172 PRO A N 1
ATOM 1298 C CA . PRO A 1 172 ? 10.68 -2.658 -14.32 1 94.06 172 PRO A CA 1
ATOM 1299 C C . PRO A 1 172 ? 10.82 -2.172 -12.875 1 94.06 172 PRO A C 1
ATOM 1301 O O . PRO A 1 172 ? 11.516 -2.801 -12.078 1 94.06 172 PRO A O 1
ATOM 1304 N N . ASP A 1 173 ? 10.141 -1.132 -12.547 1 93.12 173 ASP A N 1
ATOM 1305 C CA . ASP A 1 173 ? 10.32 -0.499 -11.242 1 93.12 173 ASP A CA 1
ATOM 1306 C C . ASP A 1 173 ? 9.594 -1.277 -10.148 1 93.12 173 ASP A C 1
ATOM 1308 O O . ASP A 1 173 ? 9.75 -0.984 -8.961 1 93.12 173 ASP A O 1
ATOM 1312 N N . ASN A 1 174 ? 8.883 -2.359 -10.523 1 95.81 174 ASN A N 1
ATOM 1313 C CA . ASN A 1 174 ? 8.133 -3.145 -9.547 1 95.81 174 ASN A CA 1
ATOM 1314 C C . ASN A 1 174 ? 8.977 -4.289 -8.984 1 95.81 174 ASN A C 1
ATOM 1316 O O . ASN A 1 174 ? 8.594 -4.91 -7.992 1 95.81 174 ASN A O 1
ATOM 1320 N N . LEU A 1 175 ? 10.062 -4.582 -9.641 1 95.81 175 LEU A N 1
ATOM 1321 C CA . LEU A 1 175 ? 10.938 -5.621 -9.117 1 95.81 175 LEU A CA 1
ATOM 1322 C C . LEU A 1 175 ? 11.602 -5.168 -7.816 1 95.81 175 LEU A C 1
ATOM 1324 O O . LEU A 1 175 ? 11.977 -4.004 -7.676 1 95.81 175 LEU A O 1
ATOM 1328 N N . ILE A 1 176 ? 11.703 -6.109 -6.941 1 96.12 176 ILE A N 1
ATOM 1329 C CA . ILE A 1 176 ? 12.273 -5.723 -5.656 1 96.12 176 ILE A CA 1
ATOM 1330 C C . ILE A 1 176 ? 13.375 -6.707 -5.266 1 96.12 176 ILE A C 1
ATOM 1332 O O . ILE A 1 176 ? 13.453 -7.809 -5.809 1 96.12 176 ILE A O 1
ATOM 1336 N N . THR A 1 177 ? 14.234 -6.301 -4.359 1 95.88 177 THR A N 1
ATOM 1337 C CA . THR A 1 177 ? 15.281 -7.145 -3.801 1 95.88 177 THR A CA 1
ATOM 1338 C C . THR A 1 177 ? 14.734 -8.031 -2.689 1 95.88 177 THR A C 1
ATOM 1340 O O . THR A 1 177 ? 13.609 -7.836 -2.23 1 95.88 177 THR A O 1
ATOM 1343 N N . PHE A 1 178 ? 15.523 -8.984 -2.346 1 96.12 178 PHE A N 1
ATOM 1344 C CA . PHE A 1 178 ? 15.195 -9.836 -1.209 1 96.12 178 PHE A CA 1
ATOM 1345 C C . PHE A 1 178 ? 14.992 -9.008 0.051 1 96.12 178 PHE A C 1
ATOM 1347 O O . PHE A 1 178 ? 14.031 -9.211 0.795 1 96.12 178 PHE A O 1
ATOM 1354 N N . GLU A 1 179 ? 15.891 -8.023 0.267 1 96.19 179 GLU A N 1
ATOM 1355 C CA . GLU A 1 179 ? 15.82 -7.168 1.446 1 96.19 179 GLU A CA 1
ATOM 1356 C C . GLU A 1 179 ? 14.516 -6.371 1.468 1 96.19 179 GLU A C 1
ATOM 1358 O O . GLU A 1 179 ? 13.891 -6.23 2.518 1 96.19 179 GLU A O 1
ATOM 1363 N N . LYS A 1 180 ? 14.156 -5.934 0.336 1 96.81 180 LYS A N 1
ATOM 1364 C CA . LYS A 1 180 ? 12.93 -5.152 0.245 1 96.81 180 LYS A CA 1
ATOM 1365 C C . LYS A 1 180 ? 11.703 -6.02 0.534 1 96.81 180 LYS A C 1
ATOM 1367 O O . LYS A 1 180 ? 10.75 -5.562 1.169 1 96.81 180 LYS A O 1
ATOM 1372 N N . SER A 1 181 ? 11.758 -7.277 0.026 1 97.81 181 SER A N 1
ATOM 1373 C CA . SER A 1 181 ? 10.641 -8.18 0.317 1 97.81 181 SER A CA 1
ATOM 1374 C C . SER A 1 181 ? 10.508 -8.422 1.816 1 97.81 181 SER A C 1
ATOM 1376 O O . SER A 1 181 ? 9.391 -8.5 2.338 1 97.81 181 SER A O 1
ATOM 1378 N N . TYR A 1 182 ? 11.633 -8.484 2.492 1 98.12 182 TYR A N 1
ATOM 1379 C CA . TYR A 1 182 ? 11.633 -8.656 3.941 1 98.12 182 TYR A CA 1
ATOM 1380 C C . TYR A 1 182 ? 11.031 -7.434 4.633 1 98.12 182 TYR A C 1
ATOM 1382 O O . TYR A 1 182 ? 10.203 -7.566 5.535 1 98.12 182 TYR A O 1
ATOM 1390 N N . GLU A 1 183 ? 11.391 -6.219 4.18 1 97.75 183 GLU A N 1
ATOM 1391 C CA . GLU A 1 183 ? 10.859 -4.977 4.73 1 97.75 183 GLU A CA 1
ATOM 1392 C C . GLU A 1 183 ? 9.352 -4.891 4.531 1 97.75 183 GLU A C 1
ATOM 1394 O O . GLU A 1 183 ? 8.625 -4.441 5.426 1 97.75 183 GLU A O 1
ATOM 1399 N N . ILE A 1 184 ? 8.906 -5.305 3.424 1 98.12 184 ILE A N 1
ATOM 1400 C CA . ILE A 1 184 ? 7.488 -5.246 3.096 1 98.12 184 ILE A CA 1
ATOM 1401 C C . ILE A 1 184 ? 6.711 -6.219 3.984 1 98.12 184 ILE A C 1
ATOM 1403 O O . ILE A 1 184 ? 5.629 -5.891 4.477 1 98.12 184 ILE A O 1
ATOM 1407 N N . ALA A 1 185 ? 7.301 -7.43 4.191 1 98.62 185 ALA A N 1
ATOM 1408 C CA . ALA A 1 185 ? 6.676 -8.391 5.098 1 98.62 185 ALA A CA 1
ATOM 1409 C C . ALA A 1 185 ? 6.539 -7.809 6.504 1 98.62 185 ALA A C 1
ATOM 1411 O O . ALA A 1 185 ? 5.473 -7.902 7.121 1 98.62 185 ALA A O 1
ATOM 1412 N N . LEU A 1 186 ? 7.578 -7.168 6.98 1 98.56 186 LEU A N 1
ATOM 1413 C CA . LEU A 1 186 ? 7.523 -6.512 8.281 1 98.56 186 LEU A CA 1
ATOM 1414 C C . LEU A 1 186 ? 6.516 -5.367 8.281 1 98.56 186 LEU A C 1
ATOM 1416 O O . LEU A 1 186 ? 5.773 -5.188 9.242 1 98.56 186 LEU A O 1
ATOM 1420 N N . GLY A 1 187 ? 6.543 -4.629 7.203 1 98.5 187 GLY A N 1
ATOM 1421 C CA . GLY A 1 187 ? 5.625 -3.512 7.062 1 98.5 187 GLY A CA 1
ATOM 1422 C C . GLY A 1 187 ? 4.168 -3.926 7.117 1 98.5 187 GLY A C 1
ATOM 1423 O O . GLY A 1 187 ? 3.312 -3.152 7.551 1 98.5 187 GLY A O 1
ATOM 1424 N N . ALA A 1 188 ? 3.896 -5.168 6.707 1 98.44 188 ALA A N 1
ATOM 1425 C CA . ALA A 1 188 ? 2.541 -5.707 6.738 1 98.44 188 ALA A CA 1
ATOM 1426 C C . ALA A 1 188 ? 2.127 -6.066 8.164 1 98.44 188 ALA A C 1
ATOM 1428 O O . ALA A 1 188 ? 0.945 -6.293 8.438 1 98.44 188 ALA A O 1
ATOM 1429 N N . GLY A 1 189 ? 3.113 -6.094 9.07 1 98.25 189 GLY A N 1
ATOM 1430 C CA . GLY A 1 189 ? 2.812 -6.395 10.461 1 98.25 189 GLY A CA 1
ATOM 1431 C C . GLY A 1 189 ? 3.234 -7.793 10.875 1 98.25 189 GLY A C 1
ATOM 1432 O O . GLY A 1 189 ? 2.885 -8.258 11.961 1 98.25 189 GLY A O 1
ATOM 1433 N N . LEU A 1 190 ? 3.963 -8.477 10.023 1 98.44 190 LEU A N 1
ATOM 1434 C CA . LEU A 1 190 ? 4.43 -9.82 10.359 1 98.44 190 LEU A CA 1
ATOM 1435 C C . LEU A 1 190 ? 5.605 -9.758 11.328 1 98.44 190 LEU A C 1
ATOM 1437 O O . LEU A 1 190 ? 6.41 -8.828 11.273 1 98.44 190 LEU A O 1
ATOM 1441 N N . SER A 1 191 ? 5.68 -10.773 12.203 1 97.69 191 SER A N 1
ATOM 1442 C CA . SER A 1 191 ? 6.887 -10.945 13 1 97.69 191 SER A CA 1
ATOM 1443 C C . SER A 1 191 ? 8.078 -11.32 12.133 1 97.69 191 SER A C 1
ATOM 1445 O O . SER A 1 191 ? 7.91 -11.688 10.969 1 97.69 191 SER A O 1
ATOM 1447 N N . LYS A 1 192 ? 9.266 -11.242 12.703 1 97.62 192 LYS A N 1
ATOM 1448 C CA . LYS A 1 192 ? 10.469 -11.617 11.969 1 97.62 192 LYS A CA 1
ATOM 1449 C C . LYS A 1 192 ? 10.383 -13.055 11.477 1 97.62 192 LYS A C 1
ATOM 1451 O O . LYS A 1 192 ? 10.734 -13.344 10.328 1 97.62 192 LYS A O 1
ATOM 1456 N N . LYS A 1 193 ? 9.867 -13.93 12.297 1 97.94 193 LYS A N 1
ATOM 1457 C CA . LYS A 1 193 ? 9.734 -15.336 11.938 1 97.94 193 LYS A CA 1
ATOM 1458 C C . LYS A 1 193 ? 8.719 -15.516 10.805 1 97.94 193 LYS A C 1
ATOM 1460 O O . LYS A 1 193 ? 8.977 -16.25 9.852 1 97.94 193 LYS A O 1
ATOM 1465 N N . GLU A 1 194 ? 7.613 -14.828 10.938 1 98.06 194 GLU A N 1
ATOM 1466 C CA . GLU A 1 194 ? 6.578 -14.914 9.914 1 98.06 194 GLU A CA 1
ATOM 1467 C C . GLU A 1 194 ? 7.059 -14.328 8.586 1 98.06 194 GLU A C 1
ATOM 1469 O O . GLU A 1 194 ? 6.719 -14.844 7.52 1 98.06 194 GLU A O 1
ATOM 1474 N N . ALA A 1 195 ? 7.809 -13.25 8.711 1 98.5 195 ALA A N 1
ATOM 1475 C CA . ALA A 1 195 ? 8.352 -12.609 7.516 1 98.5 195 ALA A CA 1
ATOM 1476 C C . ALA A 1 195 ? 9.289 -13.547 6.766 1 98.5 195 ALA A C 1
ATOM 1478 O O . ALA A 1 195 ? 9.172 -13.711 5.547 1 98.5 195 ALA A O 1
ATOM 1479 N N . MET A 1 196 ? 10.117 -14.234 7.484 1 98.31 196 MET A N 1
ATOM 1480 C CA . MET A 1 196 ? 11.047 -15.172 6.852 1 98.31 196 MET A CA 1
ATOM 1481 C C . MET A 1 196 ? 10.305 -16.359 6.246 1 98.31 196 MET A C 1
ATOM 1483 O O . MET A 1 196 ? 10.648 -16.828 5.16 1 98.31 196 MET A O 1
ATOM 1487 N N . ALA A 1 197 ? 9.312 -16.797 6.93 1 98.56 197 ALA A N 1
ATOM 1488 C CA . ALA A 1 197 ? 8.492 -17.875 6.371 1 98.56 197 ALA A CA 1
ATOM 1489 C C . ALA A 1 197 ? 7.84 -17.438 5.062 1 98.56 197 ALA A C 1
ATOM 1491 O O . ALA A 1 197 ? 7.836 -18.203 4.086 1 98.56 197 ALA A O 1
ATOM 1492 N N . ALA A 1 198 ? 7.379 -16.203 5.02 1 98.62 198 ALA A N 1
ATOM 1493 C CA . ALA A 1 198 ? 6.625 -15.695 3.875 1 98.62 198 ALA A CA 1
ATOM 1494 C C . ALA A 1 198 ? 7.531 -15.484 2.668 1 98.62 198 ALA A C 1
ATOM 1496 O O . ALA A 1 198 ? 7.086 -15.57 1.523 1 98.62 198 ALA A O 1
ATOM 1497 N N . ILE A 1 199 ? 8.828 -15.242 2.92 1 98.06 199 ILE A N 1
ATOM 1498 C CA . ILE A 1 199 ? 9.664 -14.859 1.784 1 98.06 199 ILE A CA 1
ATOM 1499 C C . ILE A 1 199 ? 10.648 -15.977 1.46 1 98.06 199 ILE A C 1
ATOM 1501 O O . ILE A 1 199 ? 11.281 -15.969 0.404 1 98.06 199 ILE A O 1
ATOM 1505 N N . VAL A 1 200 ? 10.766 -17.016 2.334 1 97.75 200 VAL A N 1
ATOM 1506 C CA . VAL A 1 200 ? 11.742 -18.078 2.09 1 97.75 200 VAL A CA 1
ATOM 1507 C C . VAL A 1 200 ? 11.055 -19.438 2.154 1 97.75 200 VAL A C 1
ATOM 1509 O O . VAL A 1 200 ? 10.906 -20.109 1.136 1 97.75 200 VAL A O 1
ATOM 1512 N N . ASP A 1 201 ? 10.5 -19.75 3.316 1 98.5 201 ASP A N 1
ATOM 1513 C CA . ASP A 1 201 ? 10.023 -21.094 3.561 1 98.5 201 ASP A CA 1
ATOM 1514 C C . ASP A 1 201 ? 8.805 -21.422 2.689 1 98.5 201 ASP A C 1
ATOM 1516 O O . ASP A 1 201 ? 8.773 -22.453 2.02 1 98.5 201 ASP A O 1
ATOM 1520 N N . ASN A 1 202 ? 7.848 -20.547 2.719 1 98.69 202 ASN A N 1
ATOM 1521 C CA . ASN A 1 202 ? 6.586 -20.812 2.033 1 98.69 202 ASN A CA 1
ATOM 1522 C C . ASN A 1 202 ? 6.766 -20.859 0.52 1 98.69 202 ASN A C 1
ATOM 1524 O O . ASN A 1 202 ? 6.238 -21.75 -0.148 1 98.69 202 ASN A O 1
ATOM 1528 N N . PRO A 1 203 ? 7.484 -19.891 -0.05 1 97.88 203 PRO A N 1
ATOM 1529 C CA . PRO A 1 203 ? 7.719 -20 -1.492 1 97.88 203 PRO A CA 1
ATOM 1530 C C . PRO A 1 203 ? 8.438 -21.281 -1.878 1 97.88 203 PRO A C 1
ATOM 1532 O O . PRO A 1 203 ? 8.102 -21.906 -2.889 1 97.88 203 PRO A O 1
ATOM 1535 N N . ARG A 1 204 ? 9.383 -21.75 -1.119 1 97.75 204 ARG A N 1
ATOM 1536 C CA . ARG A 1 204 ? 10.102 -23 -1.403 1 97.75 204 ARG A CA 1
ATOM 1537 C C . ARG A 1 204 ? 9.172 -24.203 -1.284 1 97.75 204 ARG A C 1
ATOM 1539 O O . ARG A 1 204 ? 9.227 -25.109 -2.107 1 97.75 204 ARG A O 1
ATOM 1546 N N . GLU A 1 205 ? 8.406 -24.156 -0.252 1 98.25 205 GLU A N 1
ATOM 1547 C CA . GLU A 1 205 ? 7.445 -25.234 -0.063 1 98.25 205 GLU A CA 1
ATOM 1548 C C . GLU A 1 205 ? 6.496 -25.344 -1.252 1 98.25 205 GLU A C 1
ATOM 1550 O O . GLU A 1 205 ? 6.242 -26.438 -1.758 1 98.25 205 GLU A O 1
ATOM 1555 N N . LEU A 1 206 ? 5.965 -24.188 -1.686 1 98.06 206 LEU A N 1
ATOM 1556 C CA . LEU A 1 206 ? 5.055 -24.172 -2.824 1 98.06 206 LEU A CA 1
ATOM 1557 C C . LEU A 1 206 ? 5.742 -24.703 -4.078 1 98.06 206 LEU A C 1
ATOM 1559 O O . LEU A 1 206 ? 5.195 -25.562 -4.781 1 98.06 206 LEU A O 1
ATOM 1563 N N . LEU A 1 207 ? 6.949 -24.266 -4.348 1 97.5 207 LEU A N 1
ATOM 1564 C CA . LEU A 1 207 ? 7.691 -24.641 -5.543 1 97.5 207 LEU A CA 1
ATOM 1565 C C . LEU A 1 207 ? 8.039 -26.125 -5.508 1 97.5 207 LEU A C 1
ATOM 1567 O O . LEU A 1 207 ? 7.965 -26.812 -6.535 1 97.5 207 LEU A O 1
ATOM 1571 N N . LYS A 1 208 ? 8.375 -26.641 -4.32 1 97.5 208 LYS A N 1
ATOM 1572 C CA . LYS A 1 208 ? 8.664 -28.062 -4.164 1 97.5 208 LYS A CA 1
ATOM 1573 C C . LYS A 1 208 ? 7.418 -28.906 -4.414 1 97.5 208 LYS A C 1
ATOM 1575 O O . LYS A 1 208 ? 7.492 -29.953 -5.047 1 97.5 208 LYS A O 1
ATOM 1580 N N . SER A 1 209 ? 6.363 -28.391 -3.902 1 96.56 209 SER A N 1
ATOM 1581 C CA . SER A 1 209 ? 5.113 -29.125 -4.062 1 96.56 209 SER A CA 1
ATOM 1582 C C . SER A 1 209 ? 4.727 -29.25 -5.531 1 96.56 209 SER A C 1
ATOM 1584 O O . SER A 1 209 ? 3.98 -30.156 -5.91 1 96.56 209 SER A O 1
ATOM 1586 N N . LYS A 1 210 ? 5.215 -28.328 -6.359 1 95.5 210 LYS A N 1
ATOM 1587 C CA . LYS A 1 210 ? 4.914 -28.344 -7.789 1 95.5 210 LYS A CA 1
ATOM 1588 C C . LYS A 1 210 ? 6.023 -29.047 -8.57 1 95.5 210 LYS A C 1
ATOM 1590 O O . LYS A 1 210 ? 5.996 -29.062 -9.805 1 95.5 210 LYS A O 1
ATOM 1595 N N . GLY A 1 211 ? 7.02 -29.5 -7.914 1 94.62 211 GLY A N 1
ATOM 1596 C CA . GLY A 1 211 ? 8.125 -30.188 -8.562 1 94.62 211 GLY A CA 1
ATOM 1597 C C . GLY A 1 211 ? 9.086 -29.25 -9.266 1 94.62 211 GLY A C 1
ATOM 1598 O O . GLY A 1 211 ? 9.773 -29.641 -10.203 1 94.62 211 GLY A O 1
ATOM 1599 N N . ILE A 1 212 ? 9.055 -28.047 -8.906 1 92 212 ILE A N 1
ATOM 1600 C CA . ILE A 1 212 ? 9.883 -27.031 -9.555 1 92 212 ILE A CA 1
ATOM 1601 C C . ILE A 1 212 ? 11.25 -26.984 -8.875 1 92 212 ILE A C 1
ATOM 1603 O O . ILE A 1 212 ? 12.281 -26.844 -9.547 1 92 212 ILE A O 1
ATOM 1607 N N . LEU A 1 213 ? 11.234 -27.031 -7.539 1 87.81 213 LEU A N 1
ATOM 1608 C CA . LEU A 1 213 ? 12.461 -27.094 -6.742 1 87.81 213 LEU A CA 1
ATOM 1609 C C . LEU A 1 213 ? 12.57 -28.438 -6.027 1 87.81 213 LEU A C 1
ATOM 1611 O O . LEU A 1 213 ? 11.555 -29.078 -5.738 1 87.81 213 LEU A O 1
ATOM 1615 N N . MET B 1 1 ? -2.684 16.859 2.031 1 97.19 1 MET B N 1
ATOM 1616 C CA . MET B 1 1 ? -2.723 16.938 0.574 1 97.19 1 MET B CA 1
ATOM 1617 C C . MET B 1 1 ? -1.643 17.875 0.047 1 97.19 1 MET B C 1
ATOM 1619 O O . MET B 1 1 ? -1.205 18.781 0.754 1 97.19 1 MET B O 1
ATOM 1623 N N . HIS B 1 2 ? -1.275 17.594 -1.206 1 98.12 2 HIS B N 1
ATOM 1624 C CA . HIS B 1 2 ? -0.244 18.406 -1.836 1 98.12 2 HIS B CA 1
ATOM 1625 C C . HIS B 1 2 ? -0.798 19.172 -3.039 1 98.12 2 HIS B C 1
ATOM 1627 O O . HIS B 1 2 ? -1.578 18.625 -3.818 1 98.12 2 HIS B O 1
ATOM 1633 N N . SER B 1 3 ? -0.419 20.359 -3.158 1 96.75 3 SER B N 1
ATOM 1634 C CA . SER B 1 3 ? -0.839 21.219 -4.258 1 96.75 3 SER B CA 1
ATOM 1635 C C . SER B 1 3 ? 0.339 21.594 -5.156 1 96.75 3 SER B C 1
ATOM 1637 O O . SER B 1 3 ? 1.434 21.047 -5.008 1 96.75 3 SER B O 1
ATOM 1639 N N . LEU B 1 4 ? 0.126 22.547 -6.102 1 94.81 4 LEU B N 1
ATOM 1640 C CA . LEU B 1 4 ? 1.14 23 -7.051 1 94.81 4 LEU B CA 1
ATOM 1641 C C . LEU B 1 4 ? 2.291 23.688 -6.328 1 94.81 4 LEU B C 1
ATOM 1643 O O . LEU B 1 4 ? 3.363 23.875 -6.902 1 94.81 4 LEU B O 1
ATOM 1647 N N . PHE B 1 5 ? 2.139 24.031 -5.09 1 93.75 5 PHE B N 1
ATOM 1648 C CA . PHE B 1 5 ? 3.172 24.719 -4.332 1 93.75 5 PHE B CA 1
ATOM 1649 C C . PHE B 1 5 ? 4.262 23.75 -3.889 1 93.75 5 PHE B C 1
ATOM 1651 O O . PHE B 1 5 ? 5.266 24.172 -3.305 1 93.75 5 PHE B O 1
ATOM 1658 N N . SER B 1 6 ? 4.051 22.516 -4.168 1 95.12 6 SER B N 1
ATOM 1659 C CA . SER B 1 6 ? 5.109 21.516 -4.117 1 95.12 6 SER B CA 1
ATOM 1660 C C . SER B 1 6 ? 5.016 20.562 -5.297 1 95.12 6 SER B C 1
ATOM 1662 O O . SER B 1 6 ? 5.305 20.922 -6.438 1 95.12 6 SER B O 1
ATOM 1664 N N . ASP B 1 7 ? 4.59 19.266 -5.039 1 95.75 7 ASP B N 1
ATOM 1665 C CA . ASP B 1 7 ? 4.578 18.328 -6.156 1 95.75 7 ASP B CA 1
ATOM 1666 C C . ASP B 1 7 ? 3.17 17.797 -6.414 1 95.75 7 ASP B C 1
ATOM 1668 O O . ASP B 1 7 ? 3.002 16.719 -7.004 1 95.75 7 ASP B O 1
ATOM 1672 N N . GLY B 1 8 ? 2.168 18.469 -5.98 1 96.31 8 GLY B N 1
ATOM 1673 C CA . GLY B 1 8 ? 0.799 18.156 -6.359 1 96.31 8 GLY B CA 1
ATOM 1674 C C . GLY B 1 8 ? 0.43 18.656 -7.742 1 96.31 8 GLY B C 1
ATOM 1675 O O . GLY B 1 8 ? 1.047 19.594 -8.25 1 96.31 8 GLY B O 1
ATOM 1676 N N . GLU B 1 9 ? -0.617 18.156 -8.266 1 96.81 9 GLU B N 1
ATOM 1677 C CA . GLU B 1 9 ? -0.988 18.469 -9.648 1 96.81 9 GLU B CA 1
ATOM 1678 C C . GLU B 1 9 ? -2.025 19.578 -9.695 1 96.81 9 GLU B C 1
ATOM 1680 O O . GLU B 1 9 ? -2.281 20.156 -10.758 1 96.81 9 GLU B O 1
ATOM 1685 N N . LEU B 1 10 ? -2.609 19.922 -8.547 1 95.56 10 LEU B N 1
ATOM 1686 C CA . LEU B 1 10 ? -3.787 20.781 -8.578 1 95.56 10 LEU B CA 1
ATOM 1687 C C . LEU B 1 10 ? -3.551 22.047 -7.77 1 95.56 10 LEU B C 1
ATOM 1689 O O . LEU B 1 10 ? -2.779 22.047 -6.809 1 95.56 10 LEU B O 1
ATOM 1693 N N . LEU B 1 11 ? -4.242 23.078 -8.133 1 95.12 11 LEU B N 1
ATOM 1694 C CA . LEU B 1 11 ? -4.355 24.281 -7.305 1 95.12 11 LEU B CA 1
ATOM 1695 C C . LEU B 1 11 ? -5.121 23.984 -6.02 1 95.12 11 LEU B C 1
ATOM 1697 O O . LEU B 1 11 ? -5.973 23.094 -5.992 1 95.12 11 LEU B O 1
ATOM 1701 N N . PRO B 1 12 ? -4.832 24.766 -4.969 1 96 12 PRO B N 1
ATOM 1702 C CA . PRO B 1 12 ? -5.613 24.594 -3.742 1 96 12 PRO B CA 1
ATOM 1703 C C . PRO B 1 12 ? -7.117 24.641 -3.986 1 96 12 PRO B C 1
ATOM 1705 O O . PRO B 1 12 ? -7.871 23.844 -3.426 1 96 12 PRO B O 1
ATOM 1708 N N . SER B 1 13 ? -7.527 25.531 -4.875 1 96.5 13 SER B N 1
ATOM 1709 C CA . SER B 1 13 ? -8.953 25.672 -5.145 1 96.5 13 SER B CA 1
ATOM 1710 C C . SER B 1 13 ? -9.516 24.438 -5.824 1 96.5 13 SER B C 1
ATOM 1712 O O . SER B 1 13 ? -10.625 24 -5.508 1 96.5 13 SER B O 1
ATOM 1714 N N . GLU B 1 14 ? -8.789 23.906 -6.75 1 96.31 14 GLU B N 1
ATOM 1715 C CA . GLU B 1 14 ? -9.227 22.703 -7.434 1 96.31 14 GLU B CA 1
ATOM 1716 C C . GLU B 1 14 ? -9.289 21.516 -6.473 1 96.31 14 GLU B C 1
ATOM 1718 O O . GLU B 1 14 ? -10.219 20.703 -6.539 1 96.31 14 GLU B O 1
ATOM 1723 N N . LEU B 1 15 ? -8.297 21.453 -5.621 1 96.62 15 LEU B N 1
ATOM 1724 C CA . LEU B 1 15 ? -8.281 20.406 -4.609 1 96.62 15 LEU B CA 1
ATOM 1725 C C . LEU B 1 15 ? -9.492 20.5 -3.695 1 96.62 15 LEU B C 1
ATOM 1727 O O . LEU B 1 15 ? -10.172 19.516 -3.438 1 96.62 15 LEU B O 1
ATOM 1731 N N . ALA B 1 16 ? -9.75 21.672 -3.252 1 97 16 ALA B N 1
ATOM 1732 C CA . ALA B 1 16 ? -10.859 21.922 -2.338 1 97 16 ALA B CA 1
ATOM 1733 C C . ALA B 1 16 ? -12.195 21.594 -3 1 97 16 ALA B C 1
ATOM 1735 O O . ALA B 1 16 ? -13.078 21 -2.377 1 97 16 ALA B O 1
ATOM 1736 N N . ARG B 1 17 ? -12.344 21.953 -4.246 1 96.62 17 ARG B N 1
ATOM 1737 C CA . ARG B 1 17 ? -13.586 21.703 -4.969 1 96.62 17 ARG B CA 1
ATOM 1738 C C . ARG B 1 17 ? -13.828 20.203 -5.125 1 96.62 17 ARG B C 1
ATOM 1740 O O . ARG B 1 17 ? -14.945 19.734 -4.898 1 96.62 17 ARG B O 1
ATOM 1747 N N . ARG B 1 18 ? -12.82 19.531 -5.469 1 96.56 18 ARG B N 1
ATOM 1748 C CA . ARG B 1 18 ? -12.938 18.094 -5.633 1 96.56 18 ARG B CA 1
ATOM 1749 C C . ARG B 1 18 ? -13.227 17.406 -4.301 1 96.56 18 ARG B C 1
ATOM 1751 O O . ARG B 1 18 ? -14.047 16.484 -4.234 1 96.56 18 ARG B O 1
ATOM 1758 N N . ALA B 1 19 ? -12.516 17.828 -3.266 1 96.81 19 ALA B N 1
ATOM 1759 C CA . ALA B 1 19 ? -12.75 17.281 -1.931 1 96.81 19 ALA B CA 1
ATOM 1760 C C . ALA B 1 19 ? -14.172 17.562 -1.46 1 96.81 19 ALA B C 1
ATOM 1762 O O . ALA B 1 19 ? -14.812 16.703 -0.858 1 96.81 19 ALA B O 1
ATOM 1763 N N . ALA B 1 20 ? -14.664 18.75 -1.748 1 95.94 20 ALA B N 1
ATOM 1764 C CA . ALA B 1 20 ? -16.031 19.109 -1.392 1 95.94 20 ALA B CA 1
ATOM 1765 C C . ALA B 1 20 ? -17.047 18.203 -2.088 1 95.94 20 ALA B C 1
ATOM 1767 O O . ALA B 1 20 ? -18.047 17.812 -1.49 1 95.94 20 ALA B O 1
ATOM 1768 N N . ASN B 1 21 ? -16.766 17.922 -3.338 1 95.62 21 ASN B N 1
ATOM 1769 C CA . ASN B 1 21 ? -17.641 17.047 -4.105 1 95.62 21 ASN B CA 1
ATOM 1770 C C . ASN B 1 21 ? -17.688 15.641 -3.506 1 95.62 21 ASN B C 1
ATOM 1772 O O . ASN B 1 21 ? -18.656 14.906 -3.707 1 95.62 21 ASN B O 1
ATOM 1776 N N . LEU B 1 22 ? -16.688 15.258 -2.773 1 95.5 22 LEU B N 1
ATOM 1777 C CA . LEU B 1 22 ? -16.625 13.969 -2.092 1 95.5 22 LEU B CA 1
ATOM 1778 C C . LEU B 1 22 ? -17.125 14.094 -0.655 1 95.5 22 LEU B C 1
ATOM 1780 O O . LEU B 1 22 ? -16.953 13.18 0.147 1 95.5 22 LEU B O 1
ATOM 1784 N N . ASN B 1 23 ? -17.562 15.297 -0.26 1 95.69 23 ASN B N 1
ATOM 1785 C CA . ASN B 1 23 ? -18.219 15.586 1.013 1 95.69 23 ASN B CA 1
ATOM 1786 C C . ASN B 1 23 ? -17.219 15.648 2.158 1 95.69 23 ASN B C 1
ATOM 1788 O O . ASN B 1 23 ? -17.516 15.219 3.275 1 95.69 23 ASN B O 1
ATOM 1792 N N . HIS B 1 24 ? -16.016 15.992 1.84 1 95.5 24 HIS B N 1
ATOM 1793 C CA . HIS B 1 24 ? -15.094 16.312 2.916 1 95.5 24 HIS B CA 1
ATOM 1794 C C . HIS B 1 24 ? -15.508 17.578 3.648 1 95.5 24 HIS B C 1
ATOM 1796 O O . HIS B 1 24 ? -15.914 18.562 3.02 1 95.5 24 HIS B O 1
ATOM 1802 N N . GLU B 1 25 ? -15.414 17.562 4.961 1 95.56 25 GLU B N 1
ATOM 1803 C CA . GLU B 1 25 ? -15.719 18.734 5.77 1 95.56 25 GLU B CA 1
ATOM 1804 C C . GLU B 1 25 ? -14.492 19.641 5.902 1 95.56 25 GLU B C 1
ATOM 1806 O O . GLU B 1 25 ? -14.617 20.859 5.871 1 95.56 25 GLU B O 1
ATOM 1811 N N . VAL B 1 26 ? -13.375 19.047 6.09 1 97.19 26 VAL B N 1
ATOM 1812 C CA . VAL B 1 26 ? -12.117 19.75 6.285 1 97.19 26 VAL B CA 1
ATOM 1813 C C . VAL B 1 26 ? -11.008 19.047 5.488 1 97.19 26 VAL B C 1
ATOM 1815 O O . VAL B 1 26 ? -10.969 17.828 5.414 1 97.19 26 VAL B O 1
ATOM 1818 N N . ILE B 1 27 ? -10.172 19.766 4.863 1 97.75 27 ILE B N 1
ATOM 1819 C CA . ILE B 1 27 ? -8.945 19.25 4.273 1 97.75 27 ILE B CA 1
ATOM 1820 C C . ILE B 1 27 ? -7.762 20.125 4.691 1 97.75 27 ILE B C 1
ATOM 1822 O O . ILE B 1 27 ? -7.949 21.281 5.078 1 97.75 27 ILE B O 1
ATOM 1826 N N . ALA B 1 28 ? -6.641 19.562 4.703 1 98 28 ALA B N 1
ATOM 1827 C CA . ALA B 1 28 ? -5.418 20.328 4.961 1 98 28 ALA B CA 1
ATOM 1828 C C . ALA B 1 28 ? -4.48 20.281 3.758 1 98 28 ALA B C 1
ATOM 1830 O O . ALA B 1 28 ? -4.285 19.219 3.154 1 98 28 ALA B O 1
ATOM 1831 N N . ILE B 1 29 ? -4.012 21.422 3.391 1 97.62 29 ILE B N 1
ATOM 1832 C CA . ILE B 1 29 ? -2.977 21.516 2.369 1 97.62 29 ILE B CA 1
ATOM 1833 C C . ILE B 1 29 ? -1.6 21.531 3.031 1 97.62 29 ILE B C 1
ATOM 1835 O O . ILE B 1 29 ? -1.217 22.516 3.658 1 97.62 29 ILE B O 1
ATOM 1839 N N . THR B 1 30 ? -0.892 20.438 2.865 1 98.06 30 THR B N 1
ATOM 1840 C CA . THR B 1 30 ? 0.376 20.25 3.561 1 98.06 30 THR B CA 1
ATOM 1841 C C . THR B 1 30 ? 1.515 20.047 2.562 1 98.06 30 THR B C 1
ATOM 1843 O O . THR B 1 30 ? 2.215 19.031 2.605 1 98.06 30 THR B O 1
ATOM 1846 N N . ASP B 1 31 ? 1.752 21.031 1.751 1 98.19 31 ASP B N 1
ATOM 1847 C CA . ASP B 1 31 ? 2.803 20.953 0.741 1 98.19 31 ASP B CA 1
ATOM 1848 C C . ASP B 1 31 ? 4.164 20.703 1.383 1 98.19 31 ASP B C 1
ATOM 1850 O O . ASP B 1 31 ? 4.387 21.062 2.541 1 98.19 31 ASP B O 1
ATOM 1854 N N . HIS B 1 32 ? 5.047 20.047 0.609 1 98.5 32 HIS B N 1
ATOM 1855 C CA . HIS B 1 32 ? 6.406 19.797 1.071 1 98.5 32 HIS B CA 1
ATOM 1856 C C . HIS B 1 32 ? 7.148 21.109 1.339 1 98.5 32 HIS B C 1
ATOM 1858 O O . HIS B 1 32 ? 7.086 22.031 0.534 1 98.5 32 HIS B O 1
ATOM 1864 N N . VAL B 1 33 ? 7.934 21.047 2.461 1 98.06 33 VAL B N 1
ATOM 1865 C CA . VAL B 1 33 ? 8.758 22.234 2.725 1 98.06 33 VAL B CA 1
ATOM 1866 C C . VAL B 1 33 ? 10.117 21.797 3.266 1 98.06 33 VAL B C 1
ATOM 1868 O O . VAL B 1 33 ? 10.234 20.75 3.902 1 98.06 33 VAL B O 1
ATOM 1871 N N . ASP B 1 34 ? 11.062 22.484 2.906 1 97 34 ASP B N 1
ATOM 1872 C CA . ASP B 1 34 ? 12.359 22.625 3.57 1 97 34 ASP B CA 1
ATOM 1873 C C . ASP B 1 34 ? 12.766 24.094 3.676 1 97 34 ASP B C 1
ATOM 1875 O O . ASP B 1 34 ? 11.922 24.984 3.529 1 97 34 ASP B O 1
ATOM 1879 N N . TYR B 1 35 ? 14 24.391 3.965 1 96.62 35 TYR B N 1
ATOM 1880 C CA . TYR B 1 35 ? 14.383 25.781 4.148 1 96.62 35 TYR B CA 1
ATOM 1881 C C . TYR B 1 35 ? 14.359 26.531 2.822 1 96.62 35 TYR B C 1
ATOM 1883 O O . TYR B 1 35 ? 14.359 27.766 2.801 1 96.62 35 TYR B O 1
ATOM 1891 N N . SER B 1 36 ? 14.32 25.875 1.703 1 96.06 36 SER B N 1
ATOM 1892 C CA . SER B 1 36 ? 14.352 26.547 0.407 1 96.06 36 SER B CA 1
ATOM 1893 C C . SER B 1 36 ? 13.008 27.188 0.086 1 96.06 36 SER B C 1
ATOM 1895 O O . SER B 1 36 ? 12.938 28.156 -0.668 1 96.06 36 SER B O 1
ATOM 1897 N N . ASN B 1 37 ? 11.867 26.625 0.698 1 96.5 37 ASN B N 1
ATOM 1898 C CA . ASN B 1 37 ? 10.57 27.125 0.254 1 96.5 37 ASN B CA 1
ATOM 1899 C C . ASN B 1 37 ? 9.625 27.344 1.43 1 96.5 37 ASN B C 1
ATOM 1901 O O . ASN B 1 37 ? 8.477 27.75 1.24 1 96.5 37 ASN B O 1
ATOM 1905 N N . VAL B 1 38 ? 10.102 27.047 2.66 1 97 38 VAL B N 1
ATOM 1906 C CA . VAL B 1 38 ? 9.234 27.156 3.83 1 97 38 VAL B CA 1
ATOM 1907 C C . VAL B 1 38 ? 8.656 28.562 3.912 1 97 38 VAL B C 1
ATOM 1909 O O . VAL B 1 38 ? 7.52 28.734 4.367 1 97 38 VAL B O 1
ATOM 1912 N N . GLU B 1 39 ? 9.305 29.562 3.369 1 96.69 39 GLU B N 1
ATOM 1913 C CA . GLU B 1 39 ? 8.867 30.953 3.424 1 96.69 39 GLU B CA 1
ATOM 1914 C C . GLU B 1 39 ? 7.676 31.188 2.492 1 96.69 39 GLU B C 1
ATOM 1916 O O . GLU B 1 39 ? 7.012 32.219 2.578 1 96.69 39 GLU B O 1
ATOM 1921 N N . GLN B 1 40 ? 7.312 30.219 1.698 1 94.88 40 GLN B N 1
ATOM 1922 C CA . GLN B 1 40 ? 6.199 30.359 0.766 1 94.88 40 GLN B CA 1
ATOM 1923 C C . GLN B 1 40 ? 4.871 30.016 1.436 1 94.88 40 GLN B C 1
ATOM 1925 O O . GLN B 1 40 ? 3.805 30.281 0.879 1 94.88 40 GLN B O 1
ATOM 1930 N N . ILE B 1 41 ? 4.887 29.516 2.645 1 95.62 41 ILE B N 1
ATOM 1931 C CA . ILE B 1 41 ? 3.697 29.031 3.344 1 95.62 41 ILE B CA 1
ATOM 1932 C C . ILE B 1 41 ? 2.654 30.141 3.404 1 95.62 41 ILE B C 1
ATOM 1934 O O . ILE B 1 41 ? 1.488 29.938 3.062 1 95.62 41 ILE B O 1
ATOM 1938 N N . PRO B 1 42 ? 3.076 31.422 3.65 1 95.38 42 PRO B N 1
ATOM 1939 C CA . PRO B 1 42 ? 2.076 32.5 3.746 1 95.38 42 PRO B CA 1
ATOM 1940 C C . PRO B 1 42 ? 1.415 32.812 2.404 1 95.38 42 PRO B C 1
ATOM 1942 O O . PRO B 1 42 ? 0.304 33.344 2.369 1 95.38 42 PRO B O 1
ATOM 1945 N N . GLN B 1 43 ? 2.096 32.406 1.356 1 93 43 GLN B N 1
ATOM 1946 C CA . GLN B 1 43 ? 1.589 32.719 0.025 1 93 43 GLN B CA 1
ATOM 1947 C C . GLN B 1 43 ? 0.329 31.922 -0.29 1 93 43 GLN B C 1
ATOM 1949 O O . GLN B 1 43 ? -0.48 32.344 -1.125 1 93 43 GLN B O 1
ATOM 1954 N N . ILE B 1 44 ? 0.181 30.797 0.369 1 94.44 44 ILE B N 1
ATOM 1955 C CA . ILE B 1 44 ? -0.944 29.906 0.106 1 94.44 44 ILE B CA 1
ATOM 1956 C C . ILE B 1 44 ? -2.18 30.406 0.856 1 94.44 44 ILE B C 1
ATOM 1958 O O . ILE B 1 44 ? -3.309 30.062 0.499 1 94.44 44 ILE B O 1
ATOM 1962 N N . GLN B 1 45 ? -1.961 31.281 1.801 1 95.38 45 GLN B N 1
ATOM 1963 C CA . GLN B 1 45 ? -2.996 31.688 2.742 1 95.38 45 GLN B CA 1
ATOM 1964 C C . GLN B 1 45 ? -4.137 32.406 2.027 1 95.38 45 GLN B C 1
ATOM 1966 O O . GLN B 1 45 ? -5.309 32.219 2.352 1 95.38 45 GLN B O 1
ATOM 1971 N N . LYS B 1 46 ? -3.773 33.219 1.076 1 94.38 46 LYS B N 1
ATOM 1972 C CA . LYS B 1 46 ? -4.797 34 0.374 1 94.38 46 LYS B CA 1
ATOM 1973 C C . LYS B 1 46 ? -5.789 33.062 -0.331 1 94.38 46 LYS B C 1
ATOM 1975 O O . LYS B 1 46 ? -6.996 33.312 -0.32 1 94.38 46 LYS B O 1
ATOM 1980 N N . ALA B 1 47 ? -5.207 32.094 -0.999 1 95.06 47 ALA B N 1
ATOM 1981 C CA . ALA B 1 47 ? -6.074 31.141 -1.665 1 95.06 47 ALA B CA 1
ATOM 1982 C C . ALA B 1 47 ? -6.984 30.438 -0.661 1 95.06 47 ALA B C 1
ATOM 1984 O O . ALA B 1 47 ? -8.172 30.234 -0.924 1 95.06 47 ALA B O 1
ATOM 1985 N N . ILE B 1 48 ? -6.461 30.094 0.432 1 96.62 48 ILE B N 1
ATOM 1986 C CA . ILE B 1 48 ? -7.199 29.391 1.476 1 96.62 48 ILE B CA 1
ATOM 1987 C C . ILE B 1 48 ? -8.297 30.297 2.027 1 96.62 48 ILE B C 1
ATOM 1989 O O . ILE B 1 48 ? -9.438 29.859 2.221 1 96.62 48 ILE B O 1
ATOM 1993 N N . ASP B 1 49 ? -7.965 31.562 2.197 1 97.06 49 ASP B N 1
ATOM 1994 C CA . ASP B 1 49 ? -8.945 32.531 2.684 1 97.06 49 ASP B CA 1
ATOM 1995 C C . ASP B 1 49 ? -10.125 32.656 1.718 1 97.06 49 ASP B C 1
ATOM 1997 O O . ASP B 1 49 ? -11.281 32.688 2.141 1 97.06 49 ASP B O 1
ATOM 2001 N N . ASP B 1 50 ? -9.742 32.719 0.505 1 96.94 50 ASP B N 1
ATOM 2002 C CA . ASP B 1 50 ? -10.773 32.875 -0.521 1 96.94 50 ASP B CA 1
ATOM 2003 C C . ASP B 1 50 ? -11.695 31.656 -0.527 1 96.94 50 ASP B C 1
ATOM 2005 O O . ASP B 1 50 ? -12.922 31.797 -0.602 1 96.94 50 ASP B O 1
ATOM 2009 N N . ILE B 1 51 ? -11.141 30.453 -0.429 1 97.25 51 ILE B N 1
ATOM 2010 C CA . ILE B 1 51 ? -11.906 29.203 -0.417 1 97.25 51 ILE B CA 1
ATOM 2011 C C . ILE B 1 51 ? -12.805 29.172 0.817 1 97.25 51 ILE B C 1
ATOM 2013 O O . ILE B 1 51 ? -14.008 28.922 0.709 1 97.25 51 ILE B O 1
ATOM 2017 N N . ASN B 1 52 ? -12.234 29.5 1.927 1 97.38 52 ASN B N 1
ATOM 2018 C CA . ASN B 1 52 ? -12.961 29.406 3.191 1 97.38 52 ASN B CA 1
ATOM 2019 C C . ASN B 1 52 ? -14.094 30.438 3.266 1 97.38 52 ASN B C 1
ATOM 2021 O O . ASN B 1 52 ? -15.102 30.203 3.938 1 97.38 52 ASN B O 1
ATOM 2025 N N . ALA B 1 53 ? -13.961 31.484 2.566 1 97.31 53 ALA B N 1
ATOM 2026 C CA . ALA B 1 53 ? -14.977 32.531 2.568 1 97.31 53 ALA B CA 1
ATOM 2027 C C . ALA B 1 53 ? -16.125 32.188 1.63 1 97.31 53 ALA B C 1
ATOM 2029 O O . ALA B 1 53 ? -17.266 32.656 1.825 1 97.31 53 ALA B O 1
ATOM 2030 N N . ASN B 1 54 ? -15.867 31.359 0.685 1 96.62 54 ASN B N 1
ATOM 2031 C CA . ASN B 1 54 ? -16.828 31.266 -0.414 1 96.62 54 ASN B CA 1
ATOM 2032 C C . ASN B 1 54 ? -17.391 29.859 -0.554 1 96.62 54 ASN B C 1
ATOM 2034 O O . ASN B 1 54 ? -18.422 29.656 -1.194 1 96.62 54 ASN B O 1
ATOM 2038 N N . TRP B 1 55 ? -16.719 28.891 -0.043 1 95.19 55 TRP B N 1
ATOM 2039 C CA . TRP B 1 55 ? -17.156 27.516 -0.215 1 95.19 55 TRP B CA 1
ATOM 2040 C C . TRP B 1 55 ? -17.484 26.875 1.13 1 95.19 55 TRP B C 1
ATOM 2042 O O . TRP B 1 55 ? -17.047 27.359 2.176 1 95.19 55 TRP B O 1
ATOM 2052 N N . ASN B 1 56 ? -18.344 25.797 1.043 1 94.56 56 ASN B N 1
ATOM 2053 C CA . ASN B 1 56 ? -18.734 25.047 2.24 1 94.56 56 ASN B CA 1
ATOM 2054 C C . ASN B 1 56 ? -17.75 23.922 2.541 1 94.56 56 ASN B C 1
ATOM 2056 O O . ASN B 1 56 ? -18.141 22.75 2.582 1 94.56 56 ASN B O 1
ATOM 2060 N N . ILE B 1 57 ? -16.562 24.172 2.674 1 96.5 57 ILE B N 1
ATOM 2061 C CA . ILE B 1 57 ? -15.469 23.312 3.086 1 96.5 57 ILE B CA 1
ATOM 2062 C C . ILE B 1 57 ? -14.406 24.125 3.818 1 96.5 57 ILE B C 1
ATOM 2064 O O . ILE B 1 57 ? -14.141 25.281 3.455 1 96.5 57 ILE B O 1
ATOM 2068 N N . LYS B 1 58 ? -13.852 23.594 4.777 1 97.75 58 LYS B N 1
ATOM 2069 C CA . LYS B 1 58 ? -12.766 24.25 5.496 1 97.75 58 LYS B CA 1
ATOM 2070 C C . LYS B 1 58 ? -11.406 23.75 5.016 1 97.75 58 LYS B C 1
ATOM 2072 O O . LYS B 1 58 ? -11.164 22.547 4.977 1 97.75 58 LYS B O 1
ATOM 2077 N N . VAL B 1 59 ? -10.617 24.656 4.629 1 98 59 VAL B N 1
ATOM 2078 C CA . VAL B 1 59 ? -9.258 24.328 4.215 1 98 59 VAL B CA 1
ATOM 2079 C C . VAL B 1 59 ? -8.266 24.828 5.262 1 98 59 VAL B C 1
ATOM 2081 O O . VAL B 1 59 ? -8.305 26 5.656 1 98 59 VAL B O 1
ATOM 2084 N N . VAL B 1 60 ? -7.418 23.969 5.715 1 98.06 60 VAL B N 1
ATOM 2085 C CA . VAL B 1 60 ? -6.418 24.266 6.734 1 98.06 60 VAL B CA 1
ATOM 2086 C C . VAL B 1 60 ? -5.047 24.422 6.082 1 98.06 60 VAL B C 1
ATOM 2088 O O . VAL B 1 60 ? -4.656 23.625 5.234 1 98.06 60 VAL B O 1
ATOM 2091 N N . LEU B 1 61 ? -4.375 25.5 6.477 1 97.88 61 LEU B N 1
ATOM 2092 C CA . LEU B 1 61 ? -3.002 25.703 6.023 1 97.88 61 LEU B CA 1
ATOM 2093 C C . LEU B 1 61 ? -2.033 24.859 6.844 1 97.88 61 LEU B C 1
ATOM 2095 O O . LEU B 1 61 ? -1.959 25 8.062 1 97.88 61 LEU B O 1
ATOM 2099 N N . GLY B 1 62 ? -1.331 23.922 6.148 1 98.06 62 GLY B N 1
ATOM 2100 C CA . GLY B 1 62 ? -0.323 23.094 6.789 1 98.06 62 GLY B CA 1
ATOM 2101 C C . GLY B 1 62 ? 0.972 23.016 6.004 1 98.06 62 GLY B C 1
ATOM 2102 O O . GLY B 1 62 ? 1.212 23.812 5.105 1 98.06 62 GLY B O 1
ATOM 2103 N N . ALA B 1 63 ? 1.814 22.125 6.457 1 98.5 63 ALA B N 1
ATOM 2104 C CA . ALA B 1 63 ? 3.092 21.859 5.805 1 98.5 63 ALA B CA 1
ATOM 2105 C C . ALA B 1 63 ? 3.584 20.453 6.121 1 98.5 63 ALA B C 1
ATOM 2107 O O . ALA B 1 63 ? 3.287 19.906 7.191 1 98.5 63 ALA B O 1
ATOM 2108 N N . GLU B 1 64 ? 4.32 19.906 5.199 1 98.81 64 GLU B N 1
ATOM 2109 C CA . GLU B 1 64 ? 5.023 18.656 5.438 1 98.81 64 GLU B CA 1
ATOM 2110 C C . GLU B 1 64 ? 6.531 18.828 5.305 1 98.81 64 GLU B C 1
ATOM 2112 O O . GLU B 1 64 ? 7.043 19.062 4.207 1 98.81 64 GLU B O 1
ATOM 2117 N N . VAL B 1 65 ? 7.211 18.719 6.395 1 98.81 65 VAL B N 1
ATOM 2118 C CA . VAL B 1 65 ? 8.672 18.734 6.375 1 98.81 65 VAL B CA 1
ATOM 2119 C C . VAL B 1 65 ? 9.195 17.453 5.738 1 98.81 65 VAL B C 1
ATOM 2121 O O . VAL B 1 65 ? 8.922 16.344 6.23 1 98.81 65 VAL B O 1
ATOM 2124 N N . THR B 1 66 ? 9.984 17.656 4.625 1 98.06 66 THR B N 1
ATOM 2125 C CA . THR B 1 66 ? 10.281 16.484 3.807 1 98.06 66 THR B CA 1
ATOM 2126 C C . THR B 1 66 ? 11.773 16.406 3.488 1 98.06 66 THR B C 1
ATOM 2128 O O . THR B 1 66 ? 12.328 17.328 2.879 1 98.06 66 THR B O 1
ATOM 2131 N N . HIS B 1 67 ? 12.453 15.344 3.93 1 96.5 67 HIS B N 1
ATOM 2132 C CA . HIS B 1 67 ? 13.789 14.922 3.529 1 96.5 67 HIS B CA 1
ATOM 2133 C C . HIS B 1 67 ? 14.844 15.938 3.959 1 96.5 67 HIS B C 1
ATOM 2135 O O . HIS B 1 67 ? 15.852 16.125 3.271 1 96.5 67 HIS B O 1
ATOM 2141 N N . VAL B 1 68 ? 14.609 16.703 5.004 1 97.25 68 VAL B N 1
ATOM 2142 C CA . VAL B 1 68 ? 15.625 17.578 5.57 1 97.25 68 VAL B CA 1
ATOM 2143 C C . VAL B 1 68 ? 16.531 16.781 6.516 1 97.25 68 VAL B C 1
ATOM 2145 O O . VAL B 1 68 ? 16.141 15.695 6.977 1 97.25 68 VAL B O 1
ATOM 2148 N N . PRO B 1 69 ? 17.75 17.297 6.746 1 97.56 69 PRO B N 1
ATOM 2149 C CA . PRO B 1 69 ? 18.547 16.641 7.797 1 97.56 69 PRO B CA 1
ATOM 2150 C C . PRO B 1 69 ? 17.766 16.5 9.109 1 97.56 69 PRO B C 1
ATOM 2152 O O . PRO B 1 69 ? 16.984 17.375 9.469 1 97.56 69 PRO B O 1
ATOM 2155 N N . THR B 1 70 ? 18.031 15.398 9.758 1 98.25 70 THR B N 1
ATOM 2156 C CA . THR B 1 70 ? 17.281 15.117 10.984 1 98.25 70 THR B CA 1
ATOM 2157 C C . THR B 1 70 ? 17.422 16.266 11.977 1 98.25 70 THR B C 1
ATOM 2159 O O . THR B 1 70 ? 16.469 16.609 12.68 1 98.25 70 THR B O 1
ATOM 2162 N N . GLU B 1 71 ? 18.578 16.922 11.984 1 97.81 71 GLU B N 1
ATOM 2163 C CA . GLU B 1 71 ? 18.875 18.016 12.898 1 97.81 71 GLU B CA 1
ATOM 2164 C C . GLU B 1 71 ? 18.047 19.25 12.562 1 97.81 71 GLU B C 1
ATOM 2166 O O . GLU B 1 71 ? 17.891 20.141 13.398 1 97.81 71 GLU B O 1
ATOM 2171 N N . SER B 1 72 ? 17.531 19.281 11.359 1 98.31 72 SER B N 1
ATOM 2172 C CA . SER B 1 72 ? 16.844 20.484 10.883 1 98.31 72 SER B CA 1
ATOM 2173 C C . SER B 1 72 ? 15.328 20.344 11.039 1 98.31 72 SER B C 1
ATOM 2175 O O . SER B 1 72 ? 14.594 21.328 10.898 1 98.31 72 SER B O 1
ATOM 2177 N N . ILE B 1 73 ? 14.828 19.188 11.383 1 98.62 73 ILE B N 1
ATOM 2178 C CA . ILE B 1 73 ? 13.398 18.906 11.367 1 98.62 73 ILE B CA 1
ATOM 2179 C C . ILE B 1 73 ? 12.672 19.828 12.344 1 98.62 73 ILE B C 1
ATOM 2181 O O . ILE B 1 73 ? 11.703 20.484 11.977 1 98.62 73 ILE B O 1
ATOM 2185 N N . ASP B 1 74 ? 13.203 19.922 13.539 1 98.69 74 ASP B N 1
ATOM 2186 C CA . ASP B 1 74 ? 12.57 20.75 14.562 1 98.69 74 ASP B CA 1
ATOM 2187 C C . ASP B 1 74 ? 12.531 22.219 14.133 1 98.69 74 ASP B C 1
ATOM 2189 O O . ASP B 1 74 ? 11.5 22.875 14.289 1 98.69 74 ASP B O 1
ATOM 2193 N N . GLY B 1 75 ? 13.617 22.688 13.586 1 98.62 75 GLY B N 1
ATOM 2194 C CA . GLY B 1 75 ? 13.695 24.078 13.156 1 98.62 75 GLY B CA 1
ATOM 2195 C C . GLY B 1 75 ? 12.758 24.391 12.016 1 98.62 75 GLY B C 1
ATOM 2196 O O . GLY B 1 75 ? 12.102 25.438 12.023 1 98.62 75 GLY B O 1
ATOM 2197 N N . VAL B 1 76 ? 12.688 23.531 11.039 1 98.62 76 VAL B N 1
ATOM 2198 C CA . VAL B 1 76 ? 11.812 23.75 9.891 1 98.62 76 VAL B CA 1
ATOM 2199 C C . VAL B 1 76 ? 10.352 23.688 10.336 1 98.62 76 VAL B C 1
ATOM 2201 O O . VAL B 1 76 ? 9.523 24.484 9.875 1 98.62 76 VAL B O 1
ATOM 2204 N N . ALA B 1 77 ? 10.055 22.766 11.25 1 98.81 77 ALA B N 1
ATOM 2205 C CA . ALA B 1 77 ? 8.703 22.656 11.781 1 98.81 77 ALA B CA 1
ATOM 2206 C C . ALA B 1 77 ? 8.297 23.922 12.523 1 98.81 77 ALA B C 1
ATOM 2208 O O . ALA B 1 77 ? 7.191 24.438 12.328 1 98.81 77 ALA B O 1
ATOM 2209 N N . LYS B 1 78 ? 9.188 24.391 13.328 1 98.81 78 LYS B N 1
ATOM 2210 C CA . LYS B 1 78 ? 8.93 25.625 14.047 1 98.81 78 LYS B CA 1
ATOM 2211 C C . LYS B 1 78 ? 8.688 26.781 13.078 1 98.81 78 LYS B C 1
ATOM 2213 O O . LYS B 1 78 ? 7.75 27.562 13.258 1 98.81 78 LYS B O 1
ATOM 2218 N N . LYS B 1 79 ? 9.562 26.891 12.117 1 98.69 79 LYS B N 1
ATOM 2219 C CA . LYS B 1 79 ? 9.438 27.953 11.133 1 98.69 79 LYS B CA 1
ATOM 2220 C C . LYS B 1 79 ? 8.094 27.891 10.406 1 98.69 79 LYS B C 1
ATOM 2222 O O . LYS B 1 79 ? 7.461 28.906 10.156 1 98.69 79 LYS B O 1
ATOM 2227 N N . ALA B 1 80 ? 7.703 26.656 10.07 1 98.5 80 ALA B N 1
ATOM 2228 C CA . ALA B 1 80 ? 6.41 26.469 9.414 1 98.5 80 ALA B CA 1
ATOM 2229 C C . ALA B 1 80 ? 5.273 26.984 10.289 1 98.5 80 ALA B C 1
ATOM 2231 O O . ALA B 1 80 ? 4.387 27.703 9.812 1 98.5 80 ALA B O 1
ATOM 2232 N N . LYS B 1 81 ? 5.336 26.672 11.57 1 98.5 81 LYS B N 1
ATOM 2233 C CA . LYS B 1 81 ? 4.324 27.156 12.508 1 98.5 81 LYS B CA 1
ATOM 2234 C C . LYS B 1 81 ? 4.355 28.672 12.609 1 98.5 81 LYS B C 1
ATOM 2236 O O . LYS B 1 81 ? 3.305 29.312 12.594 1 98.5 81 LYS B O 1
ATOM 2241 N N . ASP B 1 82 ? 5.508 29.219 12.656 1 98.44 82 ASP B N 1
ATOM 2242 C CA . ASP B 1 82 ? 5.668 30.672 12.758 1 98.44 82 ASP B CA 1
ATOM 2243 C C . ASP B 1 82 ? 5.078 31.359 11.531 1 98.44 82 ASP B C 1
ATOM 2245 O O . ASP B 1 82 ? 4.613 32.5 11.633 1 98.44 82 ASP B O 1
ATOM 2249 N N . LEU B 1 83 ? 5.086 30.688 10.469 1 98.06 83 LEU B N 1
ATOM 2250 C CA . LEU B 1 83 ? 4.648 31.297 9.211 1 98.06 83 LEU B CA 1
ATOM 2251 C C . LEU B 1 83 ? 3.172 31.016 8.961 1 98.06 83 LEU B C 1
ATOM 2253 O O . LEU B 1 83 ? 2.643 31.359 7.902 1 98.06 83 LEU B O 1
ATOM 2257 N N . GLY B 1 84 ? 2.553 30.297 9.961 1 97.56 84 GLY B N 1
ATOM 2258 C CA . GLY B 1 84 ? 1.1 30.234 9.914 1 97.56 84 GLY B CA 1
ATOM 2259 C C . GLY B 1 84 ? 0.57 28.828 9.711 1 97.56 84 GLY B C 1
ATOM 2260 O O . GLY B 1 84 ? -0.643 28.609 9.711 1 97.56 84 GLY B O 1
ATOM 2261 N N . ALA B 1 85 ? 1.437 27.828 9.523 1 98.31 85 ALA B N 1
ATOM 2262 C CA . ALA B 1 85 ? 0.964 26.453 9.398 1 98.31 85 ALA B CA 1
ATOM 2263 C C . ALA B 1 85 ? 0.243 26 10.664 1 98.31 85 ALA B C 1
ATOM 2265 O O . ALA B 1 85 ? 0.8 26.078 11.766 1 98.31 85 ALA B O 1
ATOM 2266 N N . GLN B 1 86 ? -0.922 25.516 10.469 1 98.06 86 GLN B N 1
ATOM 2267 C CA . GLN B 1 86 ? -1.705 25.062 11.609 1 98.06 86 GLN B CA 1
ATOM 2268 C C . GLN B 1 86 ? -1.458 23.578 11.891 1 98.06 86 GLN B C 1
ATOM 2270 O O . GLN B 1 86 ? -1.644 23.125 13.023 1 98.06 86 GLN B O 1
ATOM 2275 N N . ILE B 1 87 ? -1.124 22.828 10.852 1 98.38 87 ILE B N 1
ATOM 2276 C CA . ILE B 1 87 ? -0.775 21.406 10.953 1 98.38 87 ILE B CA 1
ATOM 2277 C C . ILE B 1 87 ? 0.599 21.172 10.328 1 98.38 87 ILE B C 1
ATOM 2279 O O . ILE B 1 87 ? 0.847 21.562 9.188 1 98.38 87 ILE B O 1
ATOM 2283 N N . VAL B 1 88 ? 1.447 20.547 11.047 1 98.88 88 VAL B N 1
ATOM 2284 C CA . VAL B 1 88 ? 2.766 20.203 10.531 1 98.88 88 VAL B CA 1
ATOM 2285 C C . VAL B 1 88 ? 2.939 18.688 10.523 1 98.88 88 VAL B C 1
ATOM 2287 O O . VAL B 1 88 ? 2.762 18.031 11.555 1 98.88 88 VAL B O 1
ATOM 2290 N N . VAL B 1 89 ? 3.203 18.141 9.367 1 98.88 89 VAL B N 1
ATOM 2291 C CA . VAL B 1 89 ? 3.518 16.734 9.141 1 98.88 89 VAL B CA 1
ATOM 2292 C C . VAL B 1 89 ? 5.008 16.578 8.867 1 98.88 89 VAL B C 1
ATOM 2294 O O . VAL B 1 89 ? 5.637 17.453 8.273 1 98.88 89 VAL B O 1
ATOM 2297 N N . VAL B 1 90 ? 5.594 15.5 9.32 1 98.88 90 VAL B N 1
ATOM 2298 C CA . VAL B 1 90 ? 6.93 15.117 8.867 1 98.88 90 VAL B CA 1
ATOM 2299 C C . VAL B 1 90 ? 6.855 13.852 8.023 1 98.88 90 VAL B C 1
ATOM 2301 O O . VAL B 1 90 ? 6.227 12.867 8.43 1 98.88 90 VAL B O 1
ATOM 2304 N N . HIS B 1 91 ? 7.434 13.93 6.832 1 98.62 91 HIS B N 1
ATOM 2305 C CA . HIS B 1 91 ? 7.582 12.75 5.984 1 98.62 91 HIS B CA 1
ATOM 2306 C C . HIS B 1 91 ? 8.438 11.688 6.664 1 98.62 91 HIS B C 1
ATOM 2308 O O . HIS B 1 91 ? 9.664 11.812 6.723 1 98.62 91 HIS B O 1
ATOM 2314 N N . GLY B 1 92 ? 7.824 10.672 7.117 1 98.62 92 GLY B N 1
ATOM 2315 C CA . GLY B 1 92 ? 8.5 9.664 7.922 1 98.62 92 GLY B CA 1
ATOM 2316 C C . GLY B 1 92 ? 9.352 8.719 7.094 1 98.62 92 GLY B C 1
ATOM 2317 O O . GLY B 1 92 ? 9.508 8.906 5.887 1 98.62 92 GLY B O 1
ATOM 2318 N N . GLU B 1 93 ? 9.945 7.727 7.801 1 97.38 93 GLU B N 1
ATOM 2319 C CA . GLU B 1 93 ? 10.836 6.742 7.18 1 97.38 93 GLU B CA 1
ATOM 2320 C C . GLU B 1 93 ? 10.039 5.664 6.453 1 97.38 93 GLU B C 1
ATOM 2322 O O . GLU B 1 93 ? 10.086 4.492 6.824 1 97.38 93 GLU B O 1
ATOM 2327 N N . THR B 1 94 ? 9.469 6.098 5.355 1 94.94 94 THR B N 1
ATOM 2328 C CA . THR B 1 94 ? 8.648 5.199 4.551 1 94.94 94 THR B CA 1
ATOM 2329 C C . THR B 1 94 ? 9.5 4.086 3.943 1 94.94 94 THR B C 1
ATOM 2331 O O . THR B 1 94 ? 10.719 4.207 3.863 1 94.94 94 THR B O 1
ATOM 2334 N N . LEU B 1 95 ? 8.875 2.996 3.496 1 93.69 95 LEU B N 1
ATOM 2335 C CA . LEU B 1 95 ? 9.57 1.866 2.889 1 93.69 95 LEU B CA 1
ATOM 2336 C C . LEU B 1 95 ? 9.812 2.113 1.403 1 93.69 95 LEU B C 1
ATOM 2338 O O . LEU B 1 95 ? 10.57 1.38 0.764 1 93.69 95 LEU B O 1
ATOM 2342 N N . ASN B 1 96 ? 9.297 3.119 0.886 1 90.62 96 ASN B N 1
ATOM 2343 C CA . ASN B 1 96 ? 9.281 3.297 -0.562 1 90.62 96 ASN B CA 1
ATOM 2344 C C . ASN B 1 96 ? 10.297 4.34 -1.014 1 90.62 96 ASN B C 1
ATOM 2346 O O . ASN B 1 96 ? 10.539 4.5 -2.211 1 90.62 96 ASN B O 1
ATOM 2350 N N . GLU B 1 97 ? 10.844 5.105 -0.062 1 92.19 97 GLU B N 1
ATOM 2351 C CA . GLU B 1 97 ? 11.766 6.188 -0.396 1 92.19 97 GLU B CA 1
ATOM 2352 C C . GLU B 1 97 ? 12.992 6.168 0.511 1 92.19 97 GLU B C 1
ATOM 2354 O O . GLU B 1 97 ? 12.945 5.621 1.614 1 92.19 97 GLU B O 1
ATOM 2359 N N . PRO B 1 98 ? 13.992 6.703 0.011 1 92.94 98 PRO B N 1
ATOM 2360 C CA . PRO B 1 98 ? 15.234 6.73 0.794 1 92.94 98 PRO B CA 1
ATOM 2361 C C . PRO B 1 98 ? 15.25 7.848 1.834 1 92.94 98 PRO B C 1
ATOM 2363 O O . PRO B 1 98 ? 16.016 8.805 1.702 1 92.94 98 PRO B O 1
ATOM 2366 N N . VAL B 1 99 ? 14.57 7.742 2.865 1 95.12 99 VAL B N 1
ATOM 2367 C CA . VAL B 1 99 ? 14.539 8.711 3.955 1 95.12 99 VAL B CA 1
ATOM 2368 C C . VAL B 1 99 ? 15.641 8.398 4.961 1 95.12 99 VAL B C 1
ATOM 2370 O O . VAL B 1 99 ? 15.867 7.23 5.301 1 95.12 99 VAL B O 1
ATOM 2373 N N . ILE B 1 100 ? 16.281 9.383 5.402 1 96.19 100 ILE B N 1
ATOM 2374 C CA . ILE B 1 100 ? 17.422 9.195 6.293 1 96.19 100 ILE B CA 1
ATOM 2375 C C . ILE B 1 100 ? 16.938 8.641 7.633 1 96.19 100 ILE B C 1
ATOM 2377 O O . ILE B 1 100 ? 15.906 9.07 8.156 1 96.19 100 ILE B O 1
ATOM 2381 N N . GLU B 1 101 ? 17.688 7.668 8.141 1 96.81 101 GLU B N 1
ATOM 2382 C CA . GLU B 1 101 ? 17.391 7.094 9.453 1 96.81 101 GLU B CA 1
ATOM 2383 C C . GLU B 1 101 ? 17.438 8.164 10.547 1 96.81 101 GLU B C 1
ATOM 2385 O O . GLU B 1 101 ? 18.312 9.031 10.539 1 96.81 101 GLU B O 1
ATOM 2390 N N . GLY B 1 102 ? 16.547 8.07 11.469 1 98.38 102 GLY B N 1
ATOM 2391 C CA . GLY B 1 102 ? 16.469 9.062 12.539 1 98.38 102 GLY B CA 1
ATOM 2392 C C . GLY B 1 102 ? 15.398 10.109 12.312 1 98.38 102 GLY B C 1
ATOM 2393 O O . GLY B 1 102 ? 15.078 10.883 13.219 1 98.38 102 GLY B O 1
ATOM 2394 N N . THR B 1 103 ? 14.82 10.125 11.156 1 98.75 103 THR B N 1
ATOM 2395 C CA . THR B 1 103 ? 13.781 11.086 10.82 1 98.75 103 THR B CA 1
ATOM 2396 C C . THR B 1 103 ? 12.578 10.914 11.742 1 98.75 103 THR B C 1
ATOM 2398 O O . THR B 1 103 ? 12.078 11.898 12.305 1 98.75 103 THR B O 1
ATOM 2401 N N . ASN B 1 104 ? 12.125 9.672 11.922 1 98.88 104 ASN B N 1
ATOM 2402 C CA . ASN B 1 104 ? 11 9.422 12.82 1 98.88 104 ASN B CA 1
ATOM 2403 C C . ASN B 1 104 ? 11.281 9.938 14.234 1 98.88 104 ASN B C 1
ATOM 2405 O O . ASN B 1 104 ? 10.453 10.625 14.828 1 98.88 104 ASN B O 1
ATOM 2409 N N . TYR B 1 105 ? 12.438 9.586 14.664 1 98.88 105 TYR B N 1
ATOM 2410 C CA . TYR B 1 105 ? 12.82 9.969 16.031 1 98.88 105 TYR B CA 1
ATOM 2411 C C . TYR B 1 105 ? 12.828 11.484 16.188 1 98.88 105 TYR B C 1
ATOM 2413 O O . TYR B 1 105 ? 12.305 12.008 17.172 1 98.88 105 TYR B O 1
ATOM 2421 N N . ALA B 1 106 ? 13.453 12.18 15.258 1 98.81 106 ALA B N 1
ATOM 2422 C CA . ALA B 1 106 ? 13.492 13.633 15.312 1 98.81 106 ALA B CA 1
ATOM 2423 C C . ALA B 1 106 ? 12.086 14.219 15.273 1 98.81 106 ALA B C 1
ATOM 2425 O O . ALA B 1 106 ? 11.789 15.18 15.992 1 98.81 106 ALA B O 1
ATOM 2426 N N . ALA B 1 107 ? 11.266 13.68 14.5 1 98.88 107 ALA B N 1
ATOM 2427 C CA . ALA B 1 107 ? 9.898 14.172 14.328 1 98.88 107 ALA B CA 1
ATOM 2428 C C . ALA B 1 107 ? 9.109 14.062 15.625 1 98.88 107 ALA B C 1
ATOM 2430 O O . ALA B 1 107 ? 8.477 15.031 16.062 1 98.88 107 ALA B O 1
ATOM 2431 N N . VAL B 1 108 ? 9.188 12.898 16.328 1 98.81 108 VAL B N 1
ATOM 2432 C CA . VAL B 1 108 ? 8.312 12.641 17.469 1 98.81 108 VAL B CA 1
ATOM 2433 C C . VAL B 1 108 ? 8.844 13.375 18.703 1 98.81 108 VAL B C 1
ATOM 2435 O O . VAL B 1 108 ? 8.156 13.461 19.719 1 98.81 108 VAL B O 1
ATOM 2438 N N . ASN B 1 109 ? 9.977 13.938 18.531 1 98.75 109 ASN B N 1
ATOM 2439 C CA . ASN B 1 109 ? 10.547 14.695 19.641 1 98.75 109 ASN B CA 1
ATOM 2440 C C . ASN B 1 109 ? 10.352 16.203 19.438 1 98.75 109 ASN B C 1
ATOM 2442 O O . ASN B 1 109 ? 10.789 17 20.266 1 98.75 109 ASN B O 1
ATOM 2446 N N . SER B 1 110 ? 9.758 16.578 18.406 1 98.75 110 SER B N 1
ATOM 2447 C CA . SER B 1 110 ? 9.531 18 18.141 1 98.75 110 SER B CA 1
ATOM 2448 C C . SER B 1 110 ? 8.203 18.469 18.703 1 98.75 110 SER B C 1
ATOM 2450 O O . SER B 1 110 ? 7.164 17.844 18.484 1 98.75 110 SER B O 1
ATOM 2452 N N . GLU B 1 111 ? 8.172 19.625 19.359 1 98.25 111 GLU B N 1
ATOM 2453 C CA . GLU B 1 111 ? 6.934 20.156 19.906 1 98.25 111 GLU B CA 1
ATOM 2454 C C . GLU B 1 111 ? 6.09 20.828 18.828 1 98.25 111 GLU B C 1
ATOM 2456 O O . GLU B 1 111 ? 4.922 21.141 19.047 1 98.25 111 GLU B O 1
ATOM 2461 N N . TYR B 1 112 ? 6.648 20.938 17.609 1 98.69 112 TYR B N 1
ATOM 2462 C CA . TYR B 1 112 ? 5.977 21.672 16.547 1 98.69 112 TYR B CA 1
ATOM 2463 C C . TYR B 1 112 ? 5.336 20.703 15.555 1 98.69 112 TYR B C 1
ATOM 2465 O O . TYR B 1 112 ? 4.594 21.125 14.664 1 98.69 112 TYR B O 1
ATOM 2473 N N . VAL B 1 113 ? 5.621 19.438 15.664 1 98.88 113 VAL B N 1
ATOM 2474 C CA . VAL B 1 113 ? 5.098 18.422 14.758 1 98.88 113 VAL B CA 1
ATOM 2475 C C . VAL B 1 113 ? 3.779 17.875 15.297 1 98.88 113 VAL B C 1
ATOM 2477 O O . VAL B 1 113 ? 3.662 17.578 16.484 1 98.88 113 VAL B O 1
ATOM 2480 N N . ASP B 1 114 ? 2.809 17.719 14.422 1 98.88 114 ASP B N 1
ATOM 2481 C CA . ASP B 1 114 ? 1.497 17.219 14.812 1 98.88 114 ASP B CA 1
ATOM 2482 C C . ASP B 1 114 ? 1.319 15.758 14.383 1 98.88 114 ASP B C 1
ATOM 2484 O O . ASP B 1 114 ? 0.646 14.984 15.062 1 98.88 114 ASP B O 1
ATOM 2488 N N . ILE B 1 115 ? 1.822 15.438 13.211 1 98.88 115 ILE B N 1
ATOM 2489 C CA . ILE B 1 115 ? 1.602 14.133 12.594 1 98.88 115 ILE B CA 1
ATOM 2490 C C . ILE B 1 115 ? 2.922 13.586 12.055 1 98.88 115 ILE B C 1
ATOM 2492 O O . ILE B 1 115 ? 3.666 14.305 11.383 1 98.88 115 ILE B O 1
ATOM 2496 N N . LEU B 1 116 ? 3.281 12.383 12.438 1 98.94 116 LEU B N 1
ATOM 2497 C CA . LEU B 1 116 ? 4.324 11.648 11.734 1 98.94 116 LEU B CA 1
ATOM 2498 C C . LEU B 1 116 ? 3.748 10.883 10.547 1 98.94 116 LEU B C 1
ATOM 2500 O O . LEU B 1 116 ? 3.018 9.906 10.734 1 98.94 116 LEU B O 1
ATOM 2504 N N . GLY B 1 117 ? 4.098 11.359 9.344 1 98.75 117 GLY B N 1
ATOM 2505 C CA . GLY B 1 117 ? 3.549 10.805 8.117 1 98.75 117 GLY B CA 1
ATOM 2506 C C . GLY B 1 117 ? 4.195 9.5 7.707 1 98.75 117 GLY B C 1
ATOM 2507 O O . GLY B 1 117 ? 5.422 9.375 7.719 1 98.75 117 GLY B O 1
ATOM 2508 N N . HIS B 1 118 ? 3.41 8.5 7.344 1 98.31 118 HIS B N 1
ATOM 2509 C CA . HIS B 1 118 ? 3.818 7.191 6.836 1 98.31 118 HIS B CA 1
ATOM 2510 C C . HIS B 1 118 ? 5.176 6.781 7.398 1 98.31 118 HIS B C 1
ATOM 2512 O O . HIS B 1 118 ? 6.156 6.691 6.656 1 98.31 118 HIS B O 1
ATOM 2518 N N . PRO B 1 119 ? 5.195 6.395 8.617 1 98.5 119 PRO B N 1
ATOM 2519 C CA . PRO B 1 119 ? 6.438 6.246 9.375 1 98.5 119 PRO B CA 1
ATOM 2520 C C . PRO B 1 119 ? 7.145 4.922 9.102 1 98.5 119 PRO B C 1
ATOM 2522 O O . PRO B 1 119 ? 8.164 4.617 9.727 1 98.5 119 PRO B O 1
ATOM 2525 N N . GLY B 1 120 ? 6.637 4.105 8.164 1 97.56 120 GLY B N 1
ATOM 2526 C CA . GLY B 1 120 ? 7.309 2.861 7.82 1 97.56 120 GLY B CA 1
ATOM 2527 C C . GLY B 1 120 ? 7.402 1.892 8.984 1 97.56 120 GLY B C 1
ATOM 2528 O O . GLY B 1 120 ? 6.391 1.531 9.586 1 97.56 120 GLY B O 1
ATOM 2529 N N . LEU B 1 121 ? 8.625 1.52 9.367 1 98.25 121 LEU B N 1
ATOM 2530 C CA . LEU B 1 121 ? 8.859 0.584 10.461 1 98.25 121 LEU B CA 1
ATOM 2531 C C . LEU B 1 121 ? 9.18 1.327 11.758 1 98.25 121 LEU B C 1
ATOM 2533 O O . LEU B 1 121 ? 10.234 1.123 12.352 1 98.25 121 LEU B O 1
ATOM 2537 N N . ILE B 1 122 ? 8.258 2.145 12.125 1 98.69 122 ILE B N 1
ATOM 2538 C CA . ILE B 1 122 ? 8.398 2.9 13.367 1 98.69 122 ILE B CA 1
ATOM 2539 C C . ILE B 1 122 ? 8.695 1.947 14.516 1 98.69 122 ILE B C 1
ATOM 2541 O O . ILE B 1 122 ? 8.102 0.868 14.609 1 98.69 122 ILE B O 1
ATOM 2545 N N . THR B 1 123 ? 9.578 2.354 15.438 1 98.5 123 THR B N 1
ATOM 2546 C CA . THR B 1 123 ? 9.945 1.513 16.578 1 98.5 123 THR B CA 1
ATOM 2547 C C . THR B 1 123 ? 8.984 1.734 17.734 1 98.5 123 THR B C 1
ATOM 2549 O O . THR B 1 123 ? 8.273 2.74 17.781 1 98.5 123 THR B O 1
ATOM 2552 N N . TYR B 1 124 ? 9.023 0.752 18.641 1 98.5 124 TYR B N 1
ATOM 2553 C CA . TYR B 1 124 ? 8.242 0.863 19.859 1 98.5 124 TYR B CA 1
ATOM 2554 C C . TYR B 1 124 ? 8.602 2.133 20.625 1 98.5 124 TYR B C 1
ATOM 2556 O O . TYR B 1 124 ? 7.715 2.846 21.094 1 98.5 124 TYR B O 1
ATOM 2564 N N . GLU B 1 125 ? 9.852 2.418 20.719 1 98.62 125 GLU B N 1
ATOM 2565 C CA . GLU B 1 125 ? 10.328 3.602 21.422 1 98.62 125 GLU B CA 1
ATOM 2566 C C . GLU B 1 125 ? 9.805 4.879 20.781 1 98.62 125 GLU B C 1
ATOM 25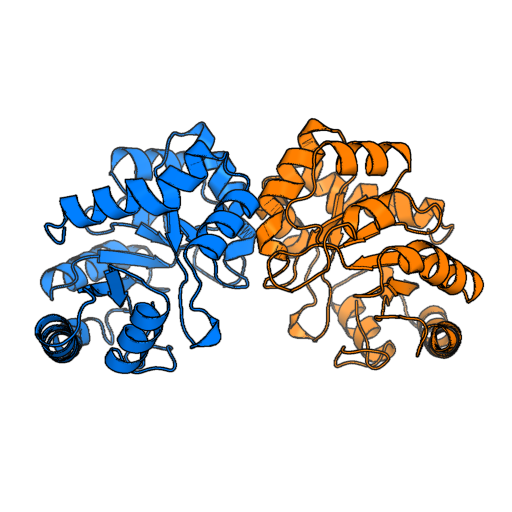68 O O . GLU B 1 125 ? 9.312 5.773 21.469 1 98.62 125 GLU B O 1
ATOM 2573 N N . GLU B 1 126 ? 9.93 5 19.516 1 98.81 126 GLU B N 1
ATOM 2574 C CA . GLU B 1 126 ? 9.445 6.168 18.797 1 98.81 126 GLU B CA 1
ATOM 2575 C C . GLU B 1 126 ? 7.941 6.355 18.984 1 98.81 126 GLU B C 1
ATOM 2577 O O . GLU B 1 126 ? 7.469 7.477 19.172 1 98.81 126 GLU B O 1
ATOM 2582 N N . ALA B 1 127 ? 7.234 5.254 18.922 1 98.88 127 ALA B N 1
ATOM 2583 C CA . ALA B 1 127 ? 5.785 5.297 19.109 1 98.88 127 ALA B CA 1
ATOM 2584 C C . ALA B 1 127 ? 5.43 5.781 20.516 1 98.88 127 ALA B C 1
ATOM 2586 O O . ALA B 1 127 ? 4.484 6.555 20.688 1 98.88 127 ALA B O 1
ATOM 2587 N N . GLN B 1 128 ? 6.148 5.309 21.484 1 98.81 128 GLN B N 1
ATOM 2588 C CA . GLN B 1 128 ? 5.922 5.746 22.859 1 98.81 128 GLN B CA 1
ATOM 2589 C C . GLN B 1 128 ? 6.145 7.25 23 1 98.81 128 GLN B C 1
ATOM 2591 O O . GLN B 1 128 ? 5.348 7.945 23.625 1 98.81 128 GLN B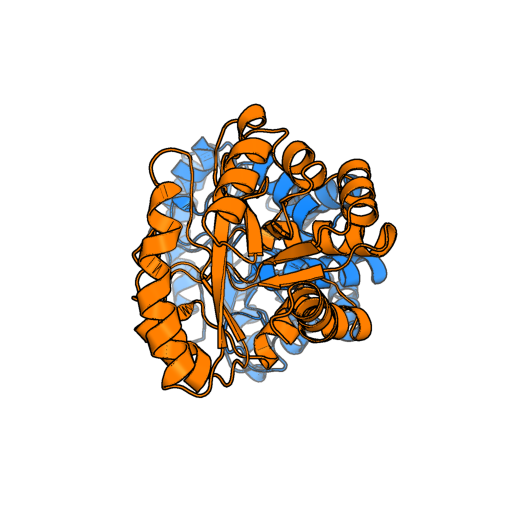 O 1
ATOM 2596 N N . ILE B 1 129 ? 7.203 7.746 22.422 1 98.88 129 ILE B N 1
ATOM 2597 C CA . ILE B 1 129 ? 7.504 9.172 22.484 1 98.88 129 ILE B CA 1
ATOM 2598 C C . ILE B 1 129 ? 6.402 9.961 21.766 1 98.88 129 ILE B C 1
ATOM 2600 O O . ILE B 1 129 ? 5.961 11 22.266 1 98.88 129 ILE B O 1
ATOM 2604 N N . ALA B 1 130 ? 5.98 9.484 20.609 1 98.88 130 ALA B N 1
ATOM 2605 C CA . ALA B 1 130 ? 4.891 10.125 19.891 1 98.88 130 ALA B CA 1
ATOM 2606 C C . ALA B 1 130 ? 3.648 10.258 20.766 1 98.88 130 ALA B C 1
ATOM 2608 O O . ALA B 1 130 ? 3.025 11.32 20.812 1 98.88 130 ALA B O 1
ATOM 2609 N N . LYS B 1 131 ? 3.318 9.172 21.422 1 98.69 131 LYS B N 1
ATOM 2610 C CA . LYS B 1 131 ? 2.156 9.164 22.297 1 98.69 131 LYS B CA 1
ATOM 2611 C C . LYS B 1 131 ? 2.301 10.203 23.406 1 98.69 131 LYS B C 1
ATOM 2613 O O . LYS B 1 131 ? 1.38 10.977 23.672 1 98.69 131 LYS B O 1
ATOM 2618 N N . GLU B 1 132 ? 3.383 10.203 24.016 1 98.5 132 GLU B N 1
ATOM 2619 C CA . GLU B 1 132 ? 3.633 11.109 25.141 1 98.5 132 GLU B CA 1
ATOM 2620 C C . GLU B 1 132 ? 3.588 12.562 24.688 1 98.5 132 GLU B C 1
ATOM 2622 O O . GLU B 1 132 ? 3.152 13.438 25.438 1 98.5 132 GLU B O 1
ATOM 2627 N N . ASN B 1 133 ? 4.023 12.82 23.5 1 98.5 133 ASN B N 1
ATOM 2628 C CA . ASN B 1 133 ? 4.121 14.188 23.016 1 98.5 133 ASN B CA 1
ATOM 2629 C C . ASN B 1 133 ? 2.891 14.578 22.203 1 98.5 133 ASN B C 1
ATOM 2631 O O . ASN B 1 133 ? 2.846 15.672 21.625 1 98.5 133 ASN B O 1
ATOM 2635 N N . GLY B 1 134 ? 1.938 13.688 22.094 1 98.25 134 GLY B N 1
ATOM 263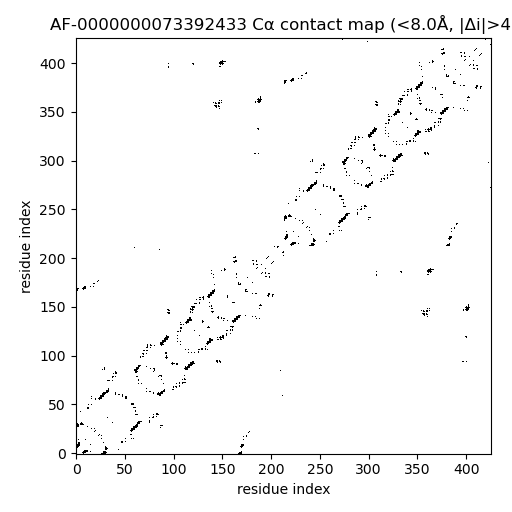6 C CA . GLY B 1 134 ? 0.675 13.992 21.438 1 98.25 134 GLY B CA 1
ATOM 2637 C C . GLY B 1 134 ? 0.78 14.047 19.922 1 98.25 134 GLY B C 1
ATOM 2638 O O . GLY B 1 134 ? 0.039 14.781 19.266 1 98.25 134 GLY B O 1
ATOM 2639 N N . ILE B 1 135 ? 1.738 13.352 19.359 1 98.81 135 ILE B N 1
ATOM 2640 C CA . ILE B 1 135 ? 1.932 13.312 17.922 1 98.81 135 ILE B CA 1
ATOM 2641 C C . ILE B 1 135 ? 1.185 12.117 17.328 1 98.81 135 ILE B C 1
ATOM 2643 O O . ILE B 1 135 ? 1.335 10.984 17.812 1 98.81 135 ILE B O 1
ATOM 2647 N N . TYR B 1 136 ? 0.363 12.359 16.312 1 98.88 136 TYR B N 1
ATOM 2648 C CA . TYR B 1 136 ? -0.408 11.305 15.648 1 98.88 136 TYR B CA 1
ATOM 2649 C C . TYR B 1 136 ? 0.455 10.539 14.664 1 98.88 136 TYR B C 1
ATOM 2651 O O . TYR B 1 136 ? 1.394 11.086 14.086 1 98.88 136 TYR B O 1
ATOM 2659 N N . LEU B 1 137 ? 0.152 9.273 14.477 1 98.94 137 LEU B N 1
ATOM 2660 C CA . LEU B 1 137 ? 0.778 8.469 13.438 1 98.94 137 LEU B CA 1
ATOM 2661 C C . LEU B 1 137 ? -0.167 8.281 12.25 1 98.94 137 LEU B C 1
ATOM 2663 O O . LEU B 1 137 ? -1.367 8.07 12.438 1 98.94 137 LEU B O 1
ATOM 2667 N N . GLU B 1 138 ? 0.392 8.258 11.109 1 98.88 138 GLU B N 1
ATOM 2668 C CA . GLU B 1 138 ? -0.424 8.195 9.906 1 98.88 138 GLU B CA 1
ATOM 2669 C C . GLU B 1 138 ? -0.571 6.758 9.414 1 98.88 138 GLU B C 1
ATOM 2671 O O . GLU B 1 138 ? 0.403 6 9.391 1 98.88 138 GLU B O 1
ATOM 2676 N N . ILE B 1 139 ? -1.736 6.371 9.07 1 98.75 139 ILE B N 1
ATOM 2677 C CA . ILE B 1 139 ? -2.047 5.32 8.109 1 98.75 139 ILE B CA 1
ATOM 2678 C C . ILE B 1 139 ? -2.26 5.934 6.727 1 98.75 139 ILE B C 1
ATOM 2680 O O . ILE B 1 139 ? -3.186 6.719 6.527 1 98.75 139 ILE B O 1
ATOM 2684 N N . SER B 1 140 ? -1.445 5.504 5.797 1 98 140 SER B N 1
ATOM 2685 C CA . SER B 1 140 ? -1.429 6.203 4.516 1 98 140 SER B CA 1
ATOM 2686 C C . SER B 1 140 ? -2.35 5.523 3.506 1 98 140 SER B C 1
ATOM 2688 O O . SER B 1 140 ? -2.336 4.301 3.369 1 98 140 SER B O 1
ATOM 2690 N N . ALA B 1 141 ? -3.111 6.324 2.787 1 97.19 141 ALA B N 1
ATOM 2691 C CA . ALA B 1 141 ? -3.904 5.824 1.667 1 97.19 141 ALA B CA 1
ATOM 2692 C C . ALA B 1 141 ? -3.098 5.848 0.372 1 97.19 141 ALA B C 1
ATOM 2694 O O . ALA B 1 141 ? -3.576 5.398 -0.672 1 97.19 141 ALA B O 1
ATOM 2695 N N . ARG B 1 142 ? -1.867 6.32 0.447 1 94.75 142 ARG B N 1
ATOM 2696 C CA . ARG B 1 142 ? -1.049 6.539 -0.74 1 94.75 142 ARG B CA 1
ATOM 2697 C C . ARG B 1 142 ? -0.288 5.277 -1.125 1 94.75 142 ARG B C 1
ATOM 2699 O O . ARG B 1 142 ? 0.321 4.629 -0.271 1 94.75 142 ARG B O 1
ATOM 2706 N N . SER B 1 143 ? -0.323 5.016 -2.434 1 87.81 143 SER B N 1
ATOM 2707 C CA . SER B 1 143 ? 0.423 3.891 -2.988 1 87.81 143 SER B CA 1
ATOM 2708 C C . SER B 1 143 ? 1.896 3.959 -2.6 1 87.81 143 SER B C 1
ATOM 2710 O O . SER B 1 143 ? 2.523 5.016 -2.709 1 87.81 143 SER B O 1
ATOM 2712 N N . GLY B 1 144 ? 2.42 2.803 -2.133 1 91.25 144 GLY B N 1
ATOM 2713 C CA . GLY B 1 144 ? 3.807 2.736 -1.697 1 91.25 144 GLY B CA 1
ATOM 2714 C C . GLY B 1 144 ? 3.984 3.037 -0.221 1 91.25 144 GLY B C 1
ATOM 2715 O O . GLY B 1 144 ? 4.594 2.252 0.509 1 91.25 144 GLY B O 1
ATOM 2716 N N . HIS B 1 145 ? 3.412 4.191 0.189 1 95.12 145 HIS B N 1
ATOM 2717 C CA . HIS B 1 145 ? 3.531 4.57 1.592 1 95.12 145 HIS B CA 1
ATOM 2718 C C . HIS B 1 145 ? 2.738 3.625 2.488 1 95.12 145 HIS B C 1
ATOM 2720 O O . HIS B 1 145 ? 3.076 3.447 3.662 1 95.12 145 HIS B O 1
ATOM 2726 N N . CYS B 1 146 ? 1.797 2.973 1.945 1 96.5 146 CYS B N 1
ATOM 2727 C CA . CYS B 1 146 ? 0.911 2.115 2.727 1 96.5 146 CYS B CA 1
ATOM 2728 C C . CYS B 1 146 ? 1.556 0.76 2.988 1 96.5 146 CYS B C 1
ATOM 2730 O O . CYS B 1 146 ? 0.994 -0.072 3.701 1 96.5 146 CYS B O 1
ATOM 2732 N N . LEU B 1 147 ? 2.711 0.545 2.49 1 97.19 147 LEU B N 1
ATOM 2733 C CA . LEU B 1 147 ? 3.424 -0.71 2.701 1 97.19 147 LEU B CA 1
ATOM 2734 C C . LEU B 1 147 ? 3.729 -0.919 4.18 1 97.19 147 LEU B C 1
ATOM 2736 O O . LEU B 1 147 ? 3.867 -2.057 4.637 1 97.19 147 LEU B O 1
ATOM 2740 N N . GLY B 1 148 ? 3.812 0.116 4.91 1 97.94 148 GLY B N 1
ATOM 2741 C CA . GLY B 1 148 ? 4.148 0.022 6.32 1 97.94 148 GLY B CA 1
ATOM 2742 C C . GLY B 1 148 ? 2.932 0.051 7.227 1 97.94 148 GLY B C 1
ATOM 2743 O O . GLY B 1 148 ? 3.059 -0.061 8.445 1 97.94 148 GLY B O 1
ATOM 2744 N N . ASN B 1 149 ? 1.697 0.135 6.656 1 98.56 149 ASN B N 1
ATOM 2745 C CA . ASN B 1 149 ? 0.485 0.391 7.426 1 98.56 149 ASN B CA 1
ATOM 2746 C C . ASN B 1 149 ? 0.248 -0.69 8.477 1 98.56 149 ASN B C 1
ATOM 2748 O O . ASN B 1 149 ? -0.175 -0.394 9.594 1 98.56 149 ASN B O 1
ATOM 2752 N N . GLY B 1 150 ? 0.426 -1.933 8.078 1 98.69 150 GLY B N 1
ATOM 2753 C CA . GLY B 1 150 ? 0.178 -3.01 9.023 1 98.69 150 GLY B CA 1
ATOM 2754 C C . GLY B 1 150 ? 1.04 -2.92 10.266 1 98.69 150 GLY B C 1
ATOM 2755 O O . GLY B 1 150 ? 0.545 -3.088 11.383 1 98.69 150 GLY B O 1
ATOM 2756 N N . HIS B 1 151 ? 2.32 -2.674 10.086 1 98.69 151 HIS B N 1
ATOM 2757 C CA . HIS B 1 151 ? 3.256 -2.518 11.188 1 98.69 151 HIS B CA 1
ATOM 2758 C C . HIS B 1 151 ? 2.877 -1.329 12.07 1 98.69 151 HIS B C 1
ATOM 2760 O O . HIS B 1 151 ? 2.848 -1.444 13.297 1 98.69 151 HIS B O 1
ATOM 2766 N N . VAL B 1 152 ? 2.59 -0.231 11.438 1 98.81 152 VAL B N 1
ATOM 2767 C CA . VAL B 1 152 ? 2.211 0.977 12.164 1 98.81 152 VAL B CA 1
ATOM 2768 C C . VAL B 1 152 ? 0.961 0.708 13 1 98.81 152 VAL B C 1
ATOM 2770 O O . VAL B 1 152 ? 0.898 1.085 14.172 1 98.81 152 VAL B O 1
ATOM 2773 N N . ALA B 1 153 ? -0.019 0.07 12.398 1 98.75 153 ALA B N 1
ATOM 2774 C CA . ALA B 1 153 ? -1.263 -0.255 13.094 1 98.75 153 ALA B CA 1
ATOM 2775 C C . ALA B 1 153 ? -0.996 -1.134 14.312 1 98.75 153 ALA B C 1
ATOM 2777 O O . ALA B 1 153 ? -1.53 -0.884 15.391 1 98.75 153 ALA B O 1
ATOM 2778 N N . ASN B 1 154 ? -0.159 -2.15 14.141 1 98.31 154 ASN B N 1
ATOM 2779 C CA . ASN B 1 154 ? 0.161 -3.059 15.234 1 98.31 154 ASN B CA 1
ATOM 2780 C C . ASN B 1 154 ? 0.85 -2.33 16.391 1 98.31 154 ASN B C 1
ATOM 2782 O O . ASN B 1 154 ? 0.458 -2.479 17.547 1 98.31 154 ASN B O 1
ATOM 2786 N N . ILE B 1 155 ? 1.885 -1.558 16.047 1 98.44 155 ILE B N 1
ATOM 2787 C CA . ILE B 1 155 ? 2.643 -0.827 17.062 1 98.44 155 ILE B CA 1
ATOM 2788 C C . ILE B 1 155 ? 1.722 0.147 17.797 1 98.44 155 ILE B C 1
ATOM 2790 O O . ILE B 1 155 ? 1.757 0.241 19.016 1 98.44 155 ILE B O 1
ATOM 2794 N N . ALA B 1 156 ? 0.92 0.873 17.016 1 98.44 156 ALA B N 1
ATOM 2795 C CA . ALA B 1 156 ? 0.018 1.859 17.609 1 98.44 156 ALA B CA 1
ATOM 2796 C C . ALA B 1 156 ? -0.98 1.197 18.547 1 98.44 156 ALA B C 1
ATOM 2798 O O . ALA B 1 156 ? -1.325 1.758 19.594 1 98.44 156 ALA B O 1
ATOM 2799 N N . SER B 1 157 ? -1.474 0.07 18.141 1 96.88 157 SER B N 1
ATOM 2800 C CA . SER B 1 157 ? -2.408 -0.671 18.969 1 96.88 157 SER B CA 1
ATOM 2801 C C . SER B 1 157 ? -1.761 -1.088 20.297 1 96.88 157 SER B C 1
ATOM 2803 O O . SER B 1 157 ? -2.385 -1.004 21.344 1 96.88 157 SER B O 1
ATOM 2805 N N . GLU B 1 158 ? -0.579 -1.53 20.25 1 96.94 158 GLU B N 1
ATOM 2806 C CA . GLU B 1 158 ? 0.15 -1.978 21.438 1 96.94 158 GLU B CA 1
ATOM 2807 C C . GLU B 1 158 ? 0.475 -0.806 22.359 1 96.94 158 GLU B C 1
ATOM 2809 O O . GLU B 1 158 ? 0.343 -0.917 23.578 1 96.94 158 GLU B O 1
ATOM 2814 N N . VAL B 1 159 ? 0.883 0.284 21.828 1 98.19 159 VAL B N 1
ATOM 2815 C CA . VAL B 1 159 ? 1.396 1.418 22.594 1 98.19 159 VAL B CA 1
ATOM 2816 C C . VAL B 1 159 ? 0.237 2.312 23.031 1 98.19 159 VAL B C 1
ATOM 2818 O O . VAL B 1 159 ? 0.292 2.936 24.094 1 98.19 159 VAL B O 1
ATOM 2821 N N . GLY B 1 160 ? -0.829 2.4 22.188 1 98.25 160 GLY B N 1
ATOM 2822 C CA . GLY B 1 160 ? -1.949 3.295 22.438 1 98.25 160 GLY B CA 1
ATOM 2823 C C . GLY B 1 160 ? -1.82 4.625 21.703 1 98.25 160 GLY B C 1
ATOM 2824 O O . GLY B 1 160 ? -2.24 5.66 22.234 1 98.25 160 GLY B O 1
ATOM 2825 N N . ASN B 1 161 ? -1.155 4.605 20.562 1 98.81 161 ASN B N 1
ATOM 2826 C CA . ASN B 1 161 ? -1.031 5.828 19.781 1 98.81 161 ASN B CA 1
ATOM 2827 C C . ASN B 1 161 ? -2.348 6.191 19.094 1 98.81 161 ASN B C 1
ATOM 2829 O O . ASN B 1 161 ? -3.141 5.312 18.766 1 98.81 161 ASN B O 1
ATOM 2833 N N . LYS B 1 162 ? -2.551 7.473 18.859 1 98.75 162 LYS B N 1
ATOM 2834 C CA . LYS B 1 162 ? -3.658 7.934 18.031 1 98.75 162 LYS B CA 1
ATOM 2835 C C . LYS B 1 162 ? -3.275 7.93 16.547 1 98.75 162 LYS B C 1
ATOM 2837 O O . LYS B 1 162 ? -2.211 8.43 16.188 1 98.75 162 LYS B O 1
ATOM 2842 N N . LEU B 1 163 ? -4.141 7.352 15.75 1 98.81 163 LEU B N 1
ATOM 2843 C CA . LEU B 1 163 ? -3.887 7.199 14.32 1 98.81 163 LEU B CA 1
ATOM 2844 C C . LEU B 1 163 ? -4.785 8.125 13.508 1 98.81 163 LEU B C 1
ATOM 2846 O O . LEU B 1 163 ? -5.879 8.477 13.945 1 98.81 163 LEU B O 1
ATOM 2850 N N . LEU B 1 164 ? -4.281 8.523 12.344 1 98.75 164 LEU B N 1
ATOM 2851 C CA . LEU B 1 164 ? -5.062 9.211 11.32 1 98.75 164 LEU B CA 1
ATOM 2852 C C . LEU B 1 164 ? -4.91 8.516 9.969 1 98.75 164 LEU B C 1
ATOM 2854 O O . LEU B 1 164 ? -3.824 8.047 9.625 1 98.75 164 LEU B O 1
ATOM 2858 N N . VAL B 1 165 ? -5.98 8.43 9.219 1 98.56 165 VAL B N 1
ATOM 2859 C CA . VAL B 1 165 ? -5.879 8.023 7.824 1 98.56 165 VAL B CA 1
ATOM 2860 C C . VAL B 1 165 ? -5.789 9.258 6.93 1 98.56 165 VAL B C 1
ATOM 2862 O O . VAL B 1 165 ? -6.684 10.109 6.945 1 98.56 165 VAL B O 1
ATOM 2865 N N . ASN B 1 166 ? -4.703 9.391 6.227 1 98.25 166 ASN B N 1
ATOM 2866 C CA . ASN B 1 166 ? -4.523 10.523 5.328 1 98.25 166 ASN B CA 1
ATOM 2867 C C . ASN B 1 166 ? -4.266 10.062 3.895 1 98.25 166 ASN B C 1
ATOM 2869 O O . ASN B 1 166 ? -3.768 8.961 3.67 1 98.25 166 ASN B O 1
ATOM 2873 N N . THR B 1 167 ? -4.551 10.945 2.977 1 96.94 167 THR B N 1
ATOM 2874 C CA . THR B 1 167 ? -4.547 10.562 1.57 1 96.94 167 THR B CA 1
ATOM 2875 C C . THR B 1 167 ? -3.184 10.836 0.939 1 96.94 167 THR B C 1
ATOM 2877 O O . THR B 1 167 ? -2.807 10.18 -0.038 1 96.94 167 THR B O 1
ATOM 2880 N N . ASP B 1 168 ? -2.469 11.789 1.543 1 96.69 168 ASP B N 1
ATOM 2881 C CA . ASP B 1 168 ? -1.259 12.227 0.855 1 96.69 168 ASP B CA 1
ATOM 2882 C C . ASP B 1 168 ? -1.537 12.508 -0.619 1 96.69 168 ASP B C 1
ATOM 2884 O O . ASP B 1 168 ? -0.783 12.07 -1.492 1 96.69 168 ASP B O 1
ATOM 2888 N N . THR B 1 169 ? -2.576 13.195 -0.923 1 97.19 169 THR B N 1
ATOM 2889 C CA . THR B 1 169 ? -3.068 13.445 -2.273 1 97.19 169 THR B CA 1
ATOM 2890 C C . THR B 1 169 ? -2.08 14.305 -3.061 1 97.19 169 THR B C 1
ATOM 2892 O O . THR B 1 169 ? -1.669 15.367 -2.598 1 97.19 169 THR B O 1
ATOM 2895 N N . HIS B 1 170 ? -1.741 13.789 -4.289 1 97.31 170 HIS B N 1
ATOM 2896 C CA . HIS B 1 170 ? -0.885 14.539 -5.203 1 97.31 170 HIS B CA 1
ATOM 2897 C C . HIS B 1 170 ? -1.572 14.758 -6.547 1 97.31 170 HIS B C 1
ATOM 2899 O O . HIS B 1 170 ? -1.144 15.602 -7.336 1 97.31 170 HIS B O 1
ATOM 2905 N N . SER B 1 171 ? -2.584 13.914 -6.766 1 95.94 171 SER B N 1
ATOM 2906 C CA . SER B 1 171 ? -3.35 13.969 -8.008 1 95.94 171 SER B CA 1
ATOM 2907 C C . SER B 1 171 ? -4.836 13.758 -7.75 1 95.94 171 SER B C 1
ATOM 2909 O O . SER B 1 171 ? -5.227 13.289 -6.676 1 95.94 171 SER B O 1
ATOM 2911 N N . PRO B 1 172 ? -5.648 14.102 -8.727 1 94.19 172 PRO B N 1
ATOM 2912 C CA . PRO B 1 172 ? -7.09 13.969 -8.508 1 94.19 172 PRO B CA 1
ATOM 2913 C C . PRO B 1 172 ? -7.5 12.555 -8.102 1 94.19 172 PRO B C 1
ATOM 2915 O O . PRO B 1 172 ? -8.422 12.383 -7.305 1 94.19 172 PRO B O 1
ATOM 2918 N N . ASP B 1 173 ? -6.793 11.586 -8.57 1 93.12 173 ASP B N 1
ATOM 2919 C CA . ASP B 1 173 ? -7.188 10.195 -8.367 1 93.12 173 ASP B CA 1
ATOM 2920 C C . ASP B 1 173 ? -6.82 9.727 -6.961 1 93.12 173 ASP B C 1
ATOM 2922 O O . ASP B 1 173 ? -7.211 8.633 -6.547 1 93.12 173 ASP B O 1
ATOM 2926 N N . ASN B 1 174 ? -6.168 10.594 -6.16 1 95.81 174 ASN B N 1
ATOM 2927 C CA . ASN B 1 174 ? -5.75 10.219 -4.812 1 95.81 174 ASN B CA 1
ATOM 2928 C C . ASN B 1 174 ? -6.824 10.555 -3.779 1 95.81 174 ASN B C 1
ATOM 2930 O O . ASN B 1 174 ? -6.754 10.102 -2.635 1 95.81 174 ASN B O 1
ATOM 2934 N N . LEU B 1 175 ? -7.758 11.367 -4.172 1 95.81 175 LEU B N 1
ATOM 2935 C CA . LEU B 1 175 ? -8.844 11.688 -3.254 1 95.81 175 LEU B CA 1
ATOM 2936 C C . LEU B 1 175 ? -9.727 10.469 -3.014 1 95.81 175 LEU B C 1
ATOM 2938 O O . LEU B 1 175 ? -9.984 9.688 -3.938 1 95.81 175 LEU B O 1
ATOM 2942 N N . ILE B 1 176 ? -10.141 10.359 -1.797 1 96.19 176 ILE B N 1
ATOM 2943 C CA . ILE B 1 176 ? -10.945 9.18 -1.49 1 96.19 176 ILE B CA 1
ATOM 2944 C C . ILE B 1 176 ? -12.211 9.594 -0.744 1 96.19 176 ILE B C 1
ATOM 2946 O O . ILE B 1 176 ? -12.281 10.695 -0.204 1 96.19 176 ILE B O 1
ATOM 2950 N N . THR B 1 177 ? -13.195 8.727 -0.736 1 95.94 177 THR B N 1
ATOM 2951 C CA . THR B 1 177 ? -14.438 8.922 0.008 1 95.94 177 THR B CA 1
ATOM 2952 C C . THR B 1 177 ? -14.258 8.523 1.471 1 95.94 177 THR B C 1
ATOM 2954 O O . THR B 1 177 ? -13.25 7.922 1.836 1 95.94 177 THR B O 1
ATOM 2957 N N . PHE B 1 178 ? -15.203 8.922 2.238 1 96.19 178 PHE B N 1
ATOM 2958 C CA . PHE B 1 178 ? -15.234 8.508 3.637 1 96.19 178 PHE B CA 1
ATOM 2959 C C . PHE B 1 178 ? -15.234 6.988 3.752 1 96.19 178 PHE B C 1
ATOM 2961 O O . PHE B 1 178 ? -14.5 6.422 4.562 1 96.19 178 PHE B O 1
ATOM 2968 N N . GLU B 1 179 ? -16.047 6.34 2.902 1 96.31 179 GLU B N 1
ATOM 2969 C CA . GLU B 1 179 ? -16.141 4.883 2.926 1 96.31 179 GLU B CA 1
ATOM 2970 C C . GLU B 1 179 ? -14.797 4.234 2.602 1 96.31 179 GLU B C 1
ATOM 2972 O O . GLU B 1 179 ? -14.414 3.248 3.234 1 96.31 179 GLU B O 1
ATOM 2977 N N . LYS B 1 180 ? -14.141 4.812 1.69 1 96.81 180 LYS B N 1
ATOM 2978 C CA . LYS B 1 180 ? -12.844 4.27 1.3 1 96.81 180 LYS B CA 1
ATOM 2979 C C . LYS B 1 180 ? -11.82 4.426 2.422 1 96.81 180 LYS B C 1
ATOM 2981 O O . LYS B 1 180 ? -10.984 3.541 2.641 1 96.81 180 LYS B O 1
ATOM 2986 N N . SER B 1 181 ? -11.898 5.594 3.113 1 97.81 181 SER B N 1
ATOM 2987 C CA . SER B 1 181 ? -10.984 5.785 4.238 1 97.81 181 SER B CA 1
ATOM 2988 C C . SER B 1 181 ? -11.219 4.734 5.32 1 97.81 181 SER B C 1
ATOM 2990 O O . SER B 1 181 ? -10.266 4.25 5.934 1 97.81 181 SER B O 1
ATOM 2992 N N . TYR B 1 182 ? -12.461 4.363 5.508 1 98.12 182 TYR B N 1
ATOM 2993 C CA . TYR B 1 182 ? -12.805 3.324 6.473 1 98.12 182 TYR B CA 1
ATOM 2994 C C . TYR B 1 182 ? -12.242 1.976 6.039 1 98.12 182 TYR B C 1
ATOM 2996 O O . TYR B 1 182 ? -11.656 1.252 6.852 1 98.12 182 TYR B O 1
ATOM 3004 N N . GLU B 1 183 ? -12.352 1.635 4.738 1 97.75 183 GLU B N 1
ATOM 3005 C CA . GLU B 1 183 ? -11.82 0.39 4.195 1 97.75 183 GLU B CA 1
ATOM 3006 C C . GLU B 1 183 ? -10.305 0.325 4.355 1 97.75 183 GLU B C 1
ATOM 3008 O O . GLU B 1 183 ? -9.75 -0.729 4.68 1 97.75 183 GLU B O 1
ATOM 3013 N N . ILE B 1 184 ? -9.672 1.405 4.148 1 98.19 184 ILE B N 1
ATOM 3014 C CA . ILE B 1 184 ? -8.219 1.471 4.234 1 98.19 184 ILE B CA 1
ATOM 3015 C C . ILE B 1 184 ? -7.777 1.274 5.684 1 98.19 184 ILE B C 1
ATOM 3017 O O . ILE B 1 184 ? -6.801 0.569 5.949 1 98.19 184 ILE B O 1
ATOM 3021 N N . ALA B 1 185 ? -8.531 1.898 6.621 1 98.62 185 ALA B N 1
ATOM 3022 C CA . ALA B 1 185 ? -8.234 1.696 8.039 1 98.62 185 ALA B CA 1
ATOM 3023 C C . ALA B 1 185 ? -8.352 0.222 8.414 1 98.62 185 ALA B C 1
ATOM 3025 O O . ALA B 1 185 ? -7.473 -0.326 9.086 1 98.62 185 ALA B O 1
ATOM 3026 N N . LEU B 1 186 ? -9.398 -0.427 7.953 1 98.56 186 LEU B N 1
ATOM 3027 C CA . LEU B 1 186 ? -9.562 -1.856 8.195 1 98.56 186 LEU B CA 1
ATOM 3028 C C . LEU B 1 186 ? -8.453 -2.654 7.52 1 98.56 186 LEU B C 1
ATOM 3030 O O . LEU B 1 186 ? -7.926 -3.609 8.094 1 98.56 186 LEU B O 1
ATOM 3034 N N . GLY B 1 187 ? -8.164 -2.244 6.312 1 98.5 187 GLY B N 1
ATOM 3035 C CA . GLY B 1 187 ? -7.113 -2.912 5.555 1 98.5 187 GLY B CA 1
ATOM 3036 C C . GLY B 1 187 ? -5.762 -2.863 6.234 1 98.5 187 GLY B C 1
ATOM 3037 O O . GLY B 1 187 ? -4.938 -3.768 6.062 1 98.5 187 GLY B O 1
ATOM 3038 N N . ALA B 1 188 ? -5.535 -1.823 7.039 1 98.44 188 ALA B N 1
ATOM 3039 C CA . ALA B 1 188 ? -4.293 -1.671 7.785 1 98.44 188 ALA B CA 1
ATOM 3040 C C . ALA B 1 188 ? -4.25 -2.623 8.977 1 98.44 188 ALA B C 1
ATOM 3042 O O . ALA B 1 188 ? -3.193 -2.826 9.578 1 98.44 188 ALA B O 1
ATOM 3043 N N . GLY B 1 189 ? -5.41 -3.221 9.289 1 98.25 189 GLY B N 1
ATOM 3044 C CA . GLY B 1 189 ? -5.461 -4.168 10.391 1 98.25 189 GLY B CA 1
ATOM 3045 C C . GLY B 1 189 ? -6.121 -3.604 11.633 1 98.25 189 GLY B C 1
ATOM 3046 O O . GLY B 1 189 ? -6.082 -4.223 12.703 1 98.25 189 GLY B O 1
ATOM 3047 N N . LEU B 1 190 ? -6.715 -2.438 11.531 1 98.44 190 LEU B N 1
ATOM 3048 C CA . LEU B 1 190 ? -7.391 -1.84 12.68 1 98.44 190 LEU B CA 1
ATOM 3049 C C . LEU B 1 190 ? -8.734 -2.512 12.922 1 98.44 190 LEU B C 1
ATOM 3051 O O . LEU B 1 190 ? -9.406 -2.941 11.977 1 98.44 190 LEU B O 1
ATOM 3055 N N . SER B 1 191 ? -9.117 -2.586 14.203 1 97.69 191 SER B N 1
ATOM 3056 C CA . SER B 1 191 ? -10.484 -2.977 14.531 1 97.69 191 SER B CA 1
ATOM 3057 C C . SER B 1 191 ? -11.484 -1.926 14.062 1 97.69 191 SER B C 1
ATOM 3059 O O . SER B 1 191 ? -11.102 -0.805 13.719 1 97.69 191 SER B O 1
ATOM 3061 N N . LYS B 1 192 ? -12.766 -2.293 14.07 1 97.62 192 LYS B N 1
ATOM 3062 C CA . LYS B 1 192 ? -13.805 -1.352 13.672 1 97.62 192 LYS B CA 1
ATOM 3063 C C . LYS B 1 192 ? -13.773 -0.097 14.539 1 97.62 192 LYS B C 1
ATOM 3065 O O . LYS B 1 192 ? -13.883 1.02 14.031 1 97.62 192 LYS B O 1
ATOM 3070 N N . LYS B 1 193 ? -13.555 -0.271 15.82 1 97.94 193 LYS B N 1
ATOM 3071 C CA . LYS B 1 193 ? -13.492 0.847 16.75 1 97.94 193 LYS B CA 1
ATOM 3072 C C . LYS B 1 193 ? -12.289 1.735 16.484 1 97.94 193 LYS B C 1
ATOM 3074 O O . LYS B 1 193 ? -12.406 2.963 16.453 1 97.94 193 LYS B O 1
ATOM 3079 N N . GLU B 1 194 ? -11.164 1.1 16.25 1 98.06 194 GLU B N 1
ATOM 3080 C CA . GLU B 1 194 ? -9.945 1.845 15.969 1 98.06 194 GLU B CA 1
ATOM 3081 C C . GLU B 1 194 ? -10.047 2.592 14.641 1 98.06 194 GLU B C 1
ATOM 3083 O O . GLU B 1 194 ? -9.531 3.703 14.508 1 98.06 194 GLU B O 1
ATOM 3088 N N . ALA B 1 195 ? -10.68 1.919 13.688 1 98.5 195 ALA B N 1
ATOM 3089 C CA . ALA B 1 195 ? -10.867 2.531 12.375 1 98.5 195 ALA B CA 1
ATOM 3090 C C . ALA B 1 195 ? -11.711 3.799 12.477 1 98.5 195 ALA B C 1
ATOM 3092 O O . ALA B 1 195 ? -11.344 4.844 11.93 1 98.5 195 ALA B O 1
ATOM 3093 N N . MET B 1 196 ? -12.758 3.74 13.242 1 98.31 196 MET B N 1
ATOM 3094 C CA . MET B 1 196 ? -13.617 4.906 13.406 1 98.31 196 MET B CA 1
ATOM 3095 C C . MET B 1 196 ? -12.891 6.016 14.164 1 98.31 196 MET B C 1
ATOM 3097 O O . MET B 1 196 ? -13.039 7.195 13.836 1 98.31 196 MET B O 1
ATOM 3101 N N . ALA B 1 197 ? -12.133 5.629 15.133 1 98.56 197 ALA B N 1
ATOM 3102 C CA . ALA B 1 197 ? -11.336 6.629 15.836 1 98.56 197 ALA B CA 1
ATOM 3103 C C . ALA B 1 197 ? -10.359 7.324 14.891 1 98.56 197 ALA B C 1
ATOM 3105 O O . ALA B 1 197 ? -10.219 8.547 14.93 1 98.56 197 ALA B O 1
ATOM 3106 N N . ALA B 1 198 ? -9.766 6.555 13.984 1 98.69 198 ALA B N 1
ATOM 3107 C CA . ALA B 1 198 ? -8.719 7.07 13.109 1 98.69 198 ALA B CA 1
ATOM 3108 C C . ALA B 1 198 ? -9.305 7.992 12.039 1 98.69 198 ALA B C 1
ATOM 3110 O O . ALA B 1 198 ? -8.625 8.898 11.547 1 98.69 198 ALA B O 1
ATOM 3111 N N . ILE B 1 199 ? -10.594 7.793 11.703 1 98.06 199 ILE B N 1
ATOM 3112 C CA . ILE B 1 199 ? -11.102 8.547 10.562 1 98.06 199 ILE B CA 1
ATOM 3113 C C . ILE B 1 199 ? -12.109 9.594 11.039 1 98.06 199 ILE B C 1
ATOM 3115 O O . ILE B 1 199 ? -12.492 10.484 10.289 1 98.06 199 ILE B O 1
ATOM 3119 N N . VAL B 1 200 ? -12.547 9.539 12.336 1 97.81 200 VAL B N 1
ATOM 3120 C CA . VAL B 1 200 ? -13.555 10.477 12.812 1 97.81 200 VAL B CA 1
ATOM 3121 C C . VAL B 1 200 ? -13.055 11.172 14.078 1 97.81 200 VAL B C 1
ATOM 3123 O O . VAL B 1 200 ? -12.773 12.367 14.07 1 97.81 200 VAL B O 1
ATOM 3126 N N . ASP B 1 201 ? -12.82 10.375 15.109 1 98.5 201 ASP B N 1
ATOM 3127 C CA . ASP B 1 201 ? -12.562 10.953 16.422 1 98.5 201 ASP B CA 1
ATOM 3128 C C . ASP B 1 201 ? -11.234 11.695 16.453 1 98.5 201 ASP B C 1
ATOM 3130 O O . ASP B 1 201 ? -11.164 12.844 16.891 1 98.5 201 ASP B O 1
ATOM 3134 N N . ASN B 1 202 ? -10.203 11.047 16 1 98.69 202 ASN B N 1
ATOM 3135 C CA . ASN B 1 202 ? -8.859 11.609 16.094 1 98.69 202 ASN B CA 1
ATOM 3136 C C . ASN B 1 2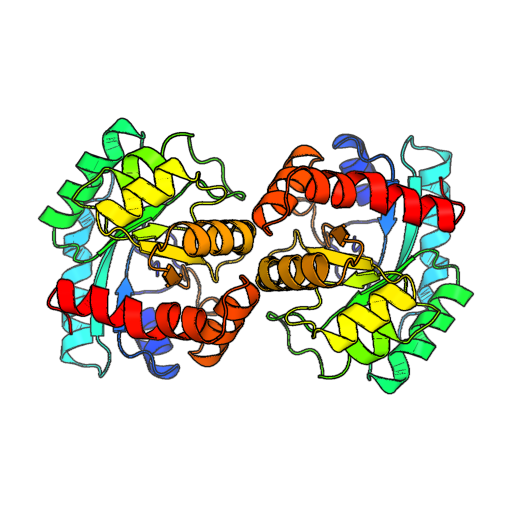02 ? -8.703 12.852 15.227 1 98.69 202 ASN B C 1
ATOM 3138 O O . ASN B 1 202 ? -8.141 13.859 15.664 1 98.69 202 ASN B O 1
ATOM 3142 N N . PRO B 1 203 ? -9.164 12.789 13.977 1 97.88 203 PRO B N 1
ATOM 3143 C CA . PRO B 1 203 ? -9.086 14.023 13.18 1 97.88 203 PRO B CA 1
ATOM 3144 C C . PRO B 1 203 ? -9.844 15.18 13.82 1 97.88 203 PRO B C 1
ATOM 3146 O O . PRO B 1 203 ? -9.367 16.312 13.805 1 97.88 203 PRO B O 1
ATOM 3149 N N . ARG B 1 204 ? -10.984 14.969 14.414 1 97.81 204 ARG B N 1
ATOM 3150 C CA . ARG B 1 204 ? -11.75 16.031 15.07 1 97.81 204 ARG B CA 1
ATOM 3151 C C . ARG B 1 204 ? -11.023 16.562 16.297 1 97.81 204 ARG B C 1
ATOM 3153 O O . ARG B 1 204 ? -10.992 17.766 16.531 1 97.81 204 ARG B O 1
ATOM 3160 N N . GLU B 1 205 ? -10.5 15.633 17.016 1 98.25 205 GLU B N 1
ATOM 3161 C CA . GLU B 1 205 ? -9.734 16.031 18.188 1 98.25 205 GLU B CA 1
ATOM 3162 C C . GLU B 1 205 ? -8.555 16.922 17.812 1 98.25 205 GLU B C 1
ATOM 3164 O O . GLU B 1 205 ? -8.328 17.953 18.438 1 98.25 205 GLU B O 1
ATOM 3169 N N . LEU B 1 206 ? -7.816 16.516 16.781 1 98.06 206 LEU B N 1
ATOM 3170 C CA . LEU B 1 206 ? -6.68 17.297 16.312 1 98.06 206 LEU B CA 1
ATOM 3171 C C . LEU B 1 206 ? -7.129 18.688 15.859 1 98.06 206 LEU B C 1
ATOM 3173 O O . LEU B 1 206 ? -6.539 19.688 16.25 1 98.06 206 LEU B O 1
ATOM 3177 N N . LEU B 1 207 ? -8.18 18.766 15.078 1 97.56 207 LEU B N 1
ATOM 3178 C CA . LEU B 1 207 ? -8.68 20.016 14.539 1 97.56 207 LEU B CA 1
ATOM 3179 C C . LEU B 1 207 ? -9.195 20.922 15.648 1 97.56 207 LEU B C 1
ATOM 3181 O O . LEU B 1 207 ? -8.969 22.141 15.617 1 97.56 207 LEU B O 1
ATOM 3185 N N . LYS B 1 208 ? -9.836 20.328 16.656 1 97.56 208 LYS B N 1
ATOM 3186 C CA . LYS B 1 208 ? -10.312 21.109 17.812 1 97.56 208 LYS B CA 1
ATOM 3187 C C . LYS B 1 208 ? -9.148 21.672 18.609 1 97.56 208 LYS B C 1
ATOM 3189 O O . LYS B 1 208 ? -9.195 22.812 19.062 1 97.56 208 LYS B O 1
ATOM 3194 N N . SER B 1 209 ? -8.18 20.844 18.734 1 96.56 209 SER B N 1
ATOM 3195 C CA . SER B 1 209 ? -7.02 21.266 19.516 1 96.56 209 SER B CA 1
ATOM 3196 C C . SER B 1 209 ? -6.332 22.469 18.844 1 96.56 209 SER B C 1
ATOM 3198 O O . SER B 1 209 ? -5.637 23.234 19.516 1 96.56 209 SER B O 1
ATOM 3200 N N . LYS B 1 210 ? -6.504 22.609 17.531 1 95.56 210 LYS B N 1
ATOM 3201 C CA . LYS B 1 210 ? -5.898 23.703 16.797 1 95.56 210 LYS B CA 1
ATOM 3202 C C . LYS B 1 210 ? -6.871 24.875 16.641 1 95.56 210 LYS B C 1
ATOM 3204 O O . LYS B 1 210 ? -6.574 25.859 15.969 1 95.56 210 LYS B O 1
ATOM 3209 N N . GLY B 1 211 ? -8.039 24.734 17.156 1 94.69 211 GLY B N 1
ATOM 3210 C CA . GLY B 1 211 ? -9.047 25.781 17.078 1 94.69 211 GLY B CA 1
ATOM 3211 C C . GLY B 1 211 ? -9.711 25.891 15.719 1 94.69 211 GLY B C 1
ATOM 3212 O O . GLY B 1 211 ? -10.211 26.953 15.344 1 94.69 211 GLY B O 1
ATOM 3213 N N . ILE B 1 212 ? -9.617 24.875 14.977 1 92.12 212 ILE B N 1
ATOM 3214 C CA . ILE B 1 212 ? -10.164 24.875 13.625 1 92.12 212 ILE B CA 1
ATOM 3215 C C . ILE B 1 212 ? -11.633 24.469 13.664 1 92.12 212 ILE B C 1
ATOM 3217 O O . ILE B 1 212 ? -12.461 25.031 12.945 1 92.12 212 ILE B O 1
ATOM 3221 N N . LEU B 1 213 ? -11.93 23.438 14.469 1 88 213 LEU B N 1
ATOM 3222 C CA . LEU B 1 213 ? -13.297 22.984 14.711 1 88 213 LEU B CA 1
ATOM 3223 C C . LEU B 1 213 ? -13.703 23.219 16.156 1 88 213 LEU B C 1
ATOM 3225 O O . LEU B 1 213 ? -12.852 23.266 17.047 1 88 213 LEU B O 1
#

InterPro domains:
  IPR003141 Polymerase/histidinol phosphatase, N-terminal [SM00481] (1-69)
  IPR004013 PHP domain [PF02811] (1-72)
  IPR016195 Polymerase/histidinol phosphatase-like [SSF89550] (5-208)
  IPR050243 Probable phosphatase PHP [PTHR36928] (1-196)